Protein AF-C5MDD7-F1 (afdb_monomer_lite)

InterPro domains:
  IPR013320 Concanavalin A-like lectin/glucanase domain superfamily [SSF49899] (215-381)

Sequence (480 aa):
MSLGISREEQELKVLDLMYQNFPSLSIDQDILVNWQVELSDKLTDFTSLSSIVSDNIIIDADMIEFDYVPDIANIINELEDAFDDDDDFKVIILEILICLISLSYRIKNVLHPVSDQLIDLFLKKLKSRNDFAIQEIQTPSVVSQYMRLIILFMDIGCNNKQFKLLINQLMCNKNPKTNLVLLELFHQMYTKYQCQFPLLSVVNQTNYSFNKDSSLKKVFTIHSWLKINHQFHSSKEDPITLFTLSSSGSTNDDANNGTLLKVQIINYNQFKIEIKNNINGSRIRYSFNQKLQDTNKNQGFIHFVLTYDNYATLNLYIDGEYSESIPCPDLHKFLRNWNKISVGETKDDITLKSDEIALRNLTILNTNLSYEWINLLYNLGLGFSWDTKDLTSETTFSLLSQLSYQGLFNVTVKFDEIKEKNKAHNNSNSHIFGAGHSSSRNSLAAFGGNLRYHHHHHNHNHRSRKANSLARKEKMPRIP

Radius of gyration: 29.42 Å; chains: 1; bounding box: 112×48×71 Å

Foldseek 3Di:
DDPDQDPLNLLVVLVVLVCVQQVQWQFDPVCSSVVVPRPVVQQFAPVSLLCCLVPPGRPAPFDRDPPDQRPVVVSVVSLVVNDDQPDPSSLNVLSNVLNNLLQDPVNLVSCLVCLVVLLVVLVVVLVVDLDDDPVCCRTRTNNVSSLSVNLSSCLAADDPVSVCSLVVCLVPPPRVNSNVSSVVSVVSSCVLDVAGDHWDKPPDKDKDFADLVQFQQFKKKWWWWKAWRARPPPPDQDWWFFKKFWADQDDPPNLADIWMWTFTHGPNWWIKIWTADSNVRDIDIDTFPGTDDDDCPQSRIKTWMWIQDNQQKIWTDILLHTRDIDRHPCPSVHRSRTGMMMGGDDVVVPDDDGIMMIIDPGDMDSHGDDSLVSLLVNQLGDNDDDDPPPDDPVVVVVSLVSGDPVSNVSSVVVVVVVVVVVVVVVVVVPDDDDDDDDPPPDPPDPPDDDDDDDDDDDDDDDDDDDDDDDDDDDDDDDDD

pLDDT: mean 75.93, std 20.29, range [23.89, 95.88]

Secondary structure (DSSP, 8-state):
-PPPPPHHHHHHHHHHHHHHH-TTS-B-HHHHHTHHHHTGGGGG-HHHHHHHIIIIIB--------SS---HHHHHHHHHHHS-TT-HHHHHHHHHHHHHHHH-HHHHHHHGGGHHHHHHHHHHHHHH-S---THHHHS--HHHHHHHHHHHHTTT---HHHHHHHHHHHHH---HHHHHHHHHHHHHHHHH-SS----EEESS-EEEE--GGGS--S-EEEEEEEEEE--TT------EEEEEEE-TT--TT-TTS-EEEEEEEETTTEEEEEEEETTT--EEEEEEEEEP----GGGG-EEEEEEE-TTSEEEEEETTEEEEEEE-TTGGGTGGG--EEEES--TT-TTS-PPEEEEEEEEEESS---HHHHHHHHHH-TT----GGG--HHHHHHHHHTS-HHHHHHHHHHHHHHHHHHHHHHHHTT----------------S---------------------------------

Structure (mmCIF, N/CA/C/O backbone):
data_AF-C5MDD7-F1
#
_entry.id   AF-C5MDD7-F1
#
loop_
_atom_site.group_PDB
_atom_site.id
_atom_site.type_symbol
_atom_site.label_atom_id
_atom_site.label_alt_id
_atom_site.label_comp_id
_atom_site.label_asym_id
_atom_site.label_entity_id
_atom_site.label_seq_id
_atom_site.pdbx_PDB_ins_code
_atom_site.Cartn_x
_atom_site.Cartn_y
_atom_site.Cartn_z
_atom_site.occupancy
_atom_site.B_iso_or_equiv
_atom_site.auth_seq_id
_atom_site.auth_comp_id
_atom_site.auth_asym_id
_atom_site.auth_atom_id
_atom_site.pdbx_PDB_model_num
ATOM 1 N N . MET A 1 1 ? -42.859 2.277 33.591 1.00 35.84 1 MET A N 1
ATOM 2 C CA . MET A 1 1 ? -42.096 1.016 33.554 1.00 35.84 1 MET A CA 1
ATOM 3 C C . MET A 1 1 ? -41.777 0.750 32.097 1.00 35.84 1 MET A C 1
ATOM 5 O O . MET A 1 1 ? -42.651 0.288 31.379 1.00 35.84 1 MET A O 1
ATOM 9 N N . SER A 1 2 ? -40.592 1.141 31.637 1.00 35.72 2 SER A N 1
ATOM 10 C CA . SER A 1 2 ? -40.029 0.558 30.421 1.00 35.72 2 SER A CA 1
ATOM 11 C C . SER A 1 2 ? -39.604 -0.869 30.758 1.00 35.72 2 SER A C 1
ATOM 13 O O . SER A 1 2 ? -39.023 -1.098 31.819 1.00 35.72 2 SER A O 1
ATOM 15 N N . LEU A 1 3 ? -39.908 -1.821 29.880 1.00 42.94 3 LEU A N 1
ATOM 16 C CA . LEU A 1 3 ? -39.167 -3.077 29.855 1.00 42.94 3 LEU A CA 1
ATOM 17 C C . LEU A 1 3 ? -37.758 -2.708 29.385 1.00 42.94 3 LEU A C 1
ATOM 19 O O . LEU A 1 3 ? -37.608 -2.129 28.309 1.00 42.94 3 LEU A O 1
ATOM 23 N N . GLY A 1 4 ? -36.758 -2.924 30.238 1.00 57.00 4 GLY A N 1
ATOM 24 C CA . GLY A 1 4 ? -35.367 -2.790 29.827 1.00 57.00 4 GLY A CA 1
ATOM 25 C C . GLY A 1 4 ? -35.047 -3.918 28.857 1.00 57.00 4 GLY A C 1
ATOM 26 O O . GLY A 1 4 ? -35.367 -5.067 29.156 1.00 57.00 4 GLY A O 1
ATOM 27 N N . ILE A 1 5 ? -34.451 -3.576 27.717 1.00 71.12 5 ILE A N 1
ATOM 28 C CA . ILE A 1 5 ? -33.847 -4.557 26.812 1.00 71.12 5 ILE A CA 1
ATOM 29 C C . ILE A 1 5 ? -32.777 -5.296 27.626 1.00 71.12 5 ILE A C 1
ATOM 31 O O . ILE A 1 5 ? -32.013 -4.658 28.354 1.00 71.12 5 ILE A O 1
ATOM 35 N N . SER A 1 6 ? -32.776 -6.624 27.579 1.00 85.50 6 SER A N 1
ATOM 36 C CA . SER A 1 6 ? -31.796 -7.436 28.299 1.00 85.50 6 SER A CA 1
ATOM 37 C C . SER A 1 6 ? -30.407 -7.312 27.671 1.00 85.50 6 SER A C 1
ATOM 39 O O . SER A 1 6 ? -30.273 -7.014 26.485 1.00 85.50 6 SER A O 1
ATOM 41 N N . ARG A 1 7 ? -29.356 -7.580 28.457 1.00 86.06 7 ARG A N 1
ATOM 42 C CA . ARG A 1 7 ? -27.970 -7.552 27.965 1.00 86.06 7 ARG A CA 1
ATOM 43 C C . ARG A 1 7 ? -27.778 -8.480 26.758 1.00 86.06 7 ARG A C 1
ATOM 45 O O . ARG A 1 7 ? -27.144 -8.084 25.791 1.00 86.06 7 ARG A O 1
ATOM 52 N N . GLU A 1 8 ? -28.380 -9.667 26.789 1.00 85.69 8 GLU A N 1
ATOM 53 C CA . GLU A 1 8 ? -28.355 -10.635 25.684 1.00 85.69 8 GLU A CA 1
ATOM 54 C C . GLU A 1 8 ? -28.999 -10.058 24.409 1.00 85.69 8 GLU A C 1
ATOM 56 O O . GLU A 1 8 ? -28.412 -10.134 23.334 1.00 85.69 8 GLU A O 1
ATOM 61 N N . GLU A 1 9 ? -30.154 -9.389 24.515 1.00 86.81 9 GLU A N 1
ATOM 62 C CA . GLU A 1 9 ? -30.786 -8.692 23.381 1.00 86.81 9 GLU A CA 1
ATOM 63 C C . GLU A 1 9 ? -29.947 -7.499 22.871 1.00 86.81 9 GLU A C 1
ATOM 65 O O . GLU A 1 9 ? -29.985 -7.194 21.678 1.00 86.81 9 GLU A O 1
ATOM 70 N N . GLN A 1 10 ? -29.173 -6.826 23.734 1.00 89.69 10 GLN A N 1
ATOM 71 C CA . GLN A 1 10 ? -28.238 -5.765 23.326 1.00 89.69 10 GLN A CA 1
ATOM 72 C C . GLN A 1 10 ? -27.008 -6.328 22.594 1.00 89.69 10 GLN A C 1
ATOM 74 O O . GLN A 1 10 ? -26.616 -5.784 21.561 1.00 89.69 10 GLN A O 1
ATOM 79 N N . GLU A 1 11 ? -26.416 -7.418 23.094 1.00 90.62 11 GLU A N 1
ATOM 80 C CA . GLU A 1 11 ? -25.278 -8.099 22.457 1.00 90.62 11 GLU A CA 1
ATOM 81 C C . GLU A 1 11 ? -25.690 -8.665 21.089 1.00 90.62 11 GLU A C 1
ATOM 83 O O . GLU A 1 11 ? -25.051 -8.362 20.079 1.00 90.62 11 GLU A O 1
ATOM 88 N N . LEU A 1 12 ? -26.828 -9.370 21.020 1.00 87.62 12 LEU A N 1
ATOM 89 C CA . LEU A 1 12 ? -27.398 -9.880 19.767 1.00 87.62 12 LEU A CA 1
ATOM 90 C C . LEU A 1 12 ? -27.680 -8.765 18.752 1.00 87.62 12 LEU A C 1
ATOM 92 O O . LEU A 1 12 ? -27.344 -8.921 17.583 1.00 87.62 12 LEU A O 1
ATOM 96 N N . LYS A 1 13 ? -28.216 -7.612 19.177 1.00 90.88 13 LYS A N 1
ATOM 97 C CA . LYS A 1 13 ? -28.457 -6.466 18.281 1.00 90.88 13 LYS A CA 1
ATOM 98 C C . LYS A 1 13 ? -27.165 -5.933 17.644 1.00 90.88 13 LYS A C 1
ATOM 100 O O . LYS A 1 13 ? -27.179 -5.534 16.480 1.00 90.88 13 LYS A O 1
ATOM 105 N N . VAL A 1 14 ? -26.051 -5.915 18.379 1.00 90.44 14 VAL A N 1
ATOM 106 C CA . VAL A 1 14 ? -24.746 -5.503 17.829 1.00 90.44 14 VAL A CA 1
ATOM 107 C C . VAL A 1 14 ? -24.190 -6.564 16.876 1.00 90.44 14 VAL A C 1
ATOM 109 O O . VAL A 1 14 ? -23.664 -6.206 15.822 1.00 90.44 14 VAL A O 1
ATOM 112 N N . LEU A 1 15 ? -24.352 -7.853 17.190 1.00 88.75 15 LEU A N 1
ATOM 113 C CA . LEU A 1 15 ? -23.971 -8.949 16.292 1.00 88.75 15 LEU A CA 1
ATOM 114 C C . LEU A 1 15 ? -24.786 -8.919 14.986 1.00 88.75 15 LEU A C 1
ATOM 116 O O . LEU A 1 15 ? -24.199 -8.952 13.907 1.00 88.75 15 LEU A O 1
ATOM 120 N N . ASP A 1 16 ? -26.106 -8.728 15.059 1.00 88.31 16 ASP A N 1
ATOM 121 C CA . ASP A 1 16 ? -26.980 -8.529 13.894 1.00 88.31 16 ASP A CA 1
ATOM 122 C C . ASP A 1 16 ? -26.508 -7.365 13.013 1.00 88.31 16 ASP A C 1
ATOM 124 O O . ASP A 1 16 ? -26.475 -7.488 11.787 1.00 88.31 16 ASP A O 1
ATOM 128 N N . LEU A 1 17 ? -26.100 -6.242 13.616 1.00 89.19 17 LEU A N 1
ATOM 129 C CA . LEU A 1 17 ? -25.532 -5.114 12.877 1.00 89.19 17 LEU A CA 1
ATOM 130 C C . LEU A 1 17 ? -24.175 -5.452 12.245 1.00 89.19 17 LEU A C 1
ATOM 132 O O . LEU A 1 17 ? -23.916 -4.991 11.135 1.00 89.19 17 LEU A O 1
ATOM 136 N N . MET A 1 18 ? -23.325 -6.263 12.883 1.00 87.00 18 MET A N 1
ATOM 137 C CA . MET A 1 18 ? -22.085 -6.753 12.266 1.00 87.00 18 MET A CA 1
ATOM 138 C C . MET A 1 18 ? -22.393 -7.615 11.033 1.00 87.00 18 MET A C 1
ATOM 140 O O . MET A 1 18 ? -21.889 -7.314 9.951 1.00 87.00 18 MET A O 1
ATOM 144 N N . TYR A 1 19 ? -23.274 -8.616 11.145 1.00 84.69 19 TYR A N 1
ATOM 145 C CA . TYR A 1 19 ? -23.640 -9.485 10.016 1.00 84.69 19 TYR A CA 1
ATOM 146 C C . TYR A 1 19 ? -24.321 -8.708 8.874 1.00 84.69 19 TYR A C 1
ATOM 148 O O . TYR A 1 19 ? -24.031 -8.948 7.703 1.00 84.69 19 TYR A O 1
ATOM 156 N N . GLN A 1 20 ? -25.174 -7.727 9.195 1.00 84.88 20 GLN A N 1
ATOM 157 C CA . GLN A 1 20 ? -25.813 -6.851 8.202 1.00 84.88 20 GLN A CA 1
ATOM 158 C C . GLN A 1 20 ? -24.826 -5.928 7.478 1.00 84.88 20 GLN A C 1
ATOM 160 O O . GLN A 1 20 ? -25.078 -5.562 6.338 1.00 84.88 20 GLN A O 1
ATOM 165 N N . ASN A 1 21 ? -23.724 -5.525 8.113 1.00 82.19 21 ASN A N 1
ATOM 166 C CA . ASN A 1 21 ? -22.730 -4.633 7.507 1.00 82.19 21 ASN A CA 1
ATOM 167 C C . ASN A 1 21 ? -21.603 -5.377 6.775 1.00 82.19 21 ASN A C 1
ATOM 169 O O . ASN A 1 21 ? -20.906 -4.781 5.951 1.00 82.19 21 ASN A O 1
ATOM 173 N N . PHE A 1 22 ? -21.440 -6.671 7.051 1.00 77.69 22 PHE A N 1
ATOM 174 C CA . PHE A 1 22 ? -20.381 -7.521 6.512 1.00 77.69 22 PHE A CA 1
ATOM 175 C C . PHE A 1 22 ? -20.937 -8.852 5.956 1.00 77.69 22 PHE A C 1
ATOM 177 O O . PHE A 1 22 ? -20.483 -9.921 6.356 1.00 77.69 22 PHE A O 1
ATOM 184 N N . PRO A 1 23 ? -21.896 -8.822 5.006 1.00 70.44 23 PRO A N 1
ATOM 185 C CA . PRO A 1 23 ? -22.623 -10.013 4.536 1.00 70.44 23 PRO A CA 1
ATOM 186 C C . PRO A 1 23 ? -21.751 -11.029 3.777 1.00 70.44 23 PRO A C 1
ATOM 188 O O . PRO A 1 23 ? -22.150 -12.176 3.600 1.00 70.44 23 PRO A O 1
ATOM 191 N N . SER A 1 24 ? -20.595 -10.591 3.273 1.00 62.72 24 SER A N 1
ATOM 192 C CA . SER A 1 24 ? -19.625 -11.380 2.504 1.00 62.72 24 SER A CA 1
ATOM 193 C C . SER A 1 24 ? -18.522 -12.001 3.367 1.00 62.72 24 SER A C 1
ATOM 195 O O . SER A 1 24 ? -17.632 -12.654 2.835 1.00 62.72 24 SER A O 1
ATOM 197 N N . LEU A 1 25 ? -18.573 -11.809 4.688 1.00 66.81 25 LEU A N 1
ATOM 198 C CA . LEU A 1 25 ? -17.631 -12.381 5.645 1.00 66.81 25 LEU A CA 1
ATOM 199 C C . LEU A 1 25 ? -18.338 -13.456 6.470 1.00 66.81 25 LEU A C 1
ATOM 201 O O . LEU A 1 25 ? -19.323 -13.170 7.153 1.00 66.81 25 LEU A O 1
ATOM 205 N N . SER A 1 26 ? -17.828 -14.688 6.437 1.00 69.12 26 SER A N 1
ATOM 206 C CA . SER A 1 26 ? -18.291 -15.760 7.324 1.00 69.12 26 SER A CA 1
ATOM 207 C C . SER A 1 26 ? -17.724 -15.535 8.726 1.00 69.12 26 SER A C 1
ATOM 209 O O . SER A 1 26 ? -16.680 -16.059 9.105 1.00 69.12 26 SER A O 1
ATOM 211 N N . ILE A 1 27 ? -18.420 -14.694 9.489 1.00 75.19 27 ILE A N 1
ATOM 212 C CA . ILE A 1 27 ? -18.140 -14.462 10.904 1.00 75.19 27 ILE A CA 1
ATOM 213 C C . ILE A 1 27 ? -18.733 -15.624 11.714 1.00 75.19 27 ILE A C 1
ATOM 215 O O . ILE A 1 27 ? -19.930 -15.896 11.594 1.00 75.19 27 ILE A O 1
ATOM 219 N N . ASP A 1 28 ? -17.923 -16.293 12.537 1.00 78.69 28 ASP A N 1
ATOM 220 C CA . ASP A 1 28 ? -18.392 -17.383 13.400 1.00 78.69 28 ASP A CA 1
ATOM 221 C C . ASP A 1 28 ? -19.385 -16.861 14.450 1.00 78.69 28 ASP A C 1
ATOM 223 O O . ASP A 1 28 ? -19.046 -16.059 15.326 1.00 78.69 28 ASP A O 1
ATOM 227 N N . GLN A 1 29 ? -20.636 -17.308 14.340 1.00 79.56 29 GLN A N 1
ATOM 228 C CA . GLN A 1 29 ? -21.719 -16.871 15.217 1.00 79.56 29 GLN A CA 1
ATOM 229 C C . GLN A 1 29 ? -21.727 -17.628 16.549 1.00 79.56 29 GLN A C 1
ATOM 231 O O . GLN A 1 29 ? -22.109 -17.050 17.566 1.00 79.56 29 GLN A O 1
ATOM 236 N N . ASP A 1 30 ? -21.281 -18.887 16.567 1.00 79.88 30 ASP A N 1
ATOM 237 C CA . ASP A 1 30 ? -21.285 -19.722 17.768 1.00 79.88 30 ASP A CA 1
ATOM 238 C C . ASP A 1 30 ? -20.183 -19.259 18.735 1.00 79.88 30 ASP A C 1
ATOM 240 O O . ASP A 1 30 ? -20.452 -19.085 19.927 1.00 79.88 30 ASP A O 1
ATOM 244 N N . ILE A 1 31 ? -18.983 -18.943 18.230 1.00 80.69 31 ILE A N 1
ATOM 245 C CA . ILE A 1 31 ? -17.886 -18.368 19.033 1.00 80.69 31 ILE A CA 1
ATOM 246 C C . ILE A 1 31 ? -18.292 -17.000 19.611 1.00 80.69 31 ILE A C 1
ATOM 248 O O . ILE A 1 31 ? -18.013 -16.704 20.775 1.00 80.69 31 ILE A O 1
ATOM 252 N N . LEU A 1 32 ? -18.975 -16.155 18.826 1.00 80.75 32 LEU A N 1
ATOM 253 C CA . LEU A 1 32 ? -19.382 -14.818 19.276 1.00 80.75 32 LEU A CA 1
ATOM 254 C C . LEU A 1 32 ? -20.566 -14.819 20.245 1.00 80.75 32 LEU A C 1
ATOM 256 O O . LEU A 1 32 ? -20.600 -13.974 21.136 1.00 80.75 32 LEU A O 1
ATOM 260 N N . VAL A 1 33 ? -21.499 -15.767 20.141 1.00 82.31 33 VAL A N 1
ATOM 261 C CA . VAL A 1 33 ? -22.542 -15.958 21.164 1.00 82.31 33 VAL A CA 1
ATOM 262 C C . VAL A 1 33 ? -21.939 -16.509 22.465 1.00 82.31 33 VAL A C 1
ATOM 264 O O . VAL A 1 33 ? -22.382 -16.139 23.550 1.00 82.31 33 VAL A O 1
ATOM 267 N N . ASN A 1 34 ? -20.879 -17.322 22.387 1.00 83.44 34 ASN A N 1
ATOM 268 C CA . ASN A 1 34 ? -20.184 -17.894 23.549 1.00 83.44 34 ASN A CA 1
ATOM 269 C C . ASN A 1 34 ? -18.931 -17.099 23.987 1.00 83.44 34 ASN A C 1
ATOM 271 O O . ASN A 1 34 ? -18.082 -17.625 24.716 1.00 83.44 34 ASN A O 1
ATOM 275 N N . TRP A 1 35 ? -18.816 -15.818 23.605 1.00 84.19 35 TRP A N 1
ATOM 276 C CA . TRP A 1 35 ? -17.603 -15.000 23.783 1.00 84.19 35 TRP A CA 1
ATOM 277 C C . TRP A 1 35 ? -17.047 -14.991 25.219 1.00 84.19 35 TRP A C 1
ATOM 279 O O . TRP A 1 35 ? -15.830 -14.987 25.418 1.00 84.19 35 TRP A O 1
ATOM 289 N N . GLN A 1 36 ? -17.930 -15.039 26.222 1.00 84.44 36 GLN A N 1
ATOM 290 C CA . GLN A 1 36 ? -17.583 -15.037 27.650 1.00 84.44 36 GLN A CA 1
ATOM 291 C C . GLN A 1 36 ? -16.751 -16.258 28.069 1.00 84.44 36 GLN A C 1
ATOM 293 O O . GLN A 1 36 ? -15.984 -16.176 29.028 1.00 84.44 36 GLN A O 1
ATOM 298 N N . VAL A 1 37 ? -16.900 -17.383 27.364 1.00 81.31 37 VAL A N 1
ATOM 299 C CA . VAL A 1 37 ? -16.203 -18.649 27.635 1.00 81.31 37 VAL A CA 1
ATOM 300 C C . VAL A 1 37 ? -14.961 -18.799 26.757 1.00 81.31 37 VAL A C 1
ATOM 302 O O . VAL A 1 37 ? -13.955 -19.341 27.208 1.00 81.31 37 VAL A O 1
ATOM 305 N N . GLU A 1 38 ? -15.014 -18.323 25.511 1.00 78.31 38 GLU A N 1
ATOM 306 C CA . GLU A 1 38 ? -13.996 -18.645 24.501 1.00 78.31 38 GLU A CA 1
ATOM 307 C C . GLU A 1 38 ? -12.966 -17.526 24.268 1.00 78.31 38 GLU A C 1
ATOM 309 O O . GLU A 1 38 ? -11.817 -17.804 23.905 1.00 78.31 38 GLU A O 1
ATOM 314 N N . LEU A 1 39 ? -13.345 -16.264 24.515 1.00 80.56 39 LEU A N 1
ATOM 315 C CA . LEU A 1 39 ? -12.554 -15.077 24.162 1.00 80.56 39 LEU A CA 1
ATOM 316 C C . LEU A 1 39 ? -12.089 -14.248 25.370 1.00 80.56 39 LEU A C 1
ATOM 318 O O . LEU A 1 39 ? -11.071 -13.563 25.270 1.00 80.56 39 LEU A O 1
ATOM 322 N N . SER A 1 40 ? -12.774 -14.329 26.514 1.00 80.44 40 SER A N 1
ATOM 323 C CA . SER A 1 40 ? -12.474 -13.547 27.730 1.00 80.44 40 SER A CA 1
ATOM 324 C C . SER A 1 40 ? -11.018 -13.691 28.208 1.00 80.44 40 SER A C 1
ATOM 326 O O . SER A 1 40 ? -10.312 -12.694 28.360 1.00 80.44 40 SER A O 1
ATOM 328 N N . ASP A 1 41 ? -10.507 -14.923 28.316 1.00 80.62 41 ASP A N 1
ATOM 329 C CA . ASP A 1 41 ? -9.104 -15.232 28.664 1.00 80.62 41 ASP A CA 1
ATOM 330 C C . ASP A 1 41 ? -8.062 -14.543 27.746 1.00 80.62 41 ASP A C 1
ATOM 332 O O . ASP A 1 41 ? -6.893 -14.376 28.117 1.00 80.62 41 ASP A O 1
ATOM 336 N N . LYS A 1 42 ? -8.457 -14.159 26.523 1.00 81.31 42 LYS A N 1
ATOM 337 C CA . LYS A 1 42 ? -7.582 -13.609 25.468 1.00 81.31 42 LYS A CA 1
ATOM 338 C C . LYS A 1 42 ? -7.434 -12.091 25.543 1.00 81.31 42 LYS A C 1
ATOM 340 O O . LYS A 1 42 ? -6.512 -11.532 24.956 1.00 81.31 42 LYS A O 1
ATOM 345 N N . LEU A 1 43 ? -8.270 -11.423 26.337 1.00 79.75 43 LEU A N 1
ATOM 346 C CA . LEU A 1 43 ? -8.209 -9.976 26.583 1.00 79.75 43 LEU A CA 1
ATOM 347 C C . LEU A 1 43 ? -6.955 -9.546 27.368 1.00 79.75 43 LEU A C 1
ATOM 349 O O . LEU A 1 43 ? -6.707 -8.360 27.560 1.00 79.75 43 LEU A O 1
ATOM 353 N N . THR A 1 44 ? -6.124 -10.506 27.780 1.00 80.69 44 THR A N 1
ATOM 354 C CA . THR A 1 44 ? -4.826 -10.276 28.423 1.00 80.69 44 THR A CA 1
ATOM 355 C C . THR A 1 44 ? -3.716 -9.832 27.458 1.00 80.69 44 THR A C 1
ATOM 357 O O . THR A 1 44 ? -2.779 -9.168 27.901 1.00 80.69 44 THR A O 1
ATOM 360 N N . ASP A 1 45 ? -3.803 -10.151 26.159 1.00 85.31 45 ASP A N 1
ATOM 361 C CA . ASP A 1 45 ? -2.799 -9.779 25.148 1.00 85.31 45 ASP A CA 1
ATOM 362 C C . ASP A 1 45 ? -3.407 -9.583 23.749 1.00 85.31 45 ASP A C 1
ATOM 364 O O . ASP A 1 45 ? -4.076 -10.472 23.215 1.00 85.31 45 ASP A O 1
ATOM 368 N N . PHE A 1 46 ? -3.064 -8.457 23.110 1.00 84.62 46 PHE A N 1
ATOM 369 C CA . PHE A 1 46 ? -3.467 -8.127 21.741 1.00 84.62 46 PHE A CA 1
ATOM 370 C C . PHE A 1 46 ? -3.102 -9.207 20.726 1.00 84.62 46 PHE A C 1
ATOM 372 O O . PHE A 1 46 ? -3.891 -9.456 19.819 1.00 84.62 46 PHE A O 1
ATOM 379 N N . THR A 1 47 ? -1.918 -9.817 20.826 1.00 86.06 47 THR A N 1
ATOM 380 C CA . THR A 1 47 ? -1.469 -10.826 19.852 1.00 86.06 47 THR A CA 1
ATOM 381 C C . THR A 1 47 ? -2.354 -12.067 19.910 1.00 86.06 47 THR A C 1
ATOM 383 O O . THR A 1 47 ? -2.762 -12.578 18.868 1.00 86.06 47 THR A O 1
ATOM 386 N N . SER A 1 48 ? -2.701 -12.512 21.122 1.00 85.44 48 SER A N 1
ATOM 387 C CA . SER A 1 48 ? -3.601 -13.648 21.338 1.00 85.44 48 SER A CA 1
ATOM 388 C C . SER A 1 48 ? -5.037 -13.374 20.873 1.00 85.44 48 SER A C 1
ATOM 390 O O . SER A 1 48 ? -5.644 -14.237 20.238 1.00 85.44 48 SER A O 1
ATOM 392 N N . LEU A 1 49 ? -5.555 -12.164 21.120 1.00 86.44 49 LEU A N 1
ATOM 393 C CA . LEU A 1 49 ? -6.896 -11.761 20.698 1.00 86.44 49 LEU A CA 1
ATOM 394 C C . LEU A 1 49 ? -6.973 -11.579 19.173 1.00 86.44 49 LEU A C 1
ATOM 396 O O . LEU A 1 49 ? -7.873 -12.122 18.541 1.00 86.44 49 LEU A O 1
ATOM 400 N N . SER A 1 50 ? -5.992 -10.890 18.574 1.00 85.75 50 SER A N 1
ATOM 401 C CA . SER A 1 50 ? -5.930 -10.642 17.123 1.00 85.75 50 SER A CA 1
ATOM 402 C C . SER A 1 50 ? -5.902 -11.948 16.325 1.00 85.75 50 SER A C 1
ATOM 404 O O . SER A 1 50 ? -6.630 -12.057 15.346 1.00 85.75 50 SER A O 1
ATOM 406 N N . SER A 1 51 ? -5.094 -12.931 16.757 1.00 84.81 51 SER A N 1
ATOM 407 C CA . SER A 1 51 ? -4.991 -14.250 16.110 1.00 84.81 51 SER A CA 1
ATOM 408 C C . SER A 1 51 ? -6.301 -15.027 16.209 1.00 84.81 51 SER A C 1
ATOM 410 O O . SER A 1 51 ? -6.798 -15.506 15.204 1.00 84.81 51 SER A O 1
ATOM 412 N N . ILE A 1 52 ? -6.947 -15.097 17.374 1.00 83.75 52 ILE A N 1
ATOM 413 C CA . ILE A 1 52 ? -8.222 -15.830 17.478 1.00 83.75 52 ILE A CA 1
ATOM 414 C C . ILE A 1 52 ? -9.333 -15.144 16.665 1.00 83.75 52 ILE A C 1
ATOM 416 O O . ILE A 1 52 ? -10.146 -15.824 16.038 1.00 83.75 52 ILE A O 1
ATOM 420 N N . VAL A 1 53 ? -9.325 -13.810 16.591 1.00 82.44 53 VAL A N 1
ATOM 421 C CA . VAL A 1 53 ? -10.226 -13.051 15.714 1.00 82.44 53 VAL A CA 1
ATOM 422 C C . VAL A 1 53 ? -9.938 -13.313 14.226 1.00 82.44 53 VAL A C 1
ATOM 424 O O . VAL A 1 53 ? -10.890 -13.476 13.466 1.00 82.44 53 VAL A O 1
ATOM 427 N N . SER A 1 54 ? -8.673 -13.384 13.791 1.00 78.44 54 SER A N 1
ATOM 428 C CA . SER A 1 54 ? -8.327 -13.640 12.381 1.00 78.44 54 SER A CA 1
ATOM 429 C C . SER A 1 54 ? -8.441 -15.100 11.953 1.00 78.44 54 SER A C 1
ATOM 431 O O . SER A 1 54 ? -8.722 -15.350 10.788 1.00 78.44 54 SER A O 1
ATOM 433 N N . ASP A 1 55 ? -8.199 -16.041 12.864 1.00 76.31 55 ASP A N 1
ATOM 434 C CA . ASP A 1 55 ? -7.958 -17.447 12.526 1.00 76.31 55 ASP A CA 1
ATOM 435 C C . ASP A 1 55 ? -9.184 -18.334 12.811 1.00 76.31 55 ASP A C 1
ATOM 437 O O . ASP A 1 55 ? -9.339 -19.377 12.177 1.00 76.31 55 ASP A O 1
ATOM 441 N N . ASN A 1 56 ? -10.053 -17.922 13.749 1.00 72.38 56 ASN A N 1
ATOM 442 C CA . ASN A 1 56 ? -11.257 -18.668 14.137 1.00 72.38 56 ASN A CA 1
ATOM 443 C C . ASN A 1 56 ? -12.562 -17.895 13.877 1.00 72.38 56 ASN A C 1
ATOM 445 O O . ASN A 1 56 ? -13.548 -18.505 13.486 1.00 72.38 56 ASN A O 1
ATOM 449 N N . ILE A 1 57 ? -12.598 -16.575 14.120 1.00 75.25 57 ILE A N 1
ATOM 450 C CA . ILE A 1 57 ? -13.848 -15.793 14.026 1.00 75.25 57 ILE A CA 1
ATOM 451 C C . ILE A 1 57 ? -14.110 -15.304 12.599 1.00 75.25 57 ILE A C 1
ATOM 453 O O . ILE A 1 57 ? -15.251 -15.334 12.158 1.00 75.25 57 ILE A O 1
ATOM 457 N N . ILE A 1 58 ? -13.090 -14.846 11.870 1.00 72.50 58 ILE A N 1
ATOM 458 C CA . ILE A 1 58 ? -13.215 -14.421 10.467 1.00 72.50 58 ILE A CA 1
ATOM 459 C C . ILE A 1 58 ? -12.830 -15.614 9.575 1.00 72.50 58 ILE A C 1
ATOM 461 O O . ILE A 1 58 ? -11.673 -15.747 9.188 1.00 72.50 58 ILE A O 1
ATOM 465 N N . ILE A 1 59 ? -13.786 -16.505 9.289 1.00 57.78 59 ILE A N 1
ATOM 466 C CA . ILE A 1 59 ? -13.517 -17.825 8.684 1.00 57.78 59 ILE A CA 1
ATOM 467 C C . ILE A 1 59 ? -13.085 -17.704 7.210 1.00 57.78 59 ILE A C 1
ATOM 469 O O . ILE A 1 59 ? -12.055 -18.253 6.823 1.00 57.78 59 ILE A O 1
ATOM 473 N N . ASP A 1 60 ? -13.841 -16.961 6.397 1.00 58.19 60 ASP A N 1
ATOM 474 C CA . ASP A 1 60 ? -13.475 -16.570 5.032 1.00 58.19 60 ASP A CA 1
ATOM 475 C C . ASP A 1 60 ? -13.703 -15.065 4.839 1.00 58.19 60 ASP A C 1
ATOM 477 O O . ASP A 1 60 ? -14.782 -14.528 5.107 1.00 58.19 60 ASP A O 1
ATOM 481 N N . ALA A 1 61 ? -12.693 -14.393 4.284 1.00 53.91 61 ALA A N 1
ATOM 482 C CA . ALA A 1 61 ? -12.770 -13.006 3.820 1.00 53.91 61 ALA A CA 1
ATOM 483 C C . ALA A 1 61 ? -12.822 -12.911 2.284 1.00 53.91 61 ALA A C 1
ATOM 485 O O . ALA A 1 61 ? -12.166 -12.065 1.666 1.00 53.91 61 ALA A O 1
ATOM 486 N N . ASP A 1 62 ? -13.569 -13.816 1.654 1.00 46.59 62 ASP A N 1
ATOM 487 C CA . ASP A 1 62 ? -13.649 -13.913 0.201 1.00 46.59 62 ASP A CA 1
ATOM 488 C C . ASP A 1 62 ? -14.499 -12.790 -0.406 1.00 46.59 62 ASP A C 1
ATOM 490 O O . ASP A 1 62 ? -15.690 -12.671 -0.144 1.00 46.59 62 ASP A O 1
ATOM 494 N N . MET A 1 63 ? -13.879 -12.001 -1.292 1.00 51.72 63 MET A N 1
ATOM 495 C CA . MET A 1 63 ? -14.549 -11.024 -2.162 1.00 51.72 63 MET A CA 1
ATOM 496 C C . MET A 1 63 ? -15.493 -10.072 -1.408 1.00 51.72 63 MET A C 1
ATOM 498 O O . MET A 1 63 ? -16.714 -10.139 -1.539 1.00 51.72 63 MET A O 1
ATOM 502 N N . ILE A 1 64 ? -14.919 -9.112 -0.672 1.00 52.69 64 ILE A N 1
ATOM 503 C CA . ILE A 1 64 ? -15.678 -8.051 0.012 1.00 52.69 64 ILE A CA 1
ATOM 504 C C . ILE A 1 64 ? -16.235 -7.053 -1.024 1.00 52.69 64 ILE A C 1
ATOM 506 O O . ILE A 1 64 ? -15.728 -5.946 -1.252 1.00 52.69 64 ILE A O 1
ATOM 510 N N . GLU A 1 65 ? -17.286 -7.493 -1.712 1.00 51.91 65 GLU A N 1
ATOM 511 C CA . GLU A 1 65 ? -18.103 -6.716 -2.629 1.00 51.91 65 GLU A CA 1
ATOM 512 C C . GLU A 1 65 ? -19.156 -5.939 -1.845 1.00 51.91 65 GLU A C 1
ATOM 514 O O . GLU A 1 65 ? -20.245 -6.409 -1.538 1.00 51.91 65 GLU A O 1
ATOM 519 N N . PHE A 1 66 ? -18.798 -4.701 -1.514 1.00 55.09 66 PHE A N 1
ATOM 520 C CA . PHE A 1 66 ? -19.737 -3.705 -1.018 1.00 55.09 66 PHE A CA 1
ATOM 521 C C . PHE A 1 66 ? -20.736 -3.305 -2.114 1.00 55.09 66 PHE A C 1
ATOM 523 O O . PHE A 1 66 ? -20.478 -2.355 -2.859 1.00 55.09 66 PHE A O 1
ATOM 530 N N . ASP A 1 67 ? -21.867 -4.014 -2.179 1.00 57.00 67 ASP A N 1
ATOM 531 C CA . ASP A 1 67 ? -23.118 -3.538 -2.799 1.00 57.00 67 ASP A CA 1
ATOM 532 C C . ASP A 1 67 ? -23.632 -2.267 -2.097 1.00 57.00 67 ASP A C 1
ATOM 534 O O . ASP A 1 67 ? -24.237 -1.387 -2.712 1.00 57.00 67 ASP A O 1
ATOM 538 N N . TYR A 1 68 ? -23.346 -2.152 -0.798 1.00 68.06 68 TYR A N 1
ATOM 539 C CA . TYR A 1 68 ? -23.623 -1.001 0.052 1.00 68.06 68 TYR A CA 1
ATOM 540 C C . TYR A 1 68 ? -22.422 -0.690 0.953 1.00 68.06 68 TYR A C 1
ATOM 542 O O . TYR A 1 68 ? -21.607 -1.557 1.266 1.00 68.06 68 TYR A O 1
ATOM 550 N N . VAL A 1 69 ? -22.300 0.576 1.353 1.00 74.69 69 VAL A N 1
ATOM 551 C CA . VAL A 1 69 ? -21.260 1.044 2.281 1.00 74.69 69 VAL A CA 1
ATOM 552 C C . VAL A 1 69 ? -21.614 0.599 3.707 1.00 74.69 69 VAL A C 1
ATOM 554 O O . VAL A 1 69 ? -22.727 0.902 4.136 1.00 74.69 69 VAL A O 1
ATOM 557 N N . PRO A 1 70 ? -20.701 -0.052 4.456 1.00 82.19 70 PRO A N 1
ATOM 558 C CA . PRO A 1 70 ? -20.948 -0.410 5.850 1.00 82.19 70 PRO A CA 1
ATOM 559 C C . PRO A 1 70 ? -21.103 0.823 6.747 1.00 82.19 70 PRO A C 1
ATOM 561 O O . PRO A 1 70 ? -20.235 1.698 6.776 1.00 82.19 70 PRO A O 1
ATOM 564 N N . ASP A 1 71 ? -22.170 0.864 7.537 1.00 86.56 71 ASP A N 1
ATOM 565 C CA . ASP A 1 71 ? -22.408 1.876 8.563 1.00 86.56 71 ASP A CA 1
ATOM 566 C C . ASP A 1 71 ? -21.776 1.460 9.904 1.00 86.56 71 ASP A C 1
ATOM 568 O O . ASP A 1 71 ? -22.438 1.146 10.898 1.00 86.56 71 ASP A O 1
ATOM 572 N N . ILE A 1 72 ? -20.440 1.472 9.934 1.00 88.50 72 ILE A N 1
ATOM 573 C CA . ILE A 1 72 ? -19.677 1.268 11.176 1.00 88.50 72 ILE A CA 1
ATOM 574 C C . ILE A 1 72 ? -19.910 2.427 12.160 1.00 88.50 72 ILE A C 1
ATOM 576 O O . ILE A 1 72 ? -19.788 2.235 13.368 1.00 88.50 72 ILE A O 1
ATOM 580 N N . ALA A 1 73 ? -20.300 3.614 11.680 1.00 90.12 73 ALA A N 1
ATOM 581 C CA . ALA A 1 73 ? -20.659 4.729 12.551 1.00 90.12 73 ALA A CA 1
ATOM 582 C C . ALA A 1 73 ? -21.856 4.372 13.450 1.00 90.12 73 ALA A C 1
ATOM 584 O O . ALA A 1 73 ? -21.819 4.674 14.644 1.00 90.12 73 ALA A O 1
ATOM 585 N N . ASN A 1 74 ? -22.860 3.673 12.909 1.00 91.81 74 ASN A N 1
ATOM 586 C CA . ASN A 1 74 ? -23.988 3.130 13.662 1.00 91.81 74 ASN A CA 1
ATOM 587 C C . ASN A 1 74 ? -23.568 2.016 14.640 1.00 91.81 74 ASN A C 1
ATOM 589 O O . ASN A 1 74 ? -23.937 2.081 15.809 1.00 91.81 74 ASN A O 1
ATOM 593 N N . ILE A 1 75 ? -22.734 1.054 14.214 1.00 92.56 75 ILE A N 1
ATOM 594 C CA . ILE A 1 75 ? -22.199 -0.002 15.106 1.00 92.56 75 ILE A CA 1
ATOM 595 C C . ILE A 1 75 ? -21.463 0.615 16.309 1.00 92.56 75 ILE A C 1
ATOM 597 O O . ILE A 1 75 ? -21.679 0.210 17.449 1.00 92.56 75 ILE A O 1
ATOM 601 N N . ILE A 1 76 ? -20.627 1.631 16.073 1.00 93.62 76 ILE A N 1
ATOM 602 C CA . ILE A 1 76 ? -19.897 2.342 17.131 1.00 93.62 76 ILE A CA 1
ATOM 603 C C . ILE A 1 76 ? -20.851 3.095 18.070 1.00 93.62 76 ILE A C 1
ATOM 605 O O . ILE A 1 76 ? -20.611 3.106 19.274 1.00 93.62 76 ILE A O 1
ATOM 609 N N . ASN A 1 77 ? -21.913 3.721 17.552 1.00 93.94 77 ASN A N 1
ATOM 610 C CA . ASN A 1 77 ? -22.888 4.428 18.389 1.00 93.94 77 ASN A CA 1
ATOM 611 C C . ASN A 1 77 ? -23.667 3.457 19.288 1.00 93.94 77 ASN A C 1
ATOM 613 O O . ASN A 1 77 ? -23.787 3.704 20.481 1.00 93.94 77 ASN A O 1
ATOM 617 N N . GLU A 1 78 ? -24.121 2.324 18.751 1.00 93.50 78 GLU A N 1
ATOM 618 C CA . GLU A 1 78 ? -24.816 1.287 19.527 1.00 93.50 78 GLU A CA 1
ATOM 619 C C . GLU A 1 78 ? -23.903 0.680 20.611 1.00 93.50 78 GLU A C 1
ATOM 621 O O . GLU A 1 78 ? -24.333 0.507 21.749 1.00 93.50 78 GLU A O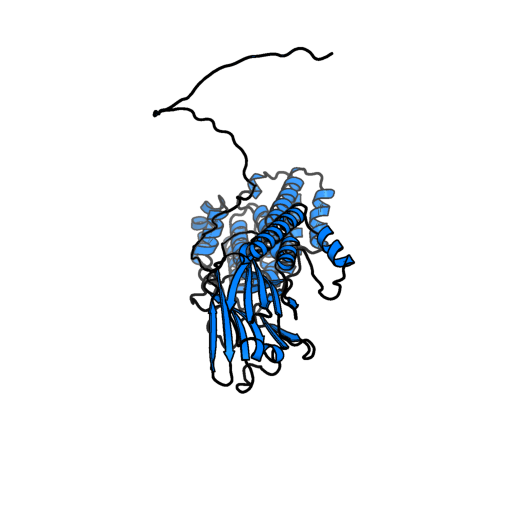 1
ATOM 626 N N . LEU A 1 79 ? -22.613 0.463 20.317 1.00 93.25 79 LEU A N 1
ATOM 627 C CA . LEU A 1 79 ? -21.607 0.080 21.322 1.00 93.25 79 LEU A CA 1
ATOM 628 C C . LEU A 1 79 ? -21.364 1.155 22.399 1.00 93.25 79 LEU A C 1
ATOM 630 O O . LEU A 1 79 ? -21.016 0.821 23.530 1.00 93.25 79 LEU A O 1
ATOM 634 N N . GLU A 1 80 ? -21.494 2.439 22.060 1.00 93.19 80 GLU A N 1
ATOM 635 C CA . GLU A 1 80 ? -21.314 3.565 22.987 1.00 93.19 80 GLU A CA 1
ATOM 636 C C . GLU A 1 80 ? -22.546 3.850 23.856 1.00 93.19 80 GLU A C 1
ATOM 638 O O . GLU A 1 80 ? -22.378 4.324 24.980 1.00 93.19 80 GLU A O 1
ATOM 643 N N . ASP A 1 81 ? -23.750 3.568 23.353 1.00 91.25 81 ASP A N 1
ATOM 644 C CA . ASP A 1 81 ? -25.018 3.787 24.058 1.00 91.25 81 ASP A CA 1
ATOM 645 C C . ASP A 1 81 ? -25.457 2.564 24.892 1.00 91.25 81 ASP A C 1
ATOM 647 O O . ASP A 1 81 ? -26.194 2.728 25.867 1.00 91.25 81 ASP A O 1
ATOM 651 N N . ALA A 1 82 ? -25.018 1.346 24.539 1.00 89.88 82 ALA A N 1
ATOM 652 C CA . ALA A 1 82 ? -25.410 0.109 25.226 1.00 89.88 82 ALA A CA 1
ATOM 653 C C . ALA A 1 82 ? -24.391 -0.432 26.250 1.00 89.88 82 ALA A C 1
ATOM 655 O O . ALA A 1 82 ? -24.819 -1.099 27.192 1.00 89.88 82 ALA A O 1
ATOM 656 N N . PHE A 1 83 ? -23.084 -0.168 26.089 1.00 91.50 83 PHE A N 1
ATOM 657 C CA . PHE A 1 83 ? -22.021 -0.818 26.875 1.00 91.50 83 PHE A CA 1
ATOM 658 C C . PHE A 1 83 ? -21.015 0.172 27.488 1.00 91.50 83 PHE A C 1
ATOM 660 O O . PHE A 1 83 ? -20.510 1.086 26.821 1.00 91.50 83 PHE A O 1
ATOM 667 N N . ASP A 1 84 ? -20.677 -0.060 28.759 1.00 88.81 84 ASP A N 1
ATOM 668 C CA . ASP A 1 84 ? -19.670 0.696 29.512 1.00 88.81 84 ASP A CA 1
ATOM 669 C C . ASP A 1 84 ? -18.242 0.501 28.956 1.00 88.81 84 ASP A C 1
ATOM 671 O O . ASP A 1 84 ? -17.960 -0.378 28.143 1.00 88.81 84 ASP A O 1
ATOM 675 N N . ASP A 1 85 ? -17.306 1.349 29.390 1.00 84.81 85 ASP A N 1
ATOM 676 C CA . ASP A 1 85 ? -15.918 1.348 28.889 1.00 84.81 85 ASP A CA 1
ATOM 677 C C . ASP A 1 85 ? -15.005 0.278 29.510 1.00 84.81 85 ASP A C 1
ATOM 679 O O . ASP A 1 85 ? -13.859 0.126 29.084 1.00 84.81 85 ASP A O 1
ATOM 683 N N . ASP A 1 86 ? -15.533 -0.458 30.487 1.00 84.56 86 ASP A N 1
ATOM 684 C CA . ASP A 1 86 ? -14.943 -1.648 31.107 1.00 84.56 86 ASP A CA 1
ATOM 685 C C . ASP A 1 86 ? -15.615 -2.947 30.615 1.00 84.56 86 ASP A C 1
ATOM 687 O O . ASP A 1 86 ? -15.446 -3.996 31.228 1.00 84.56 86 ASP A O 1
ATOM 691 N N . ASP A 1 87 ? -16.412 -2.889 29.538 1.00 88.25 87 ASP A N 1
ATOM 692 C CA . ASP A 1 87 ? -17.112 -4.061 29.013 1.00 88.25 87 ASP A CA 1
ATOM 693 C C . ASP A 1 87 ? -16.277 -4.842 27.985 1.00 88.25 87 ASP A C 1
ATOM 695 O O . ASP A 1 87 ? -15.976 -4.363 26.887 1.00 88.25 87 ASP A O 1
ATOM 699 N N . ASP A 1 88 ? -15.941 -6.080 28.335 1.00 90.12 88 ASP A N 1
ATOM 700 C CA . ASP A 1 88 ? -15.159 -7.006 27.517 1.00 90.12 88 ASP A CA 1
ATOM 701 C C . ASP A 1 88 ? -15.774 -7.258 26.124 1.00 90.12 88 ASP A C 1
ATOM 703 O O . ASP A 1 88 ? -15.043 -7.315 25.130 1.00 90.12 88 ASP A O 1
ATOM 707 N N . PHE A 1 89 ? -17.109 -7.317 26.006 1.00 91.25 89 PHE A N 1
ATOM 708 C CA . PHE A 1 89 ? -17.792 -7.494 24.714 1.00 91.25 89 PHE A CA 1
ATOM 709 C C . PHE A 1 89 ? -17.458 -6.351 23.749 1.00 91.25 89 PHE A C 1
ATOM 711 O O . PHE A 1 89 ? -17.139 -6.564 22.578 1.00 91.25 89 PHE A O 1
ATOM 718 N N . LYS A 1 90 ? -17.451 -5.117 24.263 1.00 93.25 90 LYS A N 1
ATOM 719 C CA . LYS A 1 90 ? -17.126 -3.905 23.503 1.00 93.25 90 LYS A CA 1
ATOM 720 C C . LYS A 1 90 ? -15.677 -3.926 23.010 1.00 93.25 90 LYS A C 1
ATOM 722 O O . LYS A 1 90 ? -15.410 -3.510 21.883 1.00 93.25 90 LYS A O 1
ATOM 727 N N . VAL A 1 91 ? -14.746 -4.457 23.808 1.00 92.62 91 VAL A N 1
ATOM 728 C CA . VAL A 1 91 ? -13.338 -4.646 23.409 1.00 92.62 91 VAL A CA 1
ATOM 729 C C . VAL A 1 91 ? -13.201 -5.694 22.297 1.00 92.62 91 VAL A C 1
ATOM 731 O O . VAL A 1 91 ? -12.404 -5.486 21.377 1.00 92.62 91 VAL A O 1
ATOM 734 N N . ILE A 1 92 ? -14.003 -6.766 22.339 1.00 91.50 92 ILE A N 1
ATOM 735 C CA . ILE A 1 92 ? -14.034 -7.829 21.320 1.00 91.50 92 ILE A CA 1
ATOM 736 C C . ILE A 1 92 ? -14.606 -7.317 19.994 1.00 91.50 92 ILE A C 1
ATOM 738 O O . ILE A 1 92 ? -13.939 -7.449 18.969 1.00 91.50 92 ILE A O 1
ATOM 742 N N . ILE A 1 93 ? -15.781 -6.674 19.979 1.00 92.69 93 ILE A N 1
ATOM 743 C CA . ILE A 1 93 ? -16.359 -6.152 18.724 1.00 92.69 93 ILE A CA 1
ATOM 744 C C . ILE A 1 93 ? -15.431 -5.104 18.085 1.00 92.69 93 ILE A C 1
ATOM 746 O O . ILE A 1 93 ? -15.252 -5.095 16.865 1.00 92.69 93 ILE A O 1
ATOM 750 N N . LEU A 1 94 ? -14.765 -4.267 18.890 1.00 94.31 94 LEU A N 1
ATOM 751 C CA . LEU A 1 94 ? -13.754 -3.337 18.380 1.00 94.31 94 LEU A CA 1
ATOM 752 C C . LEU A 1 94 ? -12.505 -4.053 17.819 1.00 94.31 94 LEU A C 1
ATOM 754 O O . LEU A 1 94 ? -11.943 -3.558 16.844 1.00 94.31 94 LEU A O 1
ATOM 758 N N . GLU A 1 95 ? -12.090 -5.211 18.352 1.00 93.00 95 GLU A N 1
ATOM 759 C CA . GLU A 1 95 ? -11.032 -6.037 17.737 1.00 93.00 95 GLU A CA 1
ATOM 760 C C . GLU A 1 95 ? -11.471 -6.592 16.379 1.00 93.00 95 GLU A C 1
ATOM 762 O O . GLU A 1 95 ? -10.723 -6.488 15.410 1.00 93.00 95 GLU A O 1
ATOM 767 N N . ILE A 1 96 ? -12.693 -7.124 16.275 1.00 90.06 96 ILE A N 1
ATOM 768 C CA . ILE A 1 96 ? -13.229 -7.643 15.007 1.00 90.06 96 ILE A CA 1
ATOM 769 C C . ILE A 1 96 ? -13.238 -6.527 13.959 1.00 90.06 96 ILE A C 1
ATOM 771 O O . ILE A 1 96 ? -12.754 -6.727 12.848 1.00 90.06 96 ILE A O 1
ATOM 775 N N . LEU A 1 97 ? -13.679 -5.318 14.322 1.00 91.00 97 LEU A N 1
ATOM 776 C CA . LEU A 1 97 ? -13.603 -4.148 13.442 1.00 91.00 97 LEU A CA 1
ATOM 777 C C . LEU A 1 97 ? -12.154 -3.788 13.059 1.00 91.00 97 LEU A C 1
ATOM 779 O O . LEU A 1 97 ? -11.907 -3.478 11.894 1.00 91.00 97 LEU A O 1
ATOM 783 N N . ILE A 1 98 ? -11.182 -3.860 13.979 1.00 91.69 98 ILE A N 1
ATOM 784 C CA . ILE A 1 98 ? -9.753 -3.652 13.669 1.00 91.69 98 ILE A CA 1
ATOM 785 C C . ILE A 1 98 ? -9.253 -4.697 12.667 1.00 91.69 98 ILE A C 1
ATOM 787 O O . ILE A 1 98 ? -8.650 -4.318 11.660 1.00 91.69 98 ILE A O 1
ATOM 791 N N . CYS A 1 99 ? -9.507 -5.986 12.909 1.00 87.50 99 CYS A N 1
ATOM 792 C CA . CYS A 1 99 ? -9.080 -7.060 12.018 1.00 87.50 99 CYS A CA 1
ATOM 793 C C . CYS A 1 99 ? -9.736 -6.915 10.641 1.00 87.50 99 CYS A C 1
ATOM 795 O O . CYS A 1 99 ? -9.003 -6.802 9.659 1.00 87.50 99 CYS A O 1
ATOM 797 N N . LEU A 1 100 ? -11.066 -6.782 10.560 1.00 83.81 100 LEU A N 1
ATOM 798 C CA . LEU A 1 100 ? -11.804 -6.569 9.308 1.00 83.81 100 LEU A CA 1
ATOM 799 C C . LEU A 1 100 ? -11.276 -5.366 8.513 1.00 83.81 100 LEU A C 1
ATOM 801 O O . LEU A 1 100 ? -10.939 -5.502 7.338 1.00 83.81 100 LEU A O 1
ATOM 805 N N . ILE A 1 101 ? -11.133 -4.195 9.144 1.00 86.50 101 ILE A N 1
ATOM 806 C CA . ILE A 1 101 ? -10.612 -2.986 8.482 1.00 86.50 101 ILE A CA 1
ATOM 807 C C . ILE A 1 101 ? -9.136 -3.165 8.083 1.00 86.50 101 ILE A C 1
ATOM 809 O O . ILE A 1 101 ? -8.672 -2.528 7.137 1.00 86.50 101 ILE A O 1
ATOM 813 N N . SER A 1 102 ? -8.373 -4.044 8.741 1.00 85.62 102 SER A N 1
ATOM 814 C CA . SER A 1 102 ? -6.979 -4.299 8.363 1.00 85.62 102 SER A CA 1
ATOM 815 C C . SER A 1 102 ? -6.833 -5.049 7.035 1.00 85.62 102 SER A C 1
ATOM 817 O O . SER A 1 102 ? -5.883 -4.749 6.304 1.00 85.62 102 SER A O 1
ATOM 819 N N . LEU A 1 103 ? -7.792 -5.926 6.697 1.00 78.88 103 LEU A N 1
ATOM 820 C CA . LEU A 1 103 ? -7.735 -6.850 5.556 1.00 78.88 103 LEU A CA 1
ATOM 821 C C . LEU A 1 103 ? -7.621 -6.155 4.195 1.00 78.88 103 LEU A C 1
ATOM 823 O O . LEU A 1 103 ? -6.971 -6.688 3.299 1.00 78.88 103 LEU A O 1
ATOM 827 N N . SER A 1 104 ? -8.257 -4.992 4.005 1.00 77.94 104 SER A N 1
ATOM 828 C CA . SER A 1 104 ? -8.375 -4.373 2.677 1.00 77.94 104 SER A CA 1
ATOM 829 C C . SER A 1 104 ? -8.357 -2.841 2.685 1.00 77.94 104 SER A C 1
ATOM 831 O O . SER A 1 104 ? -9.020 -2.169 3.476 1.00 77.94 104 SER A O 1
ATOM 833 N N . TYR A 1 105 ? -7.626 -2.265 1.730 1.00 79.38 105 TYR A N 1
ATOM 834 C CA . TYR A 1 105 ? -7.632 -0.839 1.428 1.00 79.38 105 TYR A CA 1
ATOM 835 C C . TYR A 1 105 ? -8.983 -0.357 0.879 1.00 79.38 105 TYR A C 1
ATOM 837 O O . TYR A 1 105 ? -9.348 0.780 1.168 1.00 79.38 105 TYR A O 1
ATOM 845 N N . ARG A 1 106 ? -9.769 -1.172 0.157 1.00 77.06 106 ARG A N 1
ATOM 846 C CA . ARG A 1 106 ? -11.172 -0.851 -0.194 1.00 77.06 106 ARG A CA 1
ATOM 847 C C . ARG A 1 106 ? -11.985 -0.539 1.065 1.00 77.06 106 ARG A C 1
ATOM 849 O O . ARG A 1 106 ? -12.629 0.507 1.102 1.00 77.06 106 ARG A O 1
ATOM 856 N N . ILE A 1 107 ? -11.894 -1.388 2.094 1.00 79.56 107 ILE A N 1
ATOM 857 C CA . ILE A 1 107 ? -12.565 -1.200 3.394 1.00 79.56 107 ILE A CA 1
ATOM 858 C C . ILE A 1 107 ? -12.107 0.120 4.028 1.00 79.56 107 ILE A C 1
ATOM 860 O O . ILE A 1 107 ? -12.912 1.035 4.211 1.00 79.56 107 ILE A O 1
ATOM 864 N N . LYS A 1 108 ? -10.797 0.269 4.271 1.00 84.94 108 LYS A N 1
ATOM 865 C CA . LYS A 1 108 ? -10.214 1.472 4.892 1.00 84.94 108 L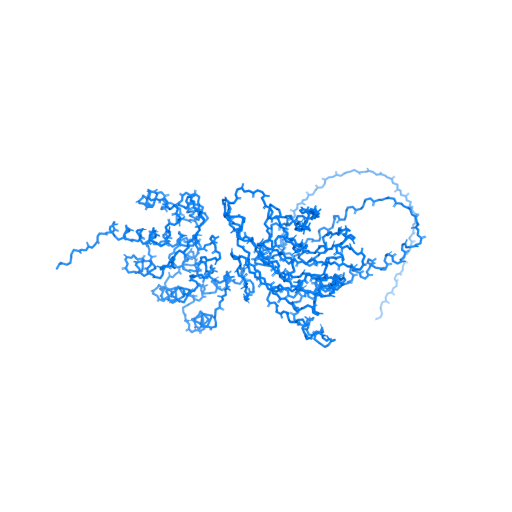YS A CA 1
ATOM 866 C C . LYS A 1 108 ? -10.595 2.767 4.158 1.00 84.94 108 LYS A C 1
ATOM 868 O O . LYS A 1 108 ? -10.892 3.763 4.808 1.00 84.94 108 LYS A O 1
ATOM 873 N N . ASN A 1 109 ? -10.586 2.770 2.820 1.00 82.69 109 ASN A N 1
ATOM 874 C CA . ASN A 1 109 ? -10.881 3.954 2.003 1.00 82.69 109 ASN A CA 1
ATOM 875 C C . ASN A 1 109 ? -12.358 4.358 2.079 1.00 82.69 109 ASN A C 1
ATOM 877 O O . ASN A 1 109 ? -12.655 5.542 2.218 1.00 82.69 109 ASN A O 1
ATOM 881 N N . VAL A 1 110 ? -13.274 3.388 2.006 1.00 82.38 110 VAL A N 1
ATOM 882 C CA . VAL A 1 110 ? -14.723 3.628 2.127 1.00 82.38 110 VAL A CA 1
ATOM 883 C C . VAL A 1 110 ? -15.077 4.179 3.512 1.00 82.38 110 VAL A C 1
ATOM 885 O O . VAL A 1 110 ? -15.919 5.065 3.629 1.00 82.38 110 VAL A O 1
ATOM 888 N N . LEU A 1 111 ? -14.395 3.695 4.552 1.00 87.12 111 LEU A N 1
ATOM 889 C CA . LEU A 1 111 ? -14.697 3.993 5.955 1.00 87.12 111 LEU A CA 1
ATOM 890 C C . LEU A 1 111 ? -13.853 5.122 6.558 1.00 87.12 111 LEU A C 1
ATOM 892 O O . LEU A 1 111 ? -14.095 5.521 7.696 1.00 87.12 111 LEU A O 1
ATOM 896 N N . HIS A 1 112 ? -12.909 5.695 5.803 1.00 87.62 112 HIS A N 1
ATOM 897 C CA . HIS A 1 112 ? -12.086 6.825 6.253 1.00 87.62 112 HIS A CA 1
ATOM 898 C C . HIS A 1 112 ? -12.893 7.999 6.848 1.00 87.62 112 HIS A C 1
ATOM 900 O O . HIS A 1 112 ? -12.434 8.545 7.853 1.00 87.62 112 HIS A O 1
ATOM 906 N N . PRO A 1 113 ? -14.109 8.359 6.372 1.00 87.94 113 PRO A N 1
ATOM 907 C CA . PRO A 1 113 ? -14.936 9.389 7.014 1.00 87.94 113 PRO A CA 1
ATOM 908 C C . PRO A 1 113 ? -15.260 9.142 8.501 1.00 87.94 113 PRO A C 1
ATOM 910 O O . PRO A 1 113 ? -15.413 10.104 9.252 1.00 87.94 113 PRO A O 1
ATOM 913 N N . VAL A 1 114 ? -15.300 7.882 8.953 1.00 90.62 114 VAL A N 1
ATOM 914 C CA . VAL A 1 114 ? -15.558 7.505 10.359 1.00 90.62 114 VAL A CA 1
ATOM 915 C C . VAL A 1 114 ? -14.390 7.910 11.280 1.00 90.62 114 VAL A C 1
ATOM 917 O O . VAL A 1 114 ? -14.564 8.053 12.490 1.00 90.62 114 VAL A O 1
ATOM 920 N N . SER A 1 115 ? -13.199 8.187 10.729 1.00 90.69 115 SER A N 1
ATOM 921 C CA . SER A 1 115 ? -12.025 8.608 11.513 1.00 90.69 115 SER A CA 1
ATOM 922 C C . SER A 1 115 ? -12.216 9.925 12.283 1.00 90.69 115 SER A C 1
ATOM 924 O O . SER A 1 115 ? -11.616 10.087 13.344 1.00 90.69 115 SER A O 1
ATOM 926 N N . ASP A 1 116 ? -13.094 10.829 11.828 1.00 91.38 116 ASP A N 1
ATOM 927 C CA . ASP A 1 116 ? -13.466 12.030 12.593 1.00 91.38 116 ASP A CA 1
ATOM 928 C C . ASP A 1 116 ? -14.240 11.663 13.880 1.00 91.38 116 ASP A C 1
ATOM 930 O O . ASP A 1 116 ? -13.890 12.135 14.963 1.00 91.38 116 ASP A O 1
ATOM 934 N N . GLN A 1 117 ? -15.239 10.774 13.783 1.00 93.12 117 GLN A N 1
ATOM 935 C CA . GLN A 1 117 ? -16.029 10.274 14.923 1.00 93.12 117 GLN A CA 1
ATOM 936 C C . GLN A 1 117 ? -15.151 9.492 15.909 1.00 93.12 117 GLN A C 1
ATOM 938 O O . GLN A 1 117 ? -15.250 9.695 17.117 1.00 93.12 117 GLN A O 1
ATOM 943 N N . LEU A 1 118 ? -14.254 8.639 15.402 1.00 94.00 118 LEU A N 1
ATOM 944 C CA . LEU A 1 118 ? -13.307 7.868 16.216 1.00 94.00 118 LEU A CA 1
ATOM 945 C C . LEU A 1 118 ? -12.369 8.776 17.023 1.00 94.00 118 LEU A C 1
ATOM 947 O O . LEU A 1 118 ? -12.139 8.518 18.204 1.00 94.00 118 LEU A O 1
ATOM 951 N N . ILE A 1 119 ? -11.865 9.859 16.420 1.00 94.38 119 ILE A N 1
ATOM 952 C CA . ILE A 1 119 ? -11.039 10.853 17.119 1.00 94.38 119 ILE A CA 1
ATOM 953 C C . ILE A 1 119 ? -11.855 11.579 18.195 1.00 94.38 119 ILE A C 1
ATOM 955 O O . ILE A 1 119 ? -11.390 11.677 19.330 1.00 94.38 119 ILE A O 1
ATOM 959 N N . ASP A 1 120 ? -13.066 12.051 17.893 1.00 93.44 120 ASP A N 1
ATOM 960 C CA . ASP A 1 120 ? -13.885 12.766 18.881 1.00 93.44 120 ASP A CA 1
ATOM 961 C C . ASP A 1 120 ? -14.332 11.855 20.048 1.00 93.44 120 ASP A C 1
ATOM 963 O O . ASP A 1 120 ? -14.315 12.292 21.203 1.00 93.44 120 ASP A O 1
ATOM 967 N N . LEU A 1 121 ? -14.632 10.574 19.792 1.00 93.50 121 LEU A N 1
ATOM 968 C CA . LEU A 1 121 ? -14.906 9.572 20.833 1.00 93.50 121 LEU A CA 1
ATOM 969 C C . LEU A 1 121 ? -13.667 9.282 21.688 1.00 93.50 121 LEU A C 1
ATOM 971 O O . LEU A 1 121 ? -13.729 9.415 22.910 1.00 93.50 121 LEU A O 1
ATOM 975 N N . PHE A 1 122 ? -12.519 8.981 21.081 1.00 93.38 122 PHE A N 1
ATOM 976 C CA . PHE A 1 122 ? -11.253 8.785 21.795 1.00 93.38 122 PHE A CA 1
ATOM 977 C C . PHE A 1 122 ? -10.915 9.986 22.698 1.00 93.38 122 PHE A C 1
ATOM 979 O O . PHE A 1 122 ? -10.618 9.831 23.885 1.00 93.38 122 PHE A O 1
ATOM 986 N N . LEU A 1 123 ? -11.064 11.210 22.180 1.00 91.88 123 LEU A N 1
ATOM 987 C CA . LEU A 1 123 ? -10.839 12.446 22.931 1.00 91.88 123 LEU A CA 1
ATOM 988 C C . LEU A 1 123 ? -11.910 12.734 24.004 1.00 91.88 123 LEU A C 1
ATOM 990 O O . LEU A 1 123 ? -11.628 13.502 24.927 1.00 91.88 123 LEU A O 1
ATOM 994 N N . LYS A 1 124 ? -13.110 12.142 23.917 1.00 90.81 124 LYS A N 1
ATOM 995 C CA . LYS A 1 124 ? -14.152 12.144 24.966 1.00 90.81 124 LYS A CA 1
ATOM 996 C C . LYS A 1 124 ? -13.773 11.178 26.098 1.00 90.81 124 LYS A C 1
ATOM 998 O O . LYS A 1 124 ? -13.761 11.599 27.255 1.00 90.81 124 LYS A O 1
ATOM 1003 N N . LYS A 1 125 ? -13.367 9.940 25.781 1.00 88.19 125 LYS A N 1
ATOM 1004 C CA . LYS A 1 125 ? -12.902 8.925 26.758 1.00 88.19 125 LYS A CA 1
ATOM 1005 C C . LYS A 1 125 ? -11.687 9.409 27.555 1.00 88.19 125 LYS A C 1
ATOM 1007 O O . LYS A 1 125 ? -11.645 9.311 28.779 1.00 88.19 125 LYS A O 1
ATOM 1012 N N . LEU A 1 126 ? -10.744 10.053 26.866 1.00 87.25 126 LEU A N 1
ATOM 1013 C CA . LEU A 1 126 ? -9.559 10.686 27.456 1.00 87.25 126 LEU A CA 1
ATOM 1014 C C . LEU A 1 126 ? -9.843 11.882 28.392 1.00 87.25 126 LEU A C 1
ATOM 1016 O O . LEU A 1 126 ? -8.907 12.399 29.011 1.00 87.25 126 LEU A O 1
ATOM 1020 N N . LYS A 1 127 ? -11.102 12.335 28.486 1.00 83.50 127 LYS A N 1
ATOM 1021 C CA . LYS A 1 127 ? -11.564 13.410 29.384 1.00 83.50 127 LYS A CA 1
ATOM 1022 C C . LYS A 1 127 ? -12.483 12.918 30.504 1.00 83.50 127 LYS A C 1
ATOM 1024 O O . LYS A 1 127 ? -12.557 13.591 31.527 1.00 83.50 127 LYS A O 1
ATOM 1029 N N . SER A 1 128 ? -13.185 11.795 30.328 1.00 76.38 128 SER A N 1
ATOM 1030 C CA . SER A 1 128 ? -14.031 11.204 31.376 1.00 76.38 128 SER A CA 1
ATOM 1031 C C . SER A 1 128 ? -13.203 10.452 32.423 1.00 76.38 128 SER A C 1
ATOM 1033 O O . SER A 1 128 ? -13.411 10.645 33.621 1.00 76.38 128 SER A O 1
ATOM 1035 N N . ARG A 1 129 ? -12.218 9.648 31.998 1.00 69.44 129 ARG A N 1
ATOM 1036 C CA . ARG A 1 129 ? -11.265 8.993 32.908 1.00 69.44 129 ARG A CA 1
ATOM 1037 C C . ARG A 1 129 ? -10.141 9.954 33.303 1.00 69.44 129 ARG A C 1
ATOM 1039 O O . ARG A 1 129 ? -9.261 10.279 32.510 1.00 69.44 129 ARG A O 1
ATOM 1046 N N . ASN A 1 130 ? -10.136 10.364 34.571 1.00 60.91 130 ASN A N 1
ATOM 1047 C CA . ASN A 1 130 ? -9.026 11.130 35.149 1.00 60.91 130 ASN A CA 1
ATOM 1048 C C . ASN A 1 130 ? -7.778 10.267 35.420 1.00 60.91 130 ASN A C 1
ATOM 1050 O O . ASN A 1 130 ? -6.669 10.804 35.429 1.00 60.91 130 ASN A O 1
ATOM 1054 N N . ASP A 1 131 ? -7.950 8.957 35.636 1.00 63.94 131 ASP A N 1
ATOM 1055 C CA . ASP A 1 131 ? -6.941 8.091 36.260 1.00 63.94 131 ASP A CA 1
ATOM 1056 C C . ASP A 1 131 ? -6.485 6.906 35.386 1.00 63.94 131 ASP A C 1
ATOM 1058 O O . ASP A 1 131 ? -6.438 5.773 35.841 1.00 63.94 131 ASP A O 1
ATOM 1062 N N . PHE A 1 132 ? -6.093 7.165 34.134 1.00 66.19 132 PHE A N 1
ATOM 1063 C CA . PHE A 1 132 ? -5.485 6.142 33.266 1.00 66.19 132 PHE A CA 1
ATOM 1064 C C . PHE A 1 132 ? -4.136 5.627 33.795 1.00 66.19 132 PHE A C 1
ATOM 1066 O O . PHE A 1 132 ? -3.236 6.415 34.113 1.00 66.19 132 PHE A O 1
ATOM 1073 N N . ALA A 1 133 ? -3.933 4.317 33.804 1.00 66.75 133 ALA A N 1
ATOM 1074 C CA . ALA A 1 133 ? -2.624 3.681 33.800 1.00 66.75 133 ALA A CA 1
ATOM 1075 C C . ALA A 1 133 ? -2.116 3.534 32.355 1.00 66.75 133 ALA A C 1
ATOM 1077 O O . ALA A 1 133 ? -2.853 3.146 31.455 1.00 66.75 133 ALA A O 1
ATOM 1078 N N . ILE A 1 134 ? -0.820 3.774 32.121 1.00 67.25 134 ILE A N 1
ATOM 1079 C CA . ILE A 1 134 ? -0.189 3.578 30.794 1.00 67.25 134 ILE A CA 1
ATOM 1080 C C . ILE A 1 134 ? -0.300 2.108 30.336 1.00 67.25 134 ILE A C 1
ATOM 1082 O O . ILE A 1 134 ? -0.318 1.818 29.144 1.00 67.25 134 ILE A O 1
ATOM 1086 N N . GLN A 1 135 ? -0.434 1.186 31.292 1.00 70.81 135 GLN A N 1
ATOM 1087 C CA . GLN A 1 135 ? -0.641 -0.243 31.063 1.00 70.81 135 GLN A CA 1
ATOM 1088 C C . GLN A 1 135 ? -1.964 -0.548 30.332 1.00 70.81 135 GLN A C 1
ATOM 1090 O O . GLN A 1 135 ? -1.982 -1.476 29.536 1.00 70.81 135 GLN A O 1
ATOM 1095 N N . GLU A 1 136 ? -3.015 0.275 30.476 1.00 70.38 136 GLU A N 1
ATOM 1096 C CA . GLU A 1 136 ? -4.288 0.126 29.733 1.00 70.38 136 GLU A CA 1
ATOM 1097 C C . GLU A 1 136 ? -4.135 0.329 28.213 1.00 70.38 136 GLU A C 1
ATOM 1099 O O . GLU A 1 136 ? -5.016 -0.048 27.443 1.00 70.38 136 GLU A O 1
ATOM 1104 N N . ILE A 1 137 ? -3.029 0.938 27.766 1.00 78.50 137 ILE A N 1
ATOM 1105 C CA . ILE A 1 137 ? -2.671 1.096 26.345 1.00 78.50 137 ILE A CA 1
ATOM 1106 C C . ILE A 1 137 ? -1.948 -0.163 25.829 1.00 78.50 137 ILE A C 1
ATOM 1108 O O . ILE A 1 137 ? -1.939 -0.436 24.632 1.00 78.50 137 ILE A O 1
ATOM 1112 N N . GLN A 1 138 ? -1.319 -0.920 26.734 1.00 80.94 138 GLN A N 1
ATOM 1113 C CA . GLN A 1 138 ? -0.520 -2.112 26.438 1.00 80.94 138 GLN A CA 1
ATOM 1114 C C . GLN A 1 138 ? -1.353 -3.404 26.453 1.00 80.94 138 GLN A C 1
ATOM 1116 O O . GLN A 1 138 ? -0.855 -4.441 26.023 1.00 80.94 138 GLN A O 1
ATOM 1121 N N . THR A 1 139 ? -2.610 -3.330 26.895 1.00 85.69 139 THR A N 1
ATOM 1122 C CA . THR A 1 139 ? -3.599 -4.414 26.865 1.00 85.69 139 THR A CA 1
ATOM 1123 C C . THR A 1 139 ? -4.832 -4.016 26.040 1.00 85.69 139 THR A C 1
ATOM 1125 O O . THR A 1 139 ? -5.114 -2.819 25.890 1.00 85.69 139 THR A O 1
ATOM 1128 N N . PRO A 1 140 ? -5.607 -4.990 25.530 1.00 88.44 140 PRO A N 1
ATOM 1129 C CA . PRO A 1 140 ? -6.962 -4.762 25.031 1.00 88.44 140 PRO A CA 1
ATOM 1130 C C . PRO A 1 140 ? -7.808 -3.938 26.020 1.00 88.44 140 PRO A C 1
ATOM 1132 O O . PRO A 1 140 ? -7.982 -4.309 27.177 1.00 88.44 140 PRO A O 1
ATOM 1135 N N . SER A 1 141 ? -8.285 -2.775 25.577 1.00 90.56 141 SER A N 1
ATOM 1136 C CA . SER A 1 141 ? -9.182 -1.878 26.317 1.00 90.56 141 SER A CA 1
ATOM 1137 C C . SER A 1 141 ? -9.886 -0.949 25.329 1.00 90.56 141 SER A C 1
ATOM 1139 O O . SER A 1 141 ? -9.346 -0.660 24.263 1.00 90.56 141 SER A O 1
ATOM 1141 N N . VAL A 1 142 ? -11.070 -0.420 25.651 1.00 91.25 142 VAL A N 1
ATOM 1142 C CA . VAL A 1 142 ? -11.842 0.425 24.712 1.00 91.25 142 VAL A CA 1
ATOM 1143 C C . VAL A 1 142 ? -11.016 1.610 24.176 1.00 91.25 142 VAL A C 1
ATOM 1145 O O . VAL A 1 142 ? -11.081 1.944 22.992 1.00 91.25 142 VAL A O 1
ATOM 1148 N N . VAL A 1 143 ? -10.162 2.209 25.012 1.00 90.88 143 VAL A N 1
ATOM 1149 C CA . VAL A 1 143 ? -9.284 3.323 24.614 1.00 90.88 143 VAL A CA 1
ATOM 1150 C C . VAL A 1 143 ? -8.102 2.861 23.756 1.00 90.88 143 VAL A C 1
ATOM 1152 O O . VAL A 1 143 ? -7.747 3.566 22.807 1.00 90.88 143 VAL A O 1
ATOM 1155 N N . SER A 1 144 ? -7.519 1.687 24.024 1.00 91.69 144 SER A N 1
ATOM 1156 C CA . SER A 1 144 ? -6.444 1.141 23.189 1.00 91.69 144 SER A CA 1
ATOM 1157 C C . SER A 1 144 ? -6.962 0.644 21.832 1.00 91.69 144 SER A C 1
ATOM 1159 O O . SER A 1 144 ? -6.304 0.872 20.815 1.00 91.69 144 SER A O 1
ATOM 1161 N N . GLN A 1 145 ? -8.188 0.111 21.769 1.00 93.38 145 GLN A N 1
ATOM 1162 C CA . GLN A 1 145 ? -8.852 -0.232 20.509 1.00 93.38 145 GLN A CA 1
ATOM 1163 C C . GLN A 1 145 ? -9.178 1.011 19.670 1.00 93.38 145 GLN A C 1
ATOM 1165 O O . GLN A 1 145 ? -8.838 1.048 18.487 1.00 93.38 145 GLN A O 1
ATOM 1170 N N . TYR A 1 146 ? -9.745 2.075 20.257 1.00 94.25 146 TYR A N 1
ATOM 1171 C CA . TYR A 1 146 ? -9.946 3.336 19.527 1.00 94.25 146 TYR A CA 1
ATOM 1172 C C . TYR A 1 146 ? -8.622 3.921 19.012 1.00 94.25 146 TYR A C 1
ATOM 1174 O O . TYR A 1 146 ? -8.551 4.383 17.873 1.00 94.25 146 TYR A O 1
ATOM 1182 N N . MET A 1 147 ? -7.548 3.846 19.802 1.00 93.56 147 MET A N 1
ATOM 1183 C CA . MET A 1 147 ? -6.206 4.243 19.374 1.00 93.56 147 MET A CA 1
ATOM 1184 C C . MET A 1 147 ? -5.685 3.394 18.200 1.00 93.56 147 MET A C 1
ATOM 1186 O O . MET A 1 147 ? -5.177 3.956 17.226 1.00 93.56 147 MET A O 1
ATOM 1190 N N . ARG A 1 148 ? -5.861 2.065 18.231 1.00 93.56 148 ARG A N 1
ATOM 1191 C CA . ARG A 1 148 ? -5.497 1.158 17.125 1.00 93.56 148 ARG A CA 1
ATOM 1192 C C . ARG A 1 148 ? -6.318 1.426 15.859 1.00 93.56 148 ARG A C 1
ATOM 1194 O O . ARG A 1 148 ? -5.727 1.477 14.781 1.00 93.56 148 ARG A O 1
ATOM 1201 N N . LEU A 1 149 ? -7.625 1.682 15.975 1.00 94.12 149 LEU A N 1
ATOM 1202 C CA . LEU A 1 149 ? -8.490 2.094 14.858 1.00 94.12 149 LEU A CA 1
ATOM 1203 C C . LEU A 1 149 ? -8.030 3.420 14.239 1.00 94.12 149 LEU A C 1
ATOM 1205 O O . LEU A 1 149 ? -7.884 3.506 13.020 1.00 94.12 149 LEU A O 1
ATOM 1209 N N . ILE A 1 150 ? -7.737 4.437 15.058 1.00 93.94 150 ILE A N 1
ATOM 1210 C CA . ILE A 1 150 ? -7.197 5.718 14.576 1.00 93.94 150 ILE A CA 1
ATOM 1211 C C . ILE A 1 150 ? -5.895 5.472 13.806 1.00 93.94 150 ILE A C 1
ATOM 1213 O O . ILE A 1 150 ? -5.794 5.883 12.653 1.00 93.94 150 ILE A O 1
ATOM 1217 N N . ILE A 1 151 ? -4.932 4.744 14.385 1.00 92.88 151 ILE A N 1
ATOM 1218 C CA . ILE A 1 151 ? -3.665 4.393 13.720 1.00 92.88 151 ILE A CA 1
ATOM 1219 C C . ILE A 1 151 ? -3.914 3.653 12.395 1.00 92.88 151 ILE A C 1
ATOM 1221 O O . ILE A 1 151 ? -3.217 3.915 11.418 1.00 92.88 151 ILE A O 1
ATOM 1225 N N . LEU A 1 152 ? -4.906 2.762 12.325 1.00 91.44 152 LEU A N 1
ATOM 1226 C CA . LEU A 1 152 ? -5.229 1.994 11.121 1.00 91.44 152 LEU A CA 1
ATOM 1227 C C . LEU A 1 152 ? -5.734 2.873 9.962 1.00 91.44 152 LEU A C 1
ATOM 1229 O O . LEU A 1 152 ? -5.334 2.649 8.821 1.00 91.44 152 LEU A O 1
ATOM 1233 N N . PHE A 1 153 ? -6.529 3.914 10.235 1.00 90.44 153 PHE A N 1
ATOM 1234 C CA . PHE A 1 153 ? -6.953 4.882 9.210 1.00 90.44 153 PHE A CA 1
ATOM 1235 C C . PHE A 1 153 ? -5.831 5.839 8.763 1.00 90.44 153 PHE A C 1
ATOM 1237 O O . PHE A 1 153 ? -5.851 6.325 7.628 1.00 90.44 153 PHE A O 1
ATOM 1244 N N . MET A 1 154 ? -4.802 6.055 9.592 1.00 88.81 154 MET A N 1
ATOM 1245 C CA . MET A 1 154 ? -3.621 6.865 9.237 1.00 88.81 154 MET A CA 1
ATOM 1246 C C . MET A 1 154 ? -2.704 6.192 8.189 1.00 88.81 154 MET A C 1
ATOM 1248 O O . MET A 1 154 ? -1.753 6.818 7.727 1.00 88.81 154 MET A O 1
ATOM 1252 N N . ASP A 1 155 ? -3.006 4.957 7.766 1.00 86.06 155 ASP A N 1
ATOM 1253 C CA . ASP A 1 155 ? -2.425 4.270 6.593 1.00 86.06 155 ASP A CA 1
ATOM 1254 C C . ASP A 1 155 ? -2.790 4.975 5.265 1.00 86.06 155 ASP A C 1
ATOM 1256 O O . ASP A 1 155 ? -2.039 4.898 4.295 1.00 86.06 155 ASP A O 1
ATOM 1260 N N . ILE A 1 156 ? -3.929 5.684 5.222 1.00 84.50 156 ILE A N 1
ATOM 1261 C CA . ILE A 1 156 ? -4.423 6.416 4.036 1.00 84.50 156 ILE A CA 1
ATOM 1262 C C . ILE A 1 156 ? -4.042 7.898 4.074 1.00 84.50 156 ILE A C 1
ATOM 1264 O O . ILE A 1 156 ? -3.726 8.490 3.041 1.00 84.50 156 ILE A O 1
ATOM 1268 N N . GLY A 1 157 ? -4.113 8.518 5.252 1.00 82.94 157 GLY A N 1
ATOM 1269 C CA . GLY A 1 157 ? -3.864 9.947 5.406 1.00 82.94 157 GLY A CA 1
ATOM 1270 C C . GLY A 1 157 ? -4.499 10.548 6.657 1.00 82.94 157 GLY A C 1
ATOM 1271 O O . GLY A 1 157 ? -5.656 10.267 6.968 1.00 82.94 157 GLY A O 1
ATOM 1272 N N . CYS A 1 158 ? -3.775 11.447 7.325 1.00 83.75 158 CYS A N 1
ATOM 1273 C CA . CYS A 1 158 ? -4.335 12.377 8.308 1.00 83.75 158 CYS A CA 1
ATOM 1274 C C . CYS A 1 158 ? -4.714 13.703 7.634 1.00 83.75 158 CYS A C 1
ATOM 1276 O O . CYS A 1 158 ? -3.877 14.317 6.966 1.00 83.75 158 CYS A O 1
ATOM 1278 N N . ASN A 1 159 ? -5.943 14.192 7.824 1.00 83.19 159 ASN A N 1
ATOM 1279 C CA . ASN A 1 159 ? -6.342 15.497 7.290 1.00 83.19 159 ASN A CA 1
ATOM 1280 C C . ASN A 1 159 ? -6.012 16.661 8.260 1.00 83.19 159 ASN A C 1
ATOM 1282 O O . ASN A 1 159 ? -5.853 16.491 9.471 1.00 83.19 159 ASN A O 1
ATOM 1286 N N . ASN A 1 160 ? -5.946 17.890 7.733 1.00 86.88 160 ASN A N 1
ATOM 1287 C CA . ASN A 1 160 ? -5.585 19.089 8.507 1.00 86.88 160 ASN A CA 1
ATOM 1288 C C . ASN A 1 160 ? -6.566 19.460 9.644 1.00 86.88 160 ASN A C 1
ATOM 1290 O O . ASN A 1 160 ? -6.201 20.268 10.499 1.00 86.88 160 ASN A O 1
ATOM 1294 N N . LYS A 1 161 ? -7.798 18.929 9.660 1.00 89.94 161 LYS A N 1
ATOM 1295 C CA . LYS A 1 161 ? -8.766 19.087 10.763 1.00 89.94 161 LYS A CA 1
ATOM 1296 C C . LYS A 1 161 ? -8.429 18.092 11.878 1.00 89.94 161 LYS A C 1
ATOM 1298 O O . LYS A 1 161 ? -8.191 18.514 13.006 1.00 89.94 161 LYS A O 1
ATOM 1303 N N . GLN A 1 162 ? -8.323 16.809 11.538 1.00 89.25 162 GLN A N 1
ATOM 1304 C CA . GLN A 1 162 ? -7.987 15.698 12.439 1.00 89.25 162 GLN A CA 1
ATOM 1305 C C . GLN A 1 162 ? -6.675 15.942 13.188 1.00 89.25 162 GLN A C 1
ATOM 1307 O O . GLN A 1 162 ? -6.634 15.908 14.418 1.00 89.25 162 GLN A O 1
ATOM 1312 N N . PHE A 1 163 ? -5.615 16.290 12.454 1.00 88.75 163 PHE A N 1
ATOM 1313 C CA . PHE A 1 163 ? -4.300 16.553 13.034 1.00 88.75 163 PHE A CA 1
ATOM 1314 C C . PHE A 1 163 ? -4.328 17.723 14.031 1.00 88.75 163 PHE A C 1
ATOM 1316 O O . PHE A 1 163 ? -3.733 17.650 15.108 1.00 88.75 163 PHE A O 1
ATOM 1323 N N . LYS A 1 164 ? -5.087 18.784 13.716 1.00 90.94 164 LYS A N 1
ATOM 1324 C CA . LYS A 1 164 ? -5.295 19.921 14.625 1.00 90.94 164 LYS A CA 1
ATOM 1325 C C . LYS A 1 164 ? -6.135 19.551 15.843 1.00 90.94 164 LYS A C 1
ATOM 1327 O O . LYS A 1 164 ? -5.832 20.055 16.916 1.00 90.94 164 LYS A O 1
ATOM 1332 N N . LEU A 1 165 ? -7.150 18.691 15.724 1.00 90.75 165 LEU A N 1
ATOM 1333 C CA . LEU A 1 165 ? -7.932 18.230 16.879 1.00 90.75 165 LEU A CA 1
ATOM 1334 C C . LEU A 1 165 ? -7.029 17.519 17.897 1.00 90.75 165 LEU A C 1
ATOM 1336 O O . LEU A 1 165 ? -7.014 17.914 19.066 1.00 90.75 165 LEU A O 1
ATOM 1340 N N . LEU A 1 166 ? -6.220 16.558 17.434 1.00 91.00 166 LEU A N 1
ATOM 1341 C CA . LEU A 1 166 ? -5.279 15.799 18.266 1.00 91.00 166 LEU A CA 1
ATOM 1342 C C . LEU A 1 166 ? -4.198 16.701 18.897 1.00 91.00 166 LEU A C 1
ATOM 1344 O O . LEU A 1 166 ? -4.031 16.694 20.118 1.00 91.00 166 LEU A O 1
ATOM 1348 N N . ILE A 1 167 ? -3.511 17.537 18.103 1.00 90.44 167 ILE A N 1
ATOM 1349 C CA . ILE A 1 167 ? -2.475 18.450 18.627 1.00 90.44 167 ILE A CA 1
ATOM 1350 C C . ILE A 1 167 ? -3.060 19.498 19.579 1.00 90.44 167 ILE A C 1
ATOM 1352 O O . ILE A 1 167 ? -2.455 19.780 20.613 1.00 90.44 167 ILE A O 1
ATOM 1356 N N . ASN A 1 168 ? -4.239 20.058 19.297 1.00 90.50 168 ASN A N 1
ATOM 1357 C CA . ASN A 1 168 ? -4.840 21.054 20.185 1.00 90.50 168 ASN A CA 1
ATOM 1358 C C . ASN A 1 168 ? -5.183 20.462 21.560 1.00 90.50 168 ASN A C 1
ATOM 1360 O O . ASN A 1 168 ? -5.073 21.177 22.553 1.00 90.50 168 ASN A O 1
ATOM 1364 N N . GLN A 1 169 ? -5.536 19.171 21.663 1.00 88.06 169 GLN A N 1
ATOM 1365 C CA . GLN A 1 169 ? -5.685 18.555 22.987 1.00 88.06 169 GLN A CA 1
ATOM 1366 C C . GLN A 1 169 ? -4.339 18.463 23.712 1.00 88.06 169 GLN A C 1
ATOM 1368 O O . GLN A 1 169 ? -4.273 18.858 24.871 1.00 88.06 169 GLN A O 1
ATOM 1373 N N .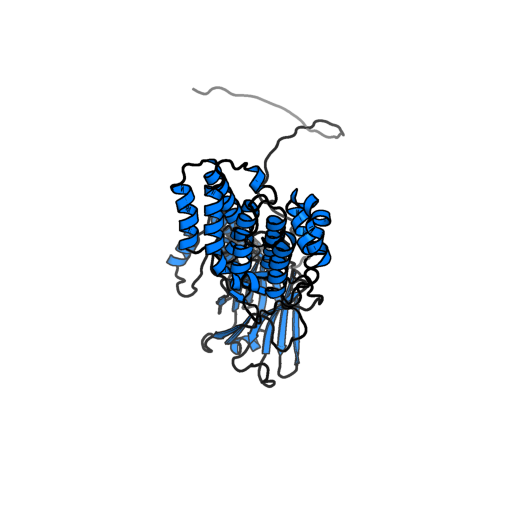 LEU A 1 170 ? -3.264 18.039 23.038 1.00 86.50 170 LEU A N 1
ATOM 1374 C CA . LEU A 1 170 ? -1.925 17.964 23.639 1.00 86.50 170 LEU A CA 1
ATOM 1375 C C . LEU A 1 170 ? -1.417 19.339 24.123 1.00 86.50 170 LEU A C 1
ATOM 1377 O O . LEU A 1 170 ? -0.792 19.432 25.177 1.00 86.50 170 LEU A O 1
ATOM 1381 N N . MET A 1 171 ? -1.711 20.410 23.378 1.00 85.94 171 MET A N 1
ATOM 1382 C CA . MET A 1 171 ? -1.285 21.779 23.706 1.00 85.94 171 MET A CA 1
ATOM 1383 C C . MET A 1 171 ? -2.154 22.470 24.770 1.00 85.94 171 MET A C 1
ATOM 1385 O O . MET A 1 171 ? -1.669 23.369 25.456 1.00 85.94 171 MET A O 1
ATOM 1389 N N . CYS A 1 172 ? -3.433 22.099 24.904 1.00 83.62 172 CYS A N 1
ATOM 1390 C CA . CYS A 1 172 ? -4.367 22.751 25.832 1.00 83.62 172 CYS A CA 1
ATOM 1391 C C . CYS A 1 172 ? -4.666 21.943 27.105 1.00 83.62 172 CYS A C 1
ATOM 1393 O O . CYS A 1 172 ? -5.103 22.529 28.100 1.00 83.62 172 CYS A O 1
ATOM 1395 N N . ASN A 1 173 ? -4.468 20.622 27.101 1.00 78.06 173 ASN A N 1
ATOM 1396 C CA . ASN A 1 173 ? -4.790 19.772 28.242 1.00 78.06 173 ASN A CA 1
ATOM 1397 C C . ASN A 1 173 ? -3.688 19.813 29.313 1.00 78.06 173 ASN A C 1
ATOM 1399 O O . ASN A 1 173 ? -2.493 19.742 29.026 1.00 78.06 173 ASN A O 1
ATOM 1403 N N . LYS A 1 174 ? -4.118 19.912 30.574 1.00 78.31 174 LYS A N 1
ATOM 1404 C CA . LYS A 1 174 ? -3.257 19.969 31.761 1.00 78.31 174 LYS A CA 1
ATOM 1405 C C . LYS A 1 174 ? -3.085 18.613 32.453 1.00 78.31 174 LYS A C 1
ATOM 1407 O O . LYS A 1 174 ? -2.266 18.528 33.362 1.00 78.31 174 LYS A O 1
ATOM 1412 N N . ASN A 1 175 ? -3.836 17.575 32.068 1.00 84.12 175 ASN A N 1
ATOM 1413 C CA . ASN A 1 175 ? -3.663 16.234 32.627 1.00 84.12 175 ASN A CA 1
ATOM 1414 C C . ASN A 1 175 ? -2.422 15.555 32.004 1.00 84.12 175 ASN A C 1
ATOM 1416 O O . ASN A 1 175 ? -2.448 15.227 30.813 1.00 84.12 175 ASN A O 1
ATOM 1420 N N . PRO A 1 176 ? -1.344 15.296 32.774 1.00 84.69 176 PRO A N 1
ATOM 1421 C CA . PRO A 1 176 ? -0.145 14.657 32.240 1.00 84.69 176 PRO A CA 1
ATOM 1422 C C . PRO A 1 176 ? -0.409 13.221 31.770 1.00 84.69 176 PRO A C 1
ATOM 1424 O O . PRO A 1 176 ? 0.232 12.788 30.818 1.00 84.69 176 PRO A O 1
ATOM 1427 N N . LYS A 1 177 ? -1.369 12.498 32.373 1.00 82.94 177 LYS A N 1
ATOM 1428 C CA . LYS A 1 177 ? -1.731 11.135 31.954 1.00 82.94 177 LYS A CA 1
ATOM 1429 C C . LYS A 1 177 ? -2.307 11.140 30.541 1.00 82.94 177 LYS A C 1
ATOM 1431 O O . LYS A 1 177 ? -1.768 10.469 29.670 1.00 82.94 177 LYS A O 1
ATOM 1436 N N . THR A 1 178 ? -3.322 11.968 30.282 1.00 85.56 178 THR A N 1
ATOM 1437 C CA . THR A 1 178 ? -3.906 12.128 28.940 1.00 85.56 178 THR A CA 1
ATOM 1438 C C . THR A 1 178 ? -2.861 12.542 27.901 1.00 85.56 178 THR A C 1
ATOM 1440 O O . THR A 1 178 ? -2.860 12.025 26.786 1.00 85.56 178 THR A O 1
ATOM 1443 N N . ASN A 1 179 ? -1.947 13.448 28.263 1.00 88.31 179 ASN A N 1
ATOM 1444 C CA . ASN A 1 179 ? -0.893 13.896 27.355 1.00 88.31 179 ASN A CA 1
ATOM 1445 C C . ASN A 1 179 ? 0.111 12.775 27.038 1.00 88.31 179 ASN A C 1
ATOM 1447 O O . ASN A 1 179 ? 0.583 12.708 25.908 1.00 88.31 179 ASN A O 1
ATOM 1451 N N . LEU A 1 180 ? 0.386 11.859 27.974 1.00 88.50 180 LEU A N 1
ATOM 1452 C CA . LEU A 1 180 ? 1.181 10.657 27.707 1.00 88.50 180 LEU A CA 1
ATOM 1453 C C . LEU A 1 180 ? 0.464 9.690 26.748 1.00 88.50 180 LEU A C 1
ATOM 1455 O O . LEU A 1 180 ? 1.113 9.201 25.829 1.00 88.50 180 LEU A O 1
ATOM 1459 N N . VAL A 1 181 ? -0.857 9.482 26.872 1.00 89.25 181 VAL A N 1
ATOM 1460 C CA . VAL A 1 181 ? -1.616 8.667 25.893 1.00 89.25 181 VAL A CA 1
ATOM 1461 C C . VAL A 1 181 ? -1.569 9.290 24.491 1.00 89.25 181 VAL A C 1
ATOM 1463 O O . VAL A 1 181 ? -1.346 8.594 23.505 1.00 89.25 181 VAL A O 1
ATOM 1466 N N . LEU A 1 182 ? -1.722 10.616 24.389 1.00 90.94 182 LEU A N 1
ATOM 1467 C CA . LEU A 1 182 ? -1.624 11.331 23.111 1.00 90.94 182 LEU A CA 1
ATOM 1468 C C . LEU A 1 182 ? -0.212 11.262 22.508 1.00 90.94 182 LEU A C 1
ATOM 1470 O O . LEU A 1 182 ? -0.076 11.101 21.297 1.00 90.94 182 LEU A O 1
ATOM 1474 N N . LEU A 1 183 ? 0.837 11.358 23.329 1.00 91.75 183 LEU A N 1
ATOM 1475 C CA . LEU A 1 183 ? 2.222 11.195 22.878 1.00 91.75 183 LEU A CA 1
ATOM 1476 C C . LEU A 1 183 ? 2.509 9.765 22.404 1.00 91.75 183 LEU A C 1
ATOM 1478 O O . LEU A 1 183 ? 3.209 9.609 21.408 1.00 91.75 183 LEU A O 1
ATOM 1482 N N . GLU A 1 184 ? 1.939 8.746 23.050 1.00 91.38 184 GLU A N 1
ATOM 1483 C CA . GLU A 1 184 ? 2.055 7.347 22.621 1.00 91.38 184 GLU A CA 1
ATOM 1484 C C . GLU A 1 184 ? 1.301 7.098 21.300 1.00 91.38 184 GLU A C 1
ATOM 1486 O O . GLU A 1 184 ? 1.855 6.487 20.388 1.00 91.38 184 GLU A O 1
ATOM 1491 N N . LEU A 1 185 ? 0.102 7.676 21.118 1.00 92.12 185 LEU A N 1
ATOM 1492 C CA . LEU A 1 185 ? -0.601 7.692 19.825 1.00 92.12 185 LEU A CA 1
ATOM 1493 C C . LEU A 1 185 ? 0.276 8.301 18.720 1.00 92.12 185 LEU A C 1
ATOM 1495 O O . LEU A 1 185 ? 0.467 7.678 17.675 1.00 92.12 185 LEU A O 1
ATOM 1499 N N . PHE A 1 186 ? 0.851 9.489 18.943 1.00 91.88 186 PHE A N 1
ATOM 1500 C CA . PHE A 1 186 ? 1.755 10.104 17.967 1.00 91.88 186 PHE A CA 1
ATOM 1501 C C . PHE A 1 186 ? 3.019 9.260 17.736 1.00 91.88 186 PHE A C 1
ATOM 1503 O O . PHE A 1 186 ? 3.454 9.123 16.591 1.00 91.88 186 PHE A O 1
ATOM 1510 N N . HIS A 1 187 ? 3.599 8.662 18.780 1.00 91.88 187 HIS A N 1
ATOM 1511 C CA . HIS A 1 187 ? 4.779 7.807 18.660 1.00 91.88 187 HIS A CA 1
ATOM 1512 C C . HIS A 1 187 ? 4.502 6.579 17.785 1.00 91.88 187 HIS A C 1
ATOM 1514 O O . HIS A 1 187 ? 5.271 6.307 16.859 1.00 91.88 187 HIS A O 1
ATOM 1520 N N . GLN A 1 188 ? 3.387 5.881 18.008 1.00 90.75 188 GLN A N 1
ATOM 1521 C CA . GLN A 1 188 ? 2.994 4.725 17.203 1.00 90.75 188 GLN A CA 1
ATOM 1522 C C . GLN A 1 188 ? 2.606 5.127 15.773 1.00 90.75 188 GLN A C 1
ATOM 1524 O O . GLN A 1 188 ? 3.044 4.473 14.823 1.00 90.75 188 GLN A O 1
ATOM 1529 N N . MET A 1 189 ? 1.881 6.242 15.593 1.00 90.00 189 MET A N 1
ATOM 1530 C CA . MET A 1 189 ? 1.578 6.805 14.270 1.00 90.00 189 MET A CA 1
ATOM 1531 C C . MET A 1 189 ? 2.850 7.067 13.456 1.00 90.00 189 MET A C 1
ATOM 1533 O O . MET A 1 189 ? 2.944 6.584 12.333 1.00 90.00 189 MET A O 1
ATOM 1537 N N . TYR A 1 190 ? 3.841 7.777 14.005 1.00 87.56 190 TYR A N 1
ATOM 1538 C CA . TYR A 1 190 ? 5.074 8.100 13.273 1.00 87.56 190 TYR A CA 1
ATOM 1539 C C . TYR A 1 190 ? 6.062 6.930 13.173 1.00 87.56 190 TYR A C 1
ATOM 1541 O O . TYR A 1 190 ? 6.850 6.881 12.231 1.00 87.56 190 TYR A O 1
ATOM 1549 N N . THR A 1 191 ? 6.012 5.959 14.088 1.00 88.12 191 THR A N 1
ATOM 1550 C CA . THR A 1 191 ? 6.813 4.728 13.984 1.00 88.12 191 THR A CA 1
ATOM 1551 C C . THR A 1 191 ? 6.300 3.830 12.856 1.00 88.12 191 THR A C 1
ATOM 1553 O O . THR A 1 191 ? 7.100 3.314 12.074 1.00 88.12 191 THR A O 1
ATOM 1556 N N . LYS A 1 192 ? 4.973 3.675 12.733 1.00 87.31 192 LYS A N 1
ATOM 1557 C CA . LYS A 1 192 ? 4.330 2.845 11.702 1.00 87.31 192 LYS A CA 1
ATOM 1558 C C . LYS A 1 192 ? 4.208 3.566 10.352 1.00 87.31 192 LYS A C 1
ATOM 1560 O O . LYS A 1 192 ? 4.404 2.942 9.312 1.00 87.31 192 LYS A O 1
ATOM 1565 N N . TYR A 1 193 ? 3.938 4.873 10.368 1.00 87.06 193 TYR A N 1
ATOM 1566 C CA . TYR A 1 193 ? 3.722 5.727 9.195 1.00 87.06 193 TYR A CA 1
ATOM 1567 C C . TYR A 1 193 ? 4.614 6.976 9.247 1.00 87.06 193 TYR A C 1
ATOM 1569 O O . TYR A 1 193 ? 4.159 8.096 9.486 1.00 87.06 193 TYR A O 1
ATOM 1577 N N . GLN A 1 194 ? 5.911 6.761 9.007 1.00 81.62 194 GLN A N 1
ATOM 1578 C CA . GLN A 1 194 ? 6.975 7.775 9.068 1.00 81.62 194 GLN A CA 1
ATOM 1579 C C . GLN A 1 194 ? 6.710 9.010 8.195 1.00 81.62 194 GLN A C 1
ATOM 1581 O O . GLN A 1 194 ? 7.146 10.110 8.531 1.00 81.62 194 GLN A O 1
ATOM 1586 N N . CYS A 1 195 ? 5.983 8.851 7.087 1.00 82.50 195 CYS A N 1
ATOM 1587 C CA . CYS A 1 195 ? 5.508 9.957 6.268 1.00 82.50 195 CYS A CA 1
ATOM 1588 C C . CYS A 1 195 ? 4.064 9.741 5.792 1.00 82.50 195 CYS A C 1
ATOM 1590 O O . CYS A 1 195 ? 3.611 8.621 5.559 1.00 82.50 195 CYS A O 1
ATOM 1592 N N . GLN A 1 196 ? 3.340 10.850 5.656 1.00 82.81 196 GLN A N 1
ATOM 1593 C CA . GLN A 1 196 ? 1.937 10.908 5.248 1.00 82.81 196 GLN A CA 1
ATOM 1594 C C . GLN A 1 196 ? 1.863 11.479 3.831 1.00 82.81 196 GLN A C 1
ATOM 1596 O O . GLN A 1 196 ? 2.474 12.512 3.554 1.00 82.81 196 GLN A O 1
ATOM 1601 N N . PHE A 1 197 ? 1.162 10.801 2.922 1.00 84.69 197 PHE A N 1
ATOM 1602 C CA . PHE A 1 197 ? 1.182 11.136 1.498 1.00 84.69 197 PHE A CA 1
ATOM 1603 C C . PHE A 1 197 ? -0.057 10.618 0.751 1.00 84.69 197 PHE A C 1
ATOM 1605 O O . PHE A 1 197 ? -0.602 9.585 1.130 1.00 84.69 197 PHE A O 1
ATOM 1612 N N . PRO A 1 198 ? -0.480 11.265 -0.353 1.00 81.44 198 PRO A N 1
ATOM 1613 C CA . PRO A 1 198 ? -1.517 10.714 -1.216 1.00 81.44 198 PRO A CA 1
ATOM 1614 C C . PRO A 1 198 ? -1.004 9.479 -1.974 1.00 81.44 198 PRO A C 1
ATOM 1616 O O . PRO A 1 198 ? 0.082 9.505 -2.570 1.00 81.44 198 PRO A O 1
ATOM 1619 N N . LEU A 1 199 ? -1.815 8.423 -1.977 1.00 82.50 199 LEU A N 1
ATOM 1620 C CA . LEU A 1 199 ? -1.621 7.178 -2.724 1.00 82.50 199 LEU A CA 1
ATOM 1621 C C . LEU A 1 199 ? -2.832 6.901 -3.626 1.00 82.50 199 LEU A C 1
ATOM 1623 O O . LEU A 1 199 ? -3.917 7.437 -3.404 1.00 82.50 199 LEU A O 1
ATOM 1627 N N . LEU A 1 200 ? -2.651 6.050 -4.634 1.00 83.56 200 LEU A N 1
ATOM 1628 C CA . LEU A 1 200 ? -3.728 5.520 -5.467 1.00 83.56 200 LEU A CA 1
ATOM 1629 C C . LEU A 1 200 ? -3.942 4.043 -5.125 1.00 83.56 200 LEU A C 1
ATOM 1631 O O . LEU A 1 2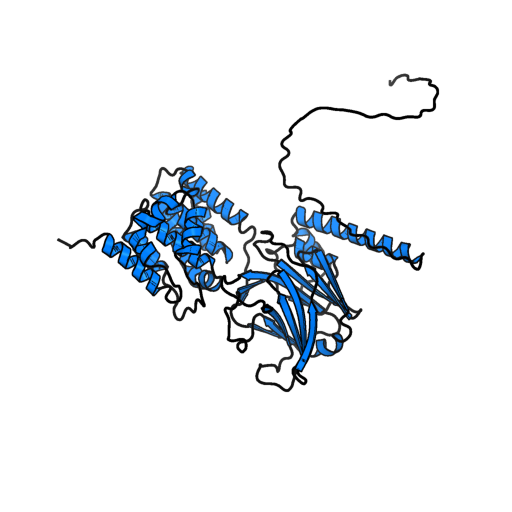00 ? -3.059 3.229 -5.380 1.00 83.56 200 LEU A O 1
ATOM 1635 N N . SER A 1 201 ? -5.112 3.692 -4.593 1.00 82.31 201 SER A N 1
ATOM 1636 C CA . SER A 1 201 ? -5.528 2.293 -4.426 1.00 82.31 201 SER A CA 1
ATOM 1637 C C . SER A 1 201 ? -6.200 1.804 -5.709 1.00 82.31 201 SER A C 1
ATOM 1639 O O . SER A 1 201 ? -7.216 2.362 -6.125 1.00 82.31 201 SER A O 1
ATOM 1641 N N . VAL A 1 202 ? -5.652 0.763 -6.335 1.00 78.38 202 VAL A N 1
ATOM 1642 C CA . VAL A 1 202 ? -6.167 0.168 -7.575 1.00 78.38 202 VAL A CA 1
ATOM 1643 C C . VAL A 1 202 ? -6.739 -1.216 -7.270 1.00 78.38 202 VAL A C 1
ATOM 1645 O O . VAL A 1 202 ? -6.001 -2.144 -6.953 1.00 78.38 202 VAL A O 1
ATOM 1648 N N . VAL A 1 203 ? -8.069 -1.320 -7.365 1.00 69.00 203 VAL A N 1
ATOM 1649 C CA . VAL A 1 203 ? -8.854 -2.559 -7.159 1.00 69.00 203 VAL A CA 1
ATOM 1650 C C . VAL A 1 203 ? -9.377 -3.115 -8.492 1.00 69.00 203 VAL A C 1
ATOM 1652 O O . VAL A 1 203 ? -9.431 -4.316 -8.699 1.00 69.00 203 VAL A O 1
ATOM 1655 N N . ASN A 1 204 ? -9.737 -2.232 -9.426 1.00 71.06 204 ASN A N 1
ATOM 1656 C CA . ASN A 1 204 ? -10.120 -2.558 -10.803 1.00 71.06 204 ASN A CA 1
ATOM 1657 C C . ASN A 1 204 ? -9.112 -1.919 -11.765 1.00 71.06 204 ASN A C 1
ATOM 1659 O O . ASN A 1 204 ? -8.531 -0.886 -11.422 1.00 71.06 204 ASN A O 1
ATOM 1663 N N . GLN A 1 205 ? -8.951 -2.459 -12.980 1.00 79.81 205 GLN A N 1
ATOM 1664 C CA . GLN A 1 205 ? -8.000 -1.889 -13.935 1.00 79.81 205 GLN A CA 1
ATOM 1665 C C . GLN A 1 205 ? -8.259 -0.404 -14.224 1.00 79.81 205 GLN A C 1
ATOM 1667 O O . GLN A 1 205 ? -9.280 -0.024 -14.803 1.00 79.81 205 GLN A O 1
ATOM 1672 N N . THR A 1 206 ? -7.265 0.427 -13.916 1.00 82.19 206 THR A N 1
ATOM 1673 C CA . THR A 1 206 ? -7.232 1.841 -14.306 1.00 82.19 206 THR A CA 1
ATOM 1674 C C . THR A 1 206 ? -6.409 2.013 -15.581 1.00 82.19 206 THR A C 1
ATOM 1676 O O . THR A 1 206 ? -5.480 1.252 -15.847 1.00 82.19 206 THR A O 1
ATOM 1679 N N . ASN A 1 207 ? -6.785 2.978 -16.422 1.00 84.88 207 ASN A N 1
ATOM 1680 C CA . ASN A 1 207 ? -6.267 3.132 -17.782 1.00 84.88 207 ASN A CA 1
ATOM 1681 C C . ASN A 1 207 ? -5.868 4.595 -18.037 1.00 84.88 207 ASN A C 1
ATOM 1683 O O . ASN A 1 207 ? -6.729 5.473 -18.052 1.00 84.88 207 ASN A O 1
ATOM 1687 N N . TYR A 1 208 ? -4.581 4.850 -18.284 1.00 84.56 208 TYR A N 1
ATOM 1688 C CA . TYR A 1 208 ? -4.021 6.185 -18.509 1.00 84.56 208 TYR A CA 1
ATOM 1689 C C . TYR A 1 208 ? -3.374 6.270 -19.897 1.00 84.56 208 TYR A C 1
ATOM 1691 O O . TYR A 1 208 ? -2.380 5.600 -20.186 1.00 84.56 208 TYR A O 1
ATOM 1699 N N . SER A 1 209 ? -3.937 7.108 -20.767 1.00 81.50 209 SER A N 1
ATOM 1700 C CA . SER A 1 209 ? -3.407 7.371 -22.111 1.00 81.50 209 SER A CA 1
ATOM 1701 C C . SER A 1 209 ? -2.477 8.585 -22.106 1.00 81.50 209 SER A C 1
ATOM 1703 O O . SER A 1 209 ? -2.759 9.580 -21.443 1.00 81.50 209 SER A O 1
ATOM 1705 N N . PHE A 1 210 ? -1.402 8.529 -22.890 1.00 79.69 210 PHE A N 1
ATOM 1706 C CA . PHE A 1 210 ? -0.467 9.634 -23.114 1.00 79.69 210 PHE A CA 1
ATOM 1707 C C . PHE A 1 210 ? -0.322 9.951 -24.612 1.00 79.69 210 PHE A C 1
ATOM 1709 O O . PHE A 1 210 ? -0.657 9.141 -25.482 1.00 79.69 210 PHE A O 1
ATOM 1716 N N . ASN A 1 211 ? 0.124 11.170 -24.936 1.00 69.94 211 ASN A N 1
ATOM 1717 C CA . ASN A 1 211 ? 0.125 11.665 -26.316 1.00 69.94 211 ASN A CA 1
ATOM 1718 C C . ASN A 1 211 ? 1.070 10.854 -27.216 1.00 69.94 211 ASN A C 1
ATOM 1720 O O . ASN A 1 211 ? 2.161 10.449 -26.801 1.00 69.94 211 ASN A O 1
ATOM 1724 N N . LYS A 1 212 ? 0.681 10.665 -28.484 1.00 65.38 212 LYS A N 1
ATOM 1725 C CA . LYS A 1 212 ? 1.469 9.888 -29.459 1.00 65.38 212 LYS A CA 1
ATOM 1726 C C . LYS A 1 212 ? 2.828 10.532 -29.762 1.00 65.38 212 LYS A C 1
ATOM 1728 O O . LYS A 1 212 ? 3.803 9.812 -29.953 1.00 65.38 212 LYS A O 1
ATOM 1733 N N . ASP A 1 213 ? 2.947 11.856 -29.681 1.00 62.16 213 ASP A N 1
ATOM 1734 C CA . ASP A 1 213 ? 4.223 12.578 -29.852 1.00 62.16 213 ASP A CA 1
ATOM 1735 C C . ASP A 1 213 ? 5.210 12.361 -28.684 1.00 62.16 213 ASP A C 1
ATOM 1737 O O . ASP A 1 213 ? 6.431 12.520 -28.835 1.00 62.16 213 ASP A O 1
ATOM 1741 N N . SER A 1 214 ? 4.679 11.934 -27.532 1.00 63.62 214 SER A N 1
ATOM 1742 C CA . SER A 1 214 ? 5.406 11.476 -26.339 1.00 63.62 214 SER A CA 1
ATOM 1743 C C . SER A 1 214 ? 5.498 9.944 -26.211 1.00 63.62 214 SER A C 1
ATOM 1745 O O . SER A 1 214 ? 5.903 9.457 -25.158 1.00 63.62 214 SER A O 1
ATOM 1747 N N . SER A 1 215 ? 5.159 9.182 -27.260 1.00 66.69 215 SER A N 1
ATOM 1748 C CA . SER A 1 215 ? 5.354 7.720 -27.320 1.00 66.69 215 SER A CA 1
ATOM 1749 C C . SER A 1 215 ? 6.812 7.302 -27.085 1.00 66.69 215 SER A C 1
ATOM 1751 O O . SER A 1 215 ? 7.738 8.087 -27.312 1.00 66.69 215 SER A O 1
ATOM 1753 N N . LEU A 1 216 ? 7.018 6.052 -26.652 1.00 74.62 216 LEU A N 1
ATOM 1754 C CA . LEU A 1 216 ? 8.338 5.537 -26.281 1.00 74.62 216 LEU A CA 1
ATOM 1755 C C . LEU A 1 216 ? 9.256 5.404 -27.511 1.00 74.62 216 LEU A C 1
ATOM 1757 O O . LEU A 1 216 ? 9.040 4.576 -28.396 1.00 74.62 216 LEU A O 1
ATOM 1761 N N . LYS A 1 217 ? 10.288 6.255 -27.602 1.00 72.69 217 LYS A N 1
ATOM 1762 C CA . LYS A 1 217 ? 11.015 6.476 -28.876 1.00 72.69 217 LYS A CA 1
ATOM 1763 C C . LYS A 1 217 ? 12.124 5.462 -29.172 1.00 72.69 217 LYS A C 1
ATOM 1765 O O . LYS A 1 217 ? 12.303 5.090 -30.337 1.00 72.69 217 LYS A O 1
ATOM 1770 N N . LYS A 1 218 ? 12.891 5.085 -28.140 1.00 82.38 218 LYS A N 1
ATOM 1771 C CA . LYS A 1 218 ? 14.060 4.175 -28.191 1.00 82.38 218 LYS A CA 1
ATOM 1772 C C . LYS A 1 218 ? 14.382 3.546 -26.833 1.00 82.38 218 LYS A C 1
ATOM 1774 O O . LYS A 1 218 ? 14.641 2.355 -26.773 1.00 82.38 218 LYS A O 1
ATOM 1779 N N . VAL A 1 219 ? 14.381 4.369 -25.788 1.00 89.56 219 VAL A N 1
ATOM 1780 C CA . VAL A 1 219 ? 14.678 4.027 -24.391 1.00 89.56 219 VAL A CA 1
ATOM 1781 C C . VAL A 1 219 ? 13.506 4.441 -23.514 1.00 89.56 219 VAL A C 1
ATOM 1783 O O . VAL A 1 219 ? 12.739 5.327 -23.905 1.00 89.56 219 VAL A O 1
ATOM 1786 N N . PHE A 1 220 ? 13.364 3.823 -22.344 1.00 91.69 220 PHE A N 1
ATOM 1787 C CA . PHE A 1 220 ? 12.364 4.240 -21.364 1.00 91.69 220 PHE A CA 1
ATOM 1788 C C . PHE A 1 220 ? 12.805 3.989 -19.922 1.00 91.69 220 PHE A C 1
ATOM 1790 O O . PHE A 1 220 ? 13.726 3.215 -19.664 1.00 91.69 220 PHE A O 1
ATOM 1797 N N . THR A 1 221 ? 12.097 4.617 -18.984 1.00 93.25 221 THR A N 1
ATOM 1798 C CA . THR A 1 221 ? 12.085 4.243 -17.566 1.00 93.25 221 THR A CA 1
ATOM 1799 C C . THR A 1 221 ? 10.645 4.215 -17.072 1.00 93.25 221 THR A C 1
ATOM 1801 O O . THR A 1 221 ? 9.908 5.167 -17.320 1.00 93.25 221 THR A O 1
ATOM 1804 N N . ILE A 1 222 ? 10.252 3.151 -16.373 1.00 93.25 222 ILE A N 1
ATOM 1805 C CA . ILE A 1 222 ? 9.053 3.109 -15.530 1.00 93.25 222 ILE A CA 1
ATOM 1806 C C . ILE A 1 222 ? 9.539 3.180 -14.084 1.00 93.25 222 ILE A C 1
ATOM 1808 O O . ILE A 1 222 ? 10.351 2.355 -13.676 1.00 93.25 222 ILE A O 1
ATOM 1812 N N . HIS A 1 223 ? 9.050 4.155 -13.327 1.00 92.69 223 HIS A N 1
ATOM 1813 C CA . HIS A 1 223 ? 9.328 4.349 -11.904 1.00 92.69 223 HIS A CA 1
ATOM 1814 C C . HIS A 1 223 ? 8.005 4.362 -11.138 1.00 92.69 223 HIS A C 1
ATOM 1816 O O . HIS A 1 223 ? 7.078 5.059 -11.551 1.00 92.69 223 HIS A O 1
ATOM 1822 N N . SER A 1 224 ? 7.916 3.650 -10.015 1.00 93.12 224 SER A N 1
ATOM 1823 C CA . SER A 1 224 ? 6.817 3.793 -9.055 1.00 93.12 224 SER A CA 1
ATOM 1824 C C . SER A 1 224 ? 7.233 3.277 -7.682 1.00 93.12 224 SER A C 1
ATOM 1826 O O . SER A 1 224 ? 7.960 2.293 -7.572 1.00 93.12 224 SER A O 1
ATOM 1828 N N . TRP A 1 225 ? 6.676 3.867 -6.630 1.00 93.50 225 TRP A N 1
ATOM 1829 C CA . TRP A 1 225 ? 6.532 3.168 -5.357 1.00 93.50 225 TRP A CA 1
ATOM 1830 C C . TRP A 1 225 ? 5.267 2.307 -5.431 1.00 93.50 225 TRP A C 1
ATOM 1832 O O . TRP A 1 225 ? 4.234 2.779 -5.921 1.00 93.50 225 TRP A O 1
ATOM 1842 N N . LEU A 1 226 ? 5.352 1.050 -4.996 1.00 91.50 226 LEU A N 1
ATOM 1843 C CA . LEU A 1 226 ? 4.238 0.099 -5.012 1.00 91.50 226 LEU A CA 1
ATOM 1844 C C . LEU A 1 226 ? 4.173 -0.715 -3.720 1.00 91.50 226 LEU A C 1
ATOM 1846 O O . LEU A 1 226 ? 5.201 -1.094 -3.167 1.00 91.50 226 LEU A O 1
ATOM 1850 N N . LYS A 1 227 ? 2.958 -0.995 -3.261 1.00 89.94 227 LYS A N 1
ATOM 1851 C CA . LYS A 1 227 ? 2.647 -1.889 -2.146 1.00 89.94 227 LYS A CA 1
ATOM 1852 C C . LYS A 1 227 ? 1.490 -2.780 -2.580 1.00 89.94 227 LYS A C 1
ATOM 1854 O O . LYS A 1 227 ? 0.523 -2.290 -3.157 1.00 89.94 227 LYS A O 1
ATOM 1859 N N . ILE A 1 228 ? 1.613 -4.078 -2.335 1.00 86.25 228 ILE A N 1
ATOM 1860 C CA . ILE A 1 228 ? 0.601 -5.078 -2.686 1.00 86.25 228 ILE A CA 1
ATOM 1861 C C . ILE A 1 228 ? -0.015 -5.551 -1.376 1.00 86.25 228 ILE A C 1
ATOM 1863 O O . ILE A 1 228 ? 0.716 -5.934 -0.463 1.00 86.25 228 ILE A O 1
ATOM 1867 N N . ASN A 1 229 ? -1.337 -5.492 -1.273 1.00 80.94 229 ASN A N 1
ATOM 1868 C CA . ASN A 1 229 ? -2.072 -6.045 -0.148 1.00 80.94 229 ASN A CA 1
ATOM 1869 C C . ASN A 1 229 ? -2.611 -7.419 -0.553 1.00 80.94 229 ASN A C 1
ATOM 1871 O O . ASN A 1 229 ? -3.519 -7.507 -1.382 1.00 80.94 229 ASN A O 1
ATOM 1875 N N . HIS A 1 230 ? -1.992 -8.473 -0.020 1.00 73.94 230 HIS A N 1
ATOM 1876 C CA . HIS A 1 230 ? -2.319 -9.849 -0.371 1.00 73.94 230 HIS A CA 1
ATOM 1877 C C . HIS A 1 230 ? -3.635 -10.288 0.282 1.00 73.94 230 HIS A C 1
ATOM 1879 O O . HIS A 1 230 ? -3.795 -10.152 1.494 1.00 73.94 230 HIS A O 1
ATOM 1885 N N . GLN A 1 231 ? -4.562 -10.838 -0.503 1.00 67.12 231 GLN A N 1
ATOM 1886 C CA . GLN A 1 231 ? -5.776 -11.459 0.028 1.00 67.12 231 GLN A CA 1
ATOM 1887 C C . GLN A 1 231 ? -5.493 -12.913 0.431 1.00 67.12 231 GLN A C 1
ATOM 1889 O O . GLN A 1 231 ? -5.135 -13.735 -0.414 1.00 67.12 231 GLN A O 1
ATOM 1894 N N . PHE A 1 232 ? -5.704 -13.228 1.716 1.00 52.75 232 PHE A N 1
ATOM 1895 C CA . PHE A 1 232 ? -5.309 -14.473 2.404 1.00 52.75 232 PHE A CA 1
ATOM 1896 C C . PHE A 1 232 ? -5.675 -15.796 1.704 1.00 52.75 232 PHE A C 1
ATOM 1898 O O . PHE A 1 232 ? -5.045 -16.818 1.971 1.00 52.75 232 PHE A O 1
ATOM 1905 N N . HIS A 1 233 ? -6.663 -15.798 0.805 1.00 50.53 233 HIS A N 1
ATOM 1906 C CA . HIS A 1 233 ? -7.153 -16.999 0.124 1.00 50.53 233 HIS A CA 1
ATOM 1907 C C . HIS A 1 233 ? -6.913 -17.006 -1.400 1.00 50.53 233 HIS A C 1
ATOM 1909 O O . HIS A 1 233 ? -7.546 -17.802 -2.104 1.00 50.53 233 HIS A O 1
ATOM 1915 N N . SER A 1 234 ? -6.029 -16.147 -1.934 1.00 50.28 234 SER A N 1
ATOM 1916 C CA . SER A 1 234 ? -5.599 -16.199 -3.344 1.00 50.28 234 SER A CA 1
ATOM 1917 C C . SER A 1 234 ? -4.724 -17.437 -3.592 1.00 50.28 234 SER A C 1
ATOM 1919 O O . SER A 1 234 ? -3.505 -17.430 -3.447 1.00 50.28 234 SER A O 1
ATOM 1921 N N . SER A 1 235 ? -5.380 -18.550 -3.921 1.00 46.78 235 SER A N 1
ATOM 1922 C CA . SER A 1 235 ? -4.799 -19.899 -3.955 1.00 46.78 235 SER A CA 1
ATOM 1923 C C . SER A 1 235 ? -4.126 -20.290 -5.279 1.00 46.78 235 SER A C 1
ATOM 1925 O O . SER A 1 235 ? -3.825 -21.467 -5.488 1.00 46.78 235 SER A O 1
ATOM 1927 N N . LYS A 1 236 ? -3.879 -19.334 -6.184 1.00 53.78 236 LYS A N 1
ATOM 1928 C CA . LYS A 1 236 ? -3.133 -19.567 -7.430 1.00 53.78 236 LYS A CA 1
ATOM 1929 C C . LYS A 1 236 ? -1.757 -18.911 -7.375 1.00 53.78 236 LYS A C 1
ATOM 1931 O O . LYS A 1 236 ? -1.634 -17.739 -7.049 1.00 53.78 236 LYS A O 1
ATOM 1936 N N . GLU A 1 237 ? -0.751 -19.626 -7.867 1.00 59.72 237 GLU A N 1
ATOM 1937 C CA . GLU A 1 237 ? 0.594 -19.104 -8.173 1.00 59.72 237 GLU A CA 1
ATOM 1938 C C . GLU A 1 237 ? 0.614 -18.180 -9.422 1.00 59.72 237 GLU A C 1
ATOM 1940 O O . GLU A 1 237 ? 1.641 -18.031 -10.091 1.00 59.72 237 GLU A O 1
ATOM 1945 N N . ASP A 1 238 ? -0.533 -17.599 -9.798 1.00 70.00 238 ASP A N 1
ATOM 1946 C CA . ASP A 1 238 ? -0.682 -16.823 -11.029 1.00 70.00 238 ASP A CA 1
ATOM 1947 C C . ASP A 1 238 ? 0.008 -15.444 -10.907 1.00 70.00 238 ASP A C 1
ATOM 1949 O O . ASP A 1 238 ? -0.057 -14.787 -9.867 1.00 70.00 238 ASP A O 1
ATOM 1953 N N . PRO A 1 239 ? 0.700 -14.969 -11.961 1.00 78.88 239 PRO A N 1
ATOM 1954 C CA . PRO A 1 239 ? 1.523 -13.766 -11.878 1.00 78.88 239 PRO A CA 1
ATOM 1955 C C . PRO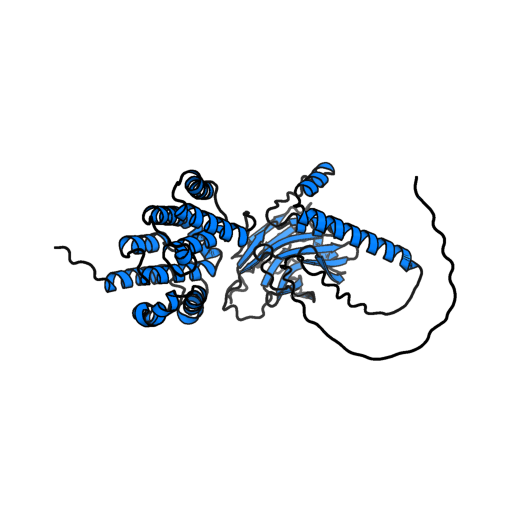 A 1 239 ? 0.698 -12.472 -11.981 1.00 78.88 239 PRO A C 1
ATOM 1957 O O . PRO A 1 239 ? 0.361 -12.031 -13.085 1.00 78.88 239 PRO A O 1
ATOM 1960 N N . ILE A 1 240 ? 0.463 -11.816 -10.845 1.00 84.50 240 ILE A N 1
ATOM 1961 C CA . ILE A 1 240 ? -0.296 -10.560 -10.713 1.00 84.50 240 ILE A CA 1
ATOM 1962 C C . ILE A 1 240 ? 0.262 -9.473 -11.636 1.00 84.50 240 ILE A C 1
ATOM 1964 O O . ILE A 1 240 ? 1.464 -9.191 -11.645 1.00 84.50 240 ILE A O 1
ATOM 1968 N N . THR A 1 241 ? -0.612 -8.828 -12.407 1.00 86.94 241 THR A N 1
ATOM 1969 C CA . THR A 1 241 ? -0.265 -7.790 -13.384 1.00 86.94 241 THR A CA 1
ATOM 1970 C C . THR A 1 241 ? -0.225 -6.401 -12.749 1.00 86.94 241 THR A C 1
ATOM 1972 O O . THR A 1 241 ? -1.244 -5.727 -12.608 1.00 86.94 241 THR A O 1
ATOM 1975 N N . LEU A 1 242 ? 0.982 -5.923 -12.444 1.00 88.50 242 LEU A N 1
ATOM 1976 C CA . LEU A 1 242 ? 1.204 -4.591 -11.875 1.00 88.50 242 LEU A CA 1
ATOM 1977 C C . LEU A 1 242 ? 0.961 -3.485 -12.911 1.00 88.50 242 LEU A C 1
ATOM 1979 O O . LEU A 1 242 ? 0.196 -2.552 -12.672 1.00 88.50 242 LEU A O 1
ATOM 1983 N N . PHE A 1 243 ? 1.586 -3.609 -14.085 1.00 89.44 243 PHE A N 1
ATOM 1984 C CA . PHE A 1 243 ? 1.525 -2.610 -15.155 1.00 89.44 243 PHE A CA 1
ATOM 1985 C C . PHE A 1 243 ? 1.382 -3.290 -16.518 1.00 89.44 243 PHE A C 1
ATOM 1987 O O . PHE A 1 243 ? 2.045 -4.289 -16.779 1.00 89.44 243 PHE A O 1
ATOM 1994 N N . THR A 1 244 ? 0.582 -2.727 -17.423 1.00 89.44 244 THR A N 1
ATOM 1995 C CA . THR A 1 244 ? 0.530 -3.135 -18.837 1.00 89.44 244 THR A CA 1
ATOM 1996 C C . THR A 1 244 ? 0.731 -1.927 -19.747 1.00 89.44 244 THR A C 1
ATOM 1998 O O . THR A 1 244 ? -0.131 -1.052 -19.795 1.00 89.44 244 THR A O 1
ATOM 2001 N N . LEU A 1 245 ? 1.829 -1.873 -20.510 1.00 88.62 245 LEU A N 1
ATOM 2002 C CA . LEU A 1 245 ? 1.954 -0.914 -21.618 1.00 88.62 245 LEU A CA 1
ATOM 2003 C C . LEU A 1 245 ? 1.284 -1.470 -22.875 1.00 88.62 245 LEU A C 1
ATOM 2005 O O . LEU A 1 245 ? 1.449 -2.645 -23.204 1.00 88.62 245 LEU A O 1
ATOM 2009 N N . SER A 1 246 ? 0.521 -0.624 -23.564 1.00 85.94 246 SER A N 1
ATOM 2010 C CA . SER A 1 246 ? -0.306 -0.988 -24.718 1.00 85.94 246 SER A CA 1
ATOM 2011 C C . SER A 1 246 ? -0.546 0.203 -25.660 1.00 85.94 246 SER A C 1
ATOM 2013 O O . SER A 1 246 ? -0.150 1.340 -25.382 1.00 85.94 246 SER A O 1
ATOM 2015 N N . SER A 1 247 ? -1.168 -0.062 -26.810 1.00 78.31 247 SER A N 1
ATOM 2016 C CA . SER A 1 247 ? -1.525 0.931 -27.830 1.00 78.31 247 SER A CA 1
ATOM 2017 C C . SER A 1 247 ? -2.972 1.409 -27.677 1.00 78.31 247 SER A C 1
ATOM 2019 O O . SER A 1 247 ? -3.883 0.594 -27.562 1.00 78.31 247 SER A O 1
ATOM 2021 N N . SER A 1 248 ? -3.222 2.719 -27.751 1.00 59.50 248 SER A N 1
ATOM 2022 C CA . SER A 1 248 ? -4.583 3.278 -27.774 1.00 59.50 248 SER A CA 1
ATOM 2023 C C . SER A 1 248 ? -5.360 2.729 -28.979 1.00 59.50 248 SER A C 1
ATOM 2025 O O . SER A 1 248 ? -5.005 3.032 -30.122 1.00 59.50 248 SER A O 1
ATOM 2027 N N . GLY A 1 249 ? -6.382 1.920 -28.710 1.00 53.41 249 GLY A N 1
ATOM 2028 C CA . GLY A 1 249 ? -7.028 1.031 -29.680 1.00 53.41 249 GLY A CA 1
ATOM 2029 C C . GLY A 1 249 ? -7.234 -0.370 -29.100 1.00 53.41 249 GLY A C 1
ATOM 2030 O O . GLY A 1 249 ? -8.261 -0.977 -29.345 1.00 53.41 249 GLY A O 1
ATOM 2031 N N . SER A 1 250 ? -6.347 -0.837 -28.210 1.00 47.47 250 SER A N 1
ATOM 2032 C CA . SER A 1 250 ? -6.608 -2.046 -27.422 1.00 47.47 250 SER A CA 1
ATOM 2033 C C . SER A 1 250 ? -7.529 -1.737 -26.228 1.00 47.47 250 SER A C 1
ATOM 2035 O O . SER A 1 250 ? -7.075 -1.515 -25.091 1.00 47.47 250 SER A O 1
ATOM 2037 N N . THR A 1 251 ? -8.832 -1.687 -26.505 1.00 42.22 251 THR A N 1
ATOM 2038 C CA . THR A 1 251 ? -9.828 -2.394 -25.682 1.00 42.22 251 THR A CA 1
ATOM 2039 C C . THR A 1 251 ? -9.660 -3.904 -25.894 1.00 42.22 251 THR A C 1
ATOM 2041 O O . THR A 1 251 ? -9.014 -4.327 -26.855 1.00 42.22 251 THR A O 1
ATOM 2044 N N . ASN A 1 252 ? -10.167 -4.731 -24.978 1.00 46.53 252 ASN A N 1
ATOM 2045 C CA . ASN A 1 252 ? -9.876 -6.171 -25.000 1.00 46.53 252 ASN A CA 1
ATOM 2046 C C . ASN A 1 252 ? -10.548 -6.905 -26.175 1.00 46.53 252 ASN A C 1
ATOM 2048 O O . ASN A 1 252 ? -10.058 -7.949 -26.601 1.00 46.53 252 ASN A O 1
ATOM 2052 N N . ASP A 1 253 ? -11.600 -6.313 -26.740 1.00 40.91 253 ASP A N 1
ATOM 2053 C CA . ASP A 1 253 ? -12.368 -6.825 -27.879 1.00 40.91 253 ASP A CA 1
ATOM 2054 C C . ASP A 1 253 ? -11.621 -6.726 -29.223 1.00 40.91 253 ASP A C 1
ATOM 2056 O O . ASP A 1 253 ? -11.896 -7.490 -30.151 1.00 40.91 253 ASP A O 1
ATOM 2060 N N . ASP A 1 254 ? -10.659 -5.803 -29.349 1.00 43.31 254 ASP A N 1
ATOM 2061 C CA . ASP A 1 254 ? -10.002 -5.485 -30.623 1.00 43.31 254 ASP A CA 1
ATOM 2062 C C . ASP A 1 254 ? -8.815 -6.435 -30.897 1.00 43.31 254 ASP A C 1
ATOM 2064 O O . ASP A 1 254 ? -7.632 -6.081 -30.857 1.00 43.31 254 ASP A O 1
ATOM 2068 N N . ALA A 1 255 ? -9.150 -7.696 -31.192 1.00 45.88 255 ALA A N 1
ATOM 2069 C CA . ALA A 1 255 ? -8.221 -8.820 -31.373 1.00 45.88 255 ALA A CA 1
ATOM 2070 C C . ALA A 1 255 ? -7.132 -8.629 -32.460 1.00 45.88 255 ALA A C 1
ATOM 2072 O O . ALA A 1 255 ? -6.208 -9.437 -32.555 1.00 45.88 255 ALA A O 1
ATOM 2073 N N . ASN A 1 256 ? -7.219 -7.573 -33.277 1.00 47.00 256 ASN A N 1
ATOM 2074 C CA . ASN A 1 256 ? -6.426 -7.389 -34.496 1.00 47.00 256 ASN A CA 1
ATOM 2075 C C . ASN A 1 256 ? -5.264 -6.381 -34.408 1.00 47.00 256 ASN A C 1
ATOM 2077 O O . ASN A 1 256 ? -4.504 -6.288 -35.371 1.00 47.00 256 ASN A O 1
ATOM 2081 N N . ASN A 1 257 ? -5.075 -5.627 -33.315 1.00 54.41 257 ASN A N 1
ATOM 2082 C CA . ASN A 1 257 ? -3.954 -4.674 -33.221 1.00 54.41 257 ASN A CA 1
ATOM 2083 C C . ASN A 1 257 ? -3.357 -4.538 -31.813 1.00 54.41 257 ASN A C 1
ATOM 2085 O O . ASN A 1 257 ? -3.924 -3.892 -30.935 1.00 54.41 257 ASN A O 1
ATOM 2089 N N . GLY A 1 258 ? -2.136 -5.052 -31.628 1.00 70.94 258 GLY A N 1
ATOM 2090 C CA . GLY A 1 258 ? -1.303 -4.672 -30.487 1.00 70.94 258 GLY A CA 1
ATOM 2091 C C . GLY A 1 258 ? -0.233 -5.687 -30.092 1.00 70.94 258 GLY A C 1
ATOM 2092 O O . GLY A 1 258 ? -0.469 -6.893 -30.030 1.00 70.94 258 GLY A O 1
ATOM 2093 N N . THR A 1 259 ? 0.936 -5.164 -29.733 1.00 81.00 259 THR A N 1
ATOM 2094 C CA . THR A 1 259 ? 1.825 -5.802 -28.753 1.00 81.00 259 THR A CA 1
ATOM 2095 C C . THR A 1 259 ? 1.631 -5.110 -27.413 1.00 81.00 259 THR A C 1
ATOM 2097 O O . THR A 1 259 ? 1.328 -3.917 -27.377 1.00 81.00 259 THR A O 1
ATOM 2100 N N . LEU A 1 260 ? 1.807 -5.841 -26.318 1.00 87.62 260 LEU A N 1
ATOM 2101 C CA . LEU A 1 260 ? 1.699 -5.320 -24.958 1.00 87.62 260 LEU A CA 1
ATOM 2102 C C . LEU A 1 260 ? 2.831 -5.847 -24.077 1.00 87.62 260 LEU A C 1
ATOM 2104 O O . LEU A 1 260 ? 3.324 -6.954 -24.293 1.00 87.62 260 LEU A O 1
ATOM 2108 N N . LEU A 1 261 ? 3.223 -5.047 -23.088 1.00 89.69 261 LEU A N 1
ATOM 2109 C CA . LEU A 1 261 ? 4.234 -5.369 -22.081 1.00 89.69 261 LEU A CA 1
ATOM 2110 C C . LEU A 1 261 ? 3.550 -5.455 -20.719 1.00 89.69 261 LEU A C 1
ATOM 2112 O O . LEU A 1 261 ? 3.258 -4.412 -20.135 1.00 89.69 261 LEU A O 1
ATOM 2116 N N . LYS A 1 262 ? 3.315 -6.666 -20.205 1.00 91.19 262 LYS A N 1
ATOM 2117 C CA . LYS A 1 262 ? 2.944 -6.857 -18.798 1.00 91.19 262 LYS A CA 1
ATOM 2118 C C . LYS A 1 262 ? 4.212 -6.844 -17.939 1.00 91.19 262 LYS A C 1
ATOM 2120 O O . LYS A 1 262 ? 5.105 -7.658 -18.161 1.00 91.19 262 LYS A O 1
ATOM 2125 N N . VAL A 1 263 ? 4.269 -5.963 -16.945 1.00 92.62 263 VAL A N 1
ATOM 2126 C CA . VAL A 1 263 ? 5.119 -6.105 -15.756 1.00 92.62 263 VAL A CA 1
ATOM 2127 C C . VAL A 1 263 ? 4.274 -6.806 -14.699 1.00 92.62 263 VAL A C 1
ATOM 2129 O O . VAL A 1 263 ? 3.163 -6.370 -14.397 1.00 92.62 263 VAL A O 1
ATOM 2132 N N . GLN A 1 264 ? 4.792 -7.904 -14.167 1.00 91.56 264 GLN A N 1
ATOM 2133 C CA . GLN A 1 264 ? 4.095 -8.803 -13.259 1.00 91.56 264 GLN A CA 1
ATOM 2134 C C . 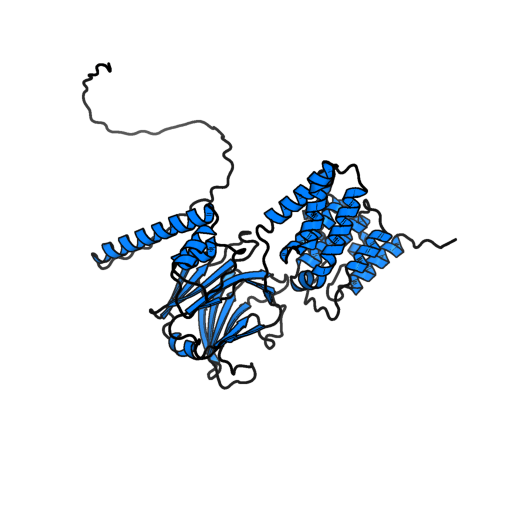GLN A 1 264 ? 4.980 -9.171 -12.069 1.00 91.56 264 GLN A C 1
ATOM 2136 O O . GLN A 1 264 ? 6.202 -9.002 -12.110 1.00 91.56 264 GLN A O 1
ATOM 2141 N N . ILE A 1 265 ? 4.363 -9.740 -11.041 1.00 89.19 265 ILE A N 1
ATOM 2142 C CA . ILE A 1 265 ? 5.052 -10.336 -9.899 1.00 89.19 265 ILE A CA 1
ATOM 2143 C C . ILE A 1 265 ? 4.550 -11.766 -9.680 1.00 89.19 265 ILE A C 1
ATOM 2145 O O . ILE A 1 265 ? 3.356 -12.031 -9.749 1.00 89.19 265 ILE A O 1
ATOM 2149 N N . ILE A 1 266 ? 5.481 -12.696 -9.476 1.00 87.38 266 ILE A N 1
ATOM 2150 C CA . ILE A 1 266 ? 5.234 -14.109 -9.176 1.00 87.38 266 ILE A CA 1
ATOM 2151 C C . ILE A 1 266 ? 5.406 -14.303 -7.667 1.00 87.38 266 ILE A C 1
ATOM 2153 O O . ILE A 1 266 ? 6.376 -13.799 -7.089 1.00 87.38 266 ILE A O 1
ATOM 2157 N N . ASN A 1 267 ? 4.488 -15.049 -7.046 1.00 82.75 267 ASN A N 1
ATOM 2158 C CA . ASN A 1 267 ? 4.525 -15.472 -5.640 1.00 82.75 267 ASN A CA 1
ATOM 2159 C C . ASN A 1 267 ? 4.860 -14.319 -4.670 1.00 82.75 267 ASN A C 1
ATOM 2161 O O . ASN A 1 267 ? 5.638 -14.499 -3.736 1.00 82.75 267 ASN A O 1
ATOM 2165 N N . TYR A 1 268 ? 4.340 -13.118 -4.954 1.00 84.56 268 TYR A N 1
ATOM 2166 C CA . TYR A 1 268 ? 4.547 -11.864 -4.210 1.00 84.56 268 TYR A CA 1
ATOM 2167 C C . TYR A 1 268 ? 6.010 -11.406 -4.026 1.00 84.56 268 TYR A C 1
ATOM 2169 O O . TYR A 1 268 ? 6.243 -10.374 -3.403 1.00 84.56 268 TYR A O 1
ATOM 2177 N N . ASN A 1 269 ? 7.002 -12.105 -4.600 1.00 87.75 269 ASN A N 1
ATOM 2178 C CA . ASN A 1 269 ? 8.424 -11.820 -4.368 1.00 87.75 269 ASN A CA 1
ATOM 2179 C C . ASN A 1 269 ? 9.321 -11.737 -5.612 1.00 87.75 269 ASN A C 1
ATOM 2181 O O . ASN A 1 269 ? 10.450 -11.272 -5.475 1.00 87.75 269 ASN A O 1
ATOM 2185 N N . GLN A 1 270 ? 8.881 -12.135 -6.811 1.00 91.06 270 GLN A N 1
ATOM 2186 C CA . GLN A 1 270 ? 9.762 -12.200 -7.988 1.00 91.06 270 GLN A CA 1
ATOM 2187 C C . GLN A 1 270 ? 9.188 -11.455 -9.201 1.00 91.06 270 GLN A C 1
ATOM 2189 O O . GLN A 1 270 ? 8.125 -11.806 -9.707 1.00 91.06 270 GLN A O 1
ATOM 2194 N N . PHE A 1 271 ? 9.900 -10.447 -9.715 1.00 92.81 271 PHE A N 1
ATOM 2195 C CA . PHE A 1 271 ? 9.442 -9.679 -10.879 1.00 92.81 271 PHE A CA 1
ATOM 2196 C C . PHE A 1 271 ? 9.586 -10.458 -12.198 1.00 92.81 271 PHE A C 1
ATOM 2198 O O . PHE A 1 271 ? 10.625 -11.052 -12.496 1.00 92.81 271 PHE A O 1
ATOM 2205 N N . LYS A 1 272 ? 8.548 -10.383 -13.034 1.00 92.88 272 LYS A N 1
ATOM 2206 C CA . LYS A 1 272 ? 8.490 -10.949 -14.387 1.00 92.88 272 LYS A CA 1
ATOM 2207 C C . LYS A 1 272 ? 7.990 -9.911 -15.384 1.00 92.88 272 LYS A C 1
ATOM 2209 O O . LYS A 1 272 ? 7.132 -9.090 -15.080 1.00 92.88 272 LYS A O 1
ATOM 2214 N N . ILE A 1 273 ? 8.486 -9.992 -16.608 1.00 92.50 273 ILE A N 1
ATOM 2215 C CA . ILE A 1 273 ? 8.015 -9.228 -17.758 1.00 92.50 273 ILE A CA 1
ATOM 2216 C C . ILE A 1 273 ? 7.511 -10.206 -18.821 1.00 92.50 273 ILE A C 1
ATOM 2218 O O . ILE A 1 273 ? 8.176 -11.192 -19.139 1.00 92.50 273 ILE A O 1
ATOM 2222 N N . GLU A 1 274 ? 6.332 -9.942 -19.382 1.00 91.00 274 GLU A N 1
ATOM 2223 C CA . GLU A 1 274 ? 5.767 -10.690 -20.508 1.00 91.00 274 GLU A CA 1
ATOM 2224 C C . GLU A 1 274 ? 5.419 -9.734 -21.655 1.00 91.00 274 GLU A C 1
ATOM 2226 O O . GLU A 1 274 ? 4.519 -8.902 -21.536 1.00 91.00 274 GLU A O 1
ATOM 2231 N N . ILE A 1 275 ? 6.124 -9.869 -22.782 1.00 89.00 275 ILE A N 1
ATOM 2232 C CA . ILE A 1 275 ? 5.733 -9.244 -24.049 1.00 89.00 275 ILE A CA 1
ATOM 2233 C C . ILE A 1 275 ? 4.773 -10.208 -24.743 1.00 89.00 275 ILE A C 1
ATOM 2235 O O . ILE A 1 275 ? 5.183 -11.296 -25.146 1.00 89.00 275 ILE A O 1
ATOM 2239 N N . LYS A 1 276 ? 3.510 -9.817 -24.917 1.00 87.56 276 LYS A N 1
ATOM 2240 C CA . LYS A 1 276 ? 2.523 -10.569 -25.707 1.00 87.56 276 LYS A CA 1
ATOM 2241 C C . LYS A 1 276 ? 2.232 -9.815 -27.001 1.00 87.56 276 LYS A C 1
ATOM 2243 O O . LYS A 1 276 ? 1.972 -8.615 -26.980 1.00 87.56 276 LYS A O 1
ATOM 2248 N N . ASN A 1 277 ? 2.229 -10.520 -28.125 1.00 83.12 277 ASN A N 1
ATOM 2249 C CA . ASN A 1 277 ? 1.659 -10.037 -29.377 1.00 83.12 277 ASN A CA 1
ATOM 2250 C C . ASN A 1 277 ? 0.249 -10.623 -29.525 1.00 83.12 277 ASN A C 1
ATOM 2252 O O . ASN A 1 277 ? 0.089 -11.842 -29.577 1.00 83.12 277 ASN A O 1
ATOM 2256 N N . ASN A 1 278 ? -0.776 -9.770 -29.575 1.00 78.00 278 ASN A N 1
ATOM 2257 C CA . ASN A 1 278 ? -2.160 -10.231 -29.701 1.00 78.00 278 ASN A CA 1
ATOM 2258 C C . ASN A 1 278 ? -2.452 -10.795 -31.103 1.00 78.00 278 ASN A C 1
ATOM 2260 O O . ASN A 1 278 ? -3.223 -11.739 -31.210 1.00 78.00 278 ASN A O 1
ATOM 2264 N N . ILE A 1 279 ? -1.773 -10.299 -32.147 1.00 76.75 279 ILE A N 1
ATOM 2265 C CA . ILE A 1 279 ? -2.048 -10.629 -33.559 1.00 76.75 279 ILE A CA 1
ATOM 2266 C C . ILE A 1 279 ? -1.738 -12.102 -33.886 1.00 76.75 279 ILE A C 1
ATOM 2268 O O . ILE A 1 279 ? -2.406 -12.715 -34.711 1.00 76.75 279 ILE A O 1
ATOM 2272 N N . ASN A 1 280 ? -0.712 -12.681 -33.252 1.00 78.12 280 ASN A N 1
ATOM 2273 C CA . ASN A 1 280 ? -0.276 -14.067 -33.480 1.00 78.12 280 ASN A CA 1
ATOM 2274 C C . ASN A 1 280 ? -0.229 -14.918 -32.194 1.00 78.12 280 ASN A C 1
ATOM 2276 O O . ASN A 1 280 ? 0.328 -16.013 -32.204 1.00 78.12 280 ASN A O 1
ATOM 2280 N N . GLY A 1 281 ? -0.716 -14.385 -31.069 1.00 78.88 281 GLY A N 1
ATOM 2281 C CA . GLY A 1 281 ? -0.686 -15.028 -29.751 1.00 78.88 281 GLY A CA 1
ATOM 2282 C C . GLY A 1 281 ? 0.701 -15.247 -29.125 1.00 78.88 281 GLY A C 1
ATOM 2283 O O . GLY A 1 281 ? 0.772 -15.774 -28.012 1.00 78.88 281 GLY A O 1
ATOM 2284 N N . SER A 1 282 ? 1.799 -14.871 -29.793 1.00 83.50 282 SER A N 1
ATOM 2285 C CA . SER A 1 282 ? 3.160 -15.163 -29.321 1.00 83.50 282 SER A CA 1
ATOM 2286 C C . SER A 1 282 ? 3.504 -14.396 -28.040 1.00 83.50 282 SER A C 1
ATOM 2288 O O . SER A 1 282 ? 3.113 -13.239 -27.862 1.00 83.50 282 SER A O 1
ATOM 2290 N N . ARG A 1 283 ? 4.236 -15.053 -27.132 1.00 87.38 283 ARG A N 1
ATOM 2291 C CA . ARG A 1 283 ? 4.629 -14.519 -25.821 1.00 87.38 283 ARG A CA 1
ATOM 2292 C C . ARG A 1 283 ? 6.132 -14.688 -25.622 1.00 87.38 283 ARG A C 1
ATOM 2294 O O . ARG A 1 283 ? 6.646 -15.792 -25.782 1.00 87.38 283 ARG A O 1
ATOM 2301 N N . ILE A 1 284 ? 6.811 -13.619 -25.222 1.00 88.56 284 ILE A N 1
ATOM 2302 C CA . ILE A 1 284 ? 8.207 -13.625 -24.769 1.00 88.56 284 ILE A CA 1
ATOM 2303 C C . ILE A 1 284 ? 8.196 -13.291 -23.278 1.00 88.56 284 ILE A C 1
ATOM 2305 O O . ILE A 1 284 ? 7.472 -12.390 -22.855 1.00 88.56 284 ILE A O 1
ATOM 2309 N N . ARG A 1 285 ? 8.957 -14.033 -22.471 1.00 90.50 285 ARG A N 1
ATOM 2310 C CA . ARG A 1 285 ? 8.956 -13.926 -21.007 1.00 90.50 285 ARG A CA 1
ATOM 2311 C C . ARG A 1 285 ? 10.372 -13.729 -20.490 1.00 90.50 285 ARG A C 1
ATOM 2313 O O . ARG A 1 285 ? 11.266 -14.480 -20.864 1.00 90.50 285 ARG A O 1
ATOM 2320 N N . TYR A 1 286 ? 10.531 -12.761 -19.600 1.00 90.62 286 TYR A N 1
ATOM 2321 C CA . TYR A 1 286 ? 11.778 -12.439 -18.923 1.00 90.62 286 TYR A CA 1
ATOM 2322 C C . TYR A 1 286 ? 11.497 -12.396 -17.420 1.00 90.62 286 TYR A C 1
ATOM 2324 O O . TYR A 1 286 ? 10.803 -11.497 -16.949 1.00 90.62 286 TYR A O 1
ATOM 2332 N N . SER A 1 287 ? 11.979 -13.385 -16.671 1.00 91.69 287 SER A N 1
ATOM 2333 C CA . SER A 1 287 ? 11.881 -13.397 -15.207 1.00 91.69 287 SER A CA 1
ATOM 2334 C C . SER A 1 287 ? 13.209 -12.939 -14.624 1.00 91.69 287 SER A C 1
ATOM 2336 O O . SER A 1 287 ? 14.245 -13.490 -14.990 1.00 91.69 287 SER A O 1
ATOM 2338 N N . PHE A 1 288 ? 13.176 -11.970 -13.714 1.00 92.69 288 PHE A N 1
ATOM 2339 C CA . PHE A 1 288 ? 14.350 -11.605 -12.927 1.00 92.69 288 PHE A CA 1
ATOM 2340 C C . PHE A 1 288 ? 14.527 -12.626 -11.798 1.00 92.69 288 PHE A C 1
ATOM 2342 O O . PHE A 1 288 ? 13.553 -13.074 -11.196 1.00 92.69 288 PHE A O 1
ATOM 2349 N N . ASN A 1 289 ? 15.761 -13.029 -11.524 1.00 90.19 289 ASN A N 1
ATOM 2350 C CA . ASN A 1 289 ? 16.146 -13.952 -10.461 1.00 90.19 289 ASN A CA 1
ATOM 2351 C C . ASN A 1 289 ? 16.179 -13.271 -9.085 1.00 90.19 289 ASN A C 1
ATOM 2353 O O . ASN A 1 289 ? 16.091 -13.954 -8.062 1.00 90.19 289 ASN A O 1
ATOM 2357 N N . GLN A 1 290 ? 16.293 -11.938 -9.043 1.00 88.50 290 GLN A N 1
ATOM 2358 C CA . GLN A 1 290 ? 16.219 -11.184 -7.795 1.00 88.50 290 GLN A CA 1
ATOM 2359 C C . GLN A 1 290 ? 14.843 -11.359 -7.136 1.00 88.50 290 GLN A C 1
ATOM 2361 O O . GLN A 1 290 ? 13.811 -11.007 -7.710 1.00 88.50 290 GLN A O 1
ATOM 2366 N N . LYS A 1 291 ? 14.856 -11.845 -5.892 1.00 89.06 291 LYS A N 1
ATOM 2367 C CA . LYS A 1 291 ? 13.682 -11.873 -5.020 1.00 89.06 291 LYS A CA 1
ATOM 2368 C C . LYS A 1 291 ? 13.649 -10.660 -4.101 1.00 89.06 291 LYS A C 1
ATOM 2370 O O . LYS A 1 291 ? 14.688 -10.210 -3.612 1.00 89.06 291 LYS A O 1
ATOM 2375 N N . LEU A 1 292 ? 12.450 -10.165 -3.844 1.00 87.88 292 LEU A N 1
ATOM 2376 C CA . LEU A 1 292 ? 12.169 -9.238 -2.759 1.00 87.88 292 LEU A CA 1
ATOM 2377 C C . LEU A 1 292 ? 12.464 -9.906 -1.409 1.00 87.88 292 LEU A C 1
ATOM 2379 O O . LEU A 1 292 ? 12.437 -11.131 -1.282 1.00 87.88 292 LEU A O 1
ATOM 2383 N N . GLN A 1 293 ? 12.780 -9.081 -0.417 1.00 80.94 293 GLN A N 1
ATOM 2384 C CA . GLN A 1 293 ? 12.937 -9.494 0.974 1.00 80.94 293 GLN A CA 1
ATOM 2385 C C . GLN A 1 293 ? 11.827 -8.837 1.783 1.00 80.94 293 GLN A C 1
ATOM 2387 O O . GLN A 1 293 ? 11.611 -7.632 1.643 1.00 80.94 293 GLN A O 1
ATOM 2392 N N . ASP A 1 294 ? 11.173 -9.602 2.653 1.00 69.06 294 ASP A N 1
ATOM 2393 C CA . ASP A 1 294 ? 10.156 -9.072 3.555 1.00 69.06 294 ASP A CA 1
ATOM 2394 C C . ASP A 1 294 ? 10.809 -8.099 4.541 1.00 69.06 294 ASP A C 1
ATOM 2396 O O . ASP A 1 294 ? 11.502 -8.490 5.484 1.00 69.06 294 ASP A O 1
ATOM 2400 N N . THR A 1 295 ? 10.640 -6.797 4.300 1.00 66.69 295 THR A N 1
ATOM 2401 C CA . THR A 1 295 ? 11.132 -5.757 5.204 1.00 66.69 295 THR A CA 1
ATOM 2402 C C . THR A 1 295 ? 10.075 -4.683 5.402 1.00 66.69 295 THR A C 1
ATOM 2404 O O . THR A 1 295 ? 9.593 -4.083 4.446 1.00 66.69 295 THR A O 1
ATOM 2407 N N . ASN A 1 296 ? 9.782 -4.359 6.663 1.00 72.12 296 ASN A N 1
ATOM 2408 C CA . ASN A 1 296 ? 8.842 -3.296 7.043 1.00 72.12 296 ASN A CA 1
ATOM 2409 C C . ASN A 1 296 ? 9.425 -1.878 6.838 1.00 72.12 296 ASN A C 1
ATOM 2411 O O . ASN A 1 296 ? 9.036 -0.927 7.515 1.00 72.12 296 ASN A O 1
ATOM 2415 N N . LYS A 1 297 ? 10.394 -1.727 5.926 1.00 81.88 297 LYS A N 1
ATOM 2416 C CA . LYS A 1 297 ? 10.914 -0.427 5.492 1.00 81.88 297 LYS A CA 1
ATOM 2417 C C . LYS A 1 297 ? 9.835 0.302 4.697 1.00 81.88 297 LYS A C 1
ATOM 2419 O O . LYS A 1 297 ? 8.928 -0.325 4.156 1.00 81.88 297 LYS A O 1
ATOM 2424 N N . ASN A 1 298 ? 9.954 1.627 4.606 1.00 85.38 298 ASN A N 1
ATOM 2425 C CA . ASN A 1 298 ? 9.155 2.442 3.689 1.00 85.38 298 ASN A CA 1
ATOM 2426 C C . ASN A 1 298 ? 7.640 2.131 3.770 1.00 85.38 298 ASN A C 1
ATOM 2428 O O . ASN A 1 298 ? 6.973 2.005 2.752 1.00 85.38 298 ASN A O 1
ATOM 2432 N N . GLN A 1 299 ? 7.082 1.926 4.972 1.00 86.25 299 GLN A N 1
ATOM 2433 C CA . GLN A 1 299 ? 5.648 1.628 5.175 1.00 86.25 299 GLN A CA 1
ATOM 2434 C C . GLN A 1 299 ? 5.111 0.389 4.408 1.00 86.25 299 GLN A C 1
ATOM 2436 O O . GLN A 1 299 ? 3.899 0.252 4.203 1.00 86.25 299 GLN A O 1
ATOM 2441 N N . GLY A 1 300 ? 5.999 -0.526 3.996 1.00 87.69 300 GLY A N 1
ATOM 2442 C CA . GLY A 1 300 ? 5.683 -1.684 3.153 1.00 87.69 300 GLY A CA 1
ATOM 2443 C C . GLY A 1 300 ? 5.610 -1.379 1.650 1.00 87.69 300 GLY A C 1
ATOM 2444 O O . GLY A 1 300 ? 5.112 -2.209 0.897 1.00 87.69 300 GLY A O 1
ATOM 2445 N N . PHE A 1 301 ? 6.064 -0.204 1.202 1.00 91.31 301 PHE A N 1
ATOM 2446 C CA . PHE A 1 301 ? 6.219 0.114 -0.218 1.00 91.31 301 PHE A CA 1
ATOM 2447 C C . PHE A 1 301 ? 7.625 -0.226 -0.715 1.00 91.31 301 PHE A C 1
ATOM 2449 O O . PHE A 1 301 ? 8.631 0.211 -0.156 1.00 91.31 301 PHE A O 1
ATOM 2456 N N . ILE A 1 302 ? 7.663 -0.920 -1.843 1.00 93.12 302 ILE A N 1
ATOM 2457 C CA . ILE A 1 302 ? 8.850 -1.218 -2.636 1.00 93.12 302 ILE A CA 1
ATOM 2458 C C . ILE A 1 302 ? 9.055 -0.075 -3.633 1.00 93.12 302 ILE A C 1
ATOM 2460 O O . ILE A 1 302 ? 8.112 0.330 -4.322 1.00 93.12 302 ILE A O 1
ATOM 2464 N N . HIS A 1 303 ? 10.282 0.425 -3.762 1.00 94.00 303 HIS A N 1
ATOM 2465 C CA . HIS A 1 303 ? 10.645 1.329 -4.855 1.00 94.00 303 HIS A CA 1
ATOM 2466 C C . HIS A 1 303 ? 11.042 0.505 -6.083 1.00 94.00 303 HIS A C 1
ATOM 2468 O O . HIS A 1 303 ? 12.117 -0.095 -6.120 1.00 94.00 303 HIS A O 1
ATOM 2474 N N . PHE A 1 304 ? 10.166 0.468 -7.086 1.00 94.81 304 PHE A N 1
ATOM 2475 C CA . PHE A 1 304 ? 10.365 -0.260 -8.334 1.00 94.81 304 PHE A CA 1
ATOM 2476 C C . PHE A 1 304 ? 10.805 0.694 -9.446 1.00 94.81 304 PHE A C 1
ATOM 2478 O O . PHE A 1 304 ? 10.087 1.644 -9.779 1.00 94.81 304 PHE A O 1
ATOM 2485 N N . VAL A 1 305 ? 11.946 0.402 -10.078 1.00 95.69 305 VAL A N 1
ATOM 2486 C CA . VAL A 1 305 ? 12.344 1.065 -11.325 1.00 95.69 305 VAL A CA 1
ATOM 2487 C C . VAL A 1 305 ? 12.802 0.045 -12.363 1.00 95.69 305 VAL A C 1
ATOM 2489 O O . VAL A 1 305 ? 13.688 -0.770 -12.116 1.00 95.69 305 VAL A O 1
ATOM 2492 N N . LEU A 1 306 ? 12.221 0.134 -13.557 1.00 95.69 306 LEU A N 1
ATOM 2493 C CA . LEU A 1 306 ? 12.592 -0.643 -14.735 1.00 95.69 306 LEU A CA 1
ATOM 2494 C C . LEU A 1 306 ? 13.047 0.310 -15.839 1.00 95.69 306 LEU A C 1
ATOM 2496 O O . LEU A 1 306 ? 12.250 1.127 -16.307 1.00 95.69 306 LEU A O 1
ATOM 2500 N N . THR A 1 307 ? 14.294 0.189 -16.293 1.00 95.25 307 THR A N 1
ATOM 2501 C CA . THR A 1 307 ? 14.797 0.937 -17.457 1.00 95.25 307 THR A CA 1
ATOM 2502 C C . THR A 1 307 ? 14.971 0.026 -18.670 1.00 95.25 307 THR A C 1
ATOM 2504 O O . THR A 1 307 ? 15.202 -1.174 -18.534 1.00 95.25 307 THR A O 1
ATOM 2507 N N . TYR A 1 308 ? 14.876 0.606 -19.866 1.00 93.88 308 TYR A N 1
ATOM 2508 C CA . TYR A 1 308 ? 15.305 -0.004 -21.122 1.00 93.88 308 TYR A CA 1
ATOM 2509 C C . TYR A 1 308 ? 16.298 0.926 -21.811 1.00 93.88 308 TYR A C 1
ATOM 2511 O O . TYR A 1 308 ? 15.975 2.092 -22.058 1.00 93.88 308 TYR A O 1
ATOM 2519 N N . ASP A 1 309 ? 17.499 0.428 -22.095 1.00 92.12 309 ASP A N 1
ATOM 2520 C CA . ASP A 1 309 ? 18.637 1.236 -22.535 1.00 92.12 309 ASP A CA 1
ATOM 2521 C C . ASP A 1 309 ? 18.963 1.135 -24.041 1.00 92.12 309 ASP A C 1
ATOM 2523 O O . ASP A 1 309 ? 18.344 0.406 -24.818 1.00 92.12 309 ASP A O 1
ATOM 2527 N N . ASN A 1 310 ? 19.957 1.920 -24.472 1.00 89.38 310 ASN A N 1
ATOM 2528 C CA . ASN A 1 310 ? 20.412 1.955 -25.866 1.00 89.38 310 ASN A CA 1
ATOM 2529 C C . ASN A 1 310 ? 21.166 0.681 -26.302 1.00 89.38 310 ASN A C 1
ATOM 2531 O O . ASN A 1 310 ? 21.393 0.508 -27.499 1.00 89.38 310 ASN A O 1
ATOM 2535 N N . TYR A 1 311 ? 21.524 -0.207 -25.369 1.00 90.44 311 TYR A N 1
ATOM 2536 C CA . TYR A 1 311 ? 22.079 -1.539 -25.636 1.00 90.44 311 TYR A CA 1
ATOM 2537 C C . TYR A 1 311 ? 20.977 -2.609 -25.723 1.00 90.44 311 TYR A C 1
ATOM 2539 O O . TYR A 1 311 ? 21.268 -3.804 -25.741 1.00 90.44 311 TYR A O 1
ATOM 2547 N N . ALA A 1 312 ? 19.712 -2.177 -25.795 1.00 90.81 312 ALA A N 1
ATOM 2548 C CA . ALA A 1 312 ? 18.524 -3.016 -25.854 1.00 90.81 312 ALA A CA 1
ATOM 2549 C C . ALA A 1 312 ? 18.384 -3.977 -24.660 1.00 90.81 312 ALA A C 1
ATOM 2551 O O . ALA A 1 312 ? 17.892 -5.097 -24.801 1.00 90.81 312 ALA A O 1
ATOM 2552 N N . THR A 1 313 ? 18.812 -3.536 -23.477 1.00 93.50 313 THR A N 1
ATOM 2553 C CA . THR A 1 313 ? 18.757 -4.313 -22.234 1.00 93.50 313 THR A CA 1
ATOM 2554 C C . THR A 1 313 ? 17.708 -3.734 -21.284 1.00 93.50 313 THR A C 1
ATOM 2556 O O . THR A 1 313 ? 17.574 -2.516 -21.161 1.00 93.50 313 THR A O 1
ATOM 2559 N N . LEU A 1 314 ? 16.929 -4.611 -20.639 1.00 93.94 314 LEU A N 1
ATOM 2560 C CA . LEU A 1 314 ? 16.041 -4.256 -19.529 1.00 93.94 314 LEU A CA 1
ATOM 2561 C C . LEU A 1 314 ? 16.816 -4.354 -18.218 1.00 93.94 314 LEU A C 1
ATOM 2563 O O . LEU A 1 314 ? 17.344 -5.420 -17.918 1.00 93.94 314 LEU A O 1
ATOM 2567 N N . ASN A 1 315 ? 16.852 -3.281 -17.431 1.00 95.56 315 ASN A N 1
ATOM 2568 C CA . ASN A 1 315 ? 17.547 -3.234 -16.145 1.00 95.56 315 ASN A CA 1
ATOM 2569 C C . ASN A 1 315 ? 16.534 -3.005 -15.016 1.00 95.56 315 ASN A C 1
ATOM 2571 O O . ASN A 1 315 ? 15.791 -2.019 -15.042 1.00 95.56 315 ASN A O 1
ATOM 2575 N N . LEU A 1 316 ? 16.516 -3.904 -14.033 1.00 95.50 316 LEU A N 1
ATOM 2576 C CA . LEU A 1 316 ? 15.676 -3.818 -12.841 1.00 95.50 316 LEU A CA 1
ATOM 2577 C C . LEU A 1 316 ? 16.462 -3.222 -11.668 1.00 95.50 316 LEU A C 1
ATOM 2579 O O . LEU A 1 316 ? 17.580 -3.646 -11.365 1.00 95.50 316 LEU A O 1
ATOM 2583 N N . TYR A 1 317 ? 15.824 -2.289 -10.970 1.00 95.88 317 TYR A N 1
ATOM 2584 C CA . TYR A 1 317 ? 16.285 -1.705 -9.720 1.00 95.88 317 TYR A CA 1
ATOM 2585 C C . TYR A 1 317 ? 15.168 -1.820 -8.678 1.00 95.88 317 TYR A C 1
ATOM 2587 O O . TYR A 1 317 ? 13.991 -1.609 -8.986 1.00 95.88 317 TYR A O 1
ATOM 2595 N N . ILE A 1 318 ? 15.553 -2.144 -7.446 1.00 94.38 318 ILE A N 1
ATOM 2596 C CA . ILE A 1 318 ? 14.662 -2.331 -6.298 1.00 94.38 318 ILE A CA 1
ATOM 2597 C C . ILE A 1 318 ? 15.260 -1.545 -5.133 1.00 94.38 318 ILE A C 1
ATOM 2599 O O . ILE A 1 318 ? 16.463 -1.630 -4.893 1.00 94.38 318 ILE A O 1
ATOM 2603 N N . ASP A 1 319 ? 14.446 -0.754 -4.431 1.00 93.19 319 ASP A N 1
ATOM 2604 C CA . ASP A 1 319 ? 14.848 -0.004 -3.228 1.00 93.19 319 ASP A CA 1
ATOM 2605 C C . ASP A 1 319 ? 16.126 0.833 -3.411 1.00 93.19 319 ASP A C 1
ATOM 2607 O O . ASP A 1 319 ? 16.971 0.963 -2.528 1.00 93.19 319 ASP A O 1
ATOM 2611 N N . GLY A 1 320 ? 16.254 1.413 -4.610 1.00 91.50 320 GLY A N 1
ATOM 2612 C CA . GLY A 1 320 ? 17.358 2.298 -4.981 1.00 91.50 320 GLY A CA 1
ATOM 2613 C C . GLY A 1 320 ? 18.650 1.588 -5.377 1.00 91.50 320 GLY A C 1
ATOM 2614 O O . GLY A 1 320 ? 19.583 2.278 -5.785 1.00 91.50 320 GLY A O 1
ATOM 2615 N N . GLU A 1 321 ? 18.711 0.254 -5.313 1.00 92.12 321 GLU A N 1
ATOM 2616 C CA . GLU A 1 321 ? 19.870 -0.550 -5.714 1.00 92.12 321 GLU A CA 1
ATOM 2617 C C . GLU A 1 321 ? 19.629 -1.289 -7.046 1.00 92.12 321 GLU A C 1
ATOM 2619 O O . GLU A 1 321 ? 18.517 -1.714 -7.370 1.00 92.12 321 GLU A O 1
ATOM 2624 N N . TYR A 1 322 ? 20.688 -1.453 -7.845 1.00 92.62 322 TYR A N 1
ATOM 2625 C CA . TYR A 1 322 ? 20.651 -2.265 -9.069 1.00 92.62 322 TYR A CA 1
ATOM 2626 C C . TYR A 1 322 ? 20.494 -3.748 -8.721 1.00 92.62 322 TYR A C 1
ATOM 2628 O O . TYR A 1 322 ? 21.254 -4.275 -7.909 1.00 92.62 322 TYR A O 1
ATOM 2636 N N . SER A 1 323 ? 19.534 -4.419 -9.360 1.00 92.12 323 SER A N 1
ATOM 2637 C CA . SER A 1 323 ? 19.258 -5.842 -9.151 1.00 92.12 323 SER A CA 1
ATOM 2638 C C . SER A 1 323 ? 19.856 -6.710 -10.258 1.00 92.12 323 SER A C 1
ATOM 2640 O O . SER A 1 323 ? 20.756 -7.508 -10.006 1.00 92.12 323 SER A O 1
ATOM 2642 N N . GLU A 1 324 ? 19.364 -6.571 -11.491 1.00 93.00 324 GLU A N 1
ATOM 2643 C CA . GLU A 1 324 ? 19.687 -7.484 -12.594 1.00 93.00 324 GLU A CA 1
ATOM 2644 C C . GLU A 1 324 ? 19.357 -6.859 -13.957 1.00 93.00 324 GLU A C 1
ATOM 2646 O O . GLU A 1 324 ? 18.516 -5.961 -14.056 1.00 93.00 324 GLU A O 1
ATOM 2651 N N . SER A 1 325 ? 20.003 -7.355 -15.014 1.00 93.62 325 SER A N 1
ATOM 2652 C CA . SER A 1 325 ? 19.785 -6.929 -16.393 1.00 93.62 325 SER A CA 1
ATOM 2653 C C . SER A 1 325 ? 19.527 -8.111 -17.329 1.00 93.62 325 SER A C 1
ATOM 2655 O O . SER A 1 325 ? 20.151 -9.165 -17.215 1.00 93.62 325 SER A O 1
ATOM 2657 N N . ILE A 1 326 ? 18.585 -7.944 -18.262 1.00 93.56 326 ILE A N 1
ATOM 2658 C CA . ILE A 1 326 ? 18.172 -8.976 -19.219 1.00 93.56 326 ILE A CA 1
ATOM 2659 C C . ILE A 1 326 ? 18.196 -8.394 -20.645 1.00 93.56 326 ILE A C 1
ATOM 2661 O O . ILE A 1 326 ? 17.434 -7.465 -20.937 1.00 93.56 326 ILE A O 1
ATOM 2665 N N . PRO A 1 327 ? 19.030 -8.920 -21.564 1.00 91.94 327 PRO A N 1
ATOM 2666 C CA . PRO A 1 327 ? 19.041 -8.497 -22.964 1.00 91.94 327 PRO A CA 1
ATOM 2667 C C . PRO A 1 327 ? 17.703 -8.772 -23.665 1.00 91.94 327 PRO A C 1
ATOM 2669 O O . PRO A 1 327 ? 17.242 -9.911 -23.741 1.00 91.94 327 PRO A O 1
ATOM 2672 N N . CYS A 1 328 ? 17.089 -7.724 -24.212 1.00 87.81 328 CYS A N 1
ATOM 2673 C CA . CYS A 1 328 ? 15.758 -7.742 -24.823 1.00 87.81 328 CYS A CA 1
ATOM 2674 C C . CYS A 1 328 ? 15.790 -7.122 -26.237 1.00 87.81 328 CYS A C 1
ATOM 2676 O O . CYS A 1 328 ? 15.089 -6.138 -26.495 1.00 87.81 328 CYS A O 1
ATOM 2678 N N . PRO A 1 329 ? 16.594 -7.671 -27.174 1.00 84.00 329 PRO A N 1
ATOM 2679 C CA . PRO A 1 329 ? 16.963 -7.007 -28.428 1.00 84.00 329 PRO A CA 1
ATOM 2680 C C . PRO A 1 329 ? 15.776 -6.593 -29.306 1.00 84.00 329 PRO A C 1
ATOM 2682 O O . PRO A 1 329 ? 15.850 -5.571 -29.984 1.00 84.00 329 PRO A O 1
ATOM 2685 N N . ASP A 1 330 ? 14.670 -7.339 -29.291 1.00 80.69 330 ASP A N 1
ATOM 2686 C CA . ASP A 1 330 ? 13.487 -7.057 -30.111 1.00 80.69 330 ASP A CA 1
ATOM 2687 C C . ASP A 1 330 ? 12.560 -5.967 -29.550 1.00 80.69 330 ASP A C 1
ATOM 2689 O O . ASP A 1 330 ? 11.735 -5.432 -30.291 1.00 80.69 330 ASP A O 1
ATOM 2693 N N . LEU A 1 331 ? 12.694 -5.593 -28.273 1.00 84.06 331 LEU A N 1
ATOM 2694 C CA . LEU A 1 331 ? 11.742 -4.720 -27.575 1.00 84.06 331 LEU A CA 1
ATOM 2695 C C . LEU A 1 331 ? 11.608 -3.329 -28.225 1.00 84.06 331 LEU A C 1
ATOM 2697 O O . LEU A 1 331 ? 10.504 -2.786 -28.314 1.00 84.06 331 LEU A O 1
ATOM 2701 N N . HIS A 1 332 ? 12.699 -2.789 -28.782 1.00 81.56 332 HIS A N 1
ATOM 2702 C CA . HIS A 1 332 ? 12.704 -1.502 -29.495 1.00 81.56 332 HIS A CA 1
ATOM 2703 C C . HIS A 1 332 ? 11.696 -1.421 -30.660 1.00 81.56 332 HIS A C 1
ATOM 2705 O O . HIS A 1 332 ? 11.303 -0.319 -31.046 1.00 81.56 332 HIS A O 1
ATOM 2711 N N . LYS A 1 333 ? 11.279 -2.564 -31.225 1.00 81.12 333 LYS A N 1
ATOM 2712 C CA . LYS A 1 333 ? 10.331 -2.649 -32.350 1.00 81.12 333 LYS A CA 1
ATOM 2713 C C . LYS A 1 333 ? 8.904 -2.264 -31.948 1.00 81.12 333 LYS A C 1
ATOM 2715 O O . LYS A 1 333 ? 8.117 -1.881 -32.809 1.00 81.12 333 LYS A O 1
ATOM 2720 N N . PHE A 1 334 ? 8.577 -2.354 -30.658 1.00 79.19 334 PHE A N 1
ATOM 2721 C CA . PHE A 1 334 ? 7.212 -2.203 -30.142 1.00 79.19 334 PHE A CA 1
ATOM 2722 C C . PHE A 1 334 ? 6.966 -0.854 -29.455 1.00 79.19 334 PHE A C 1
ATOM 2724 O O . PHE A 1 334 ? 5.860 -0.324 -29.535 1.00 79.19 334 PHE A O 1
ATOM 2731 N N . LEU A 1 335 ? 8.010 -0.260 -28.859 1.00 79.88 335 LEU A N 1
ATOM 2732 C CA . LEU A 1 335 ? 7.936 0.943 -28.014 1.00 79.88 335 LEU A CA 1
ATOM 2733 C C . LEU A 1 335 ? 7.095 2.089 -28.599 1.00 79.88 335 LEU A C 1
ATOM 2735 O O . LEU A 1 335 ? 6.252 2.655 -27.907 1.00 79.88 335 LEU A O 1
ATOM 2739 N N . ARG A 1 336 ? 7.284 2.409 -29.886 1.00 75.62 336 ARG A N 1
ATOM 2740 C CA . ARG A 1 336 ? 6.624 3.553 -30.546 1.00 75.62 336 ARG A CA 1
ATOM 2741 C C . ARG A 1 336 ? 5.103 3.428 -30.628 1.00 75.62 336 ARG A C 1
ATOM 2743 O O . ARG A 1 336 ? 4.421 4.433 -30.803 1.00 75.62 336 ARG A O 1
ATOM 2750 N N . ASN A 1 337 ? 4.584 2.210 -30.510 1.00 78.06 337 ASN A N 1
ATOM 2751 C CA . ASN A 1 337 ? 3.153 1.941 -30.538 1.00 78.06 337 ASN A CA 1
ATOM 2752 C C . ASN A 1 337 ? 2.523 2.068 -29.142 1.00 78.06 337 ASN A C 1
ATOM 2754 O O . ASN A 1 337 ? 1.300 2.120 -29.040 1.00 78.06 337 ASN A O 1
ATOM 2758 N N . TRP A 1 338 ? 3.325 2.120 -28.071 1.00 85.00 338 TRP A N 1
ATOM 2759 C CA . TRP A 1 338 ? 2.830 2.221 -26.702 1.00 85.00 338 TRP A CA 1
ATOM 2760 C C . TRP A 1 338 ? 2.594 3.671 -26.291 1.00 85.00 338 TRP A C 1
ATOM 2762 O O . TRP A 1 338 ? 3.508 4.497 -26.233 1.00 85.00 338 TRP A O 1
ATOM 2772 N N . ASN A 1 339 ? 1.326 3.956 -26.005 1.00 82.50 339 ASN A N 1
ATOM 2773 C CA . ASN A 1 339 ? 0.825 5.261 -25.583 1.00 82.50 339 ASN A CA 1
ATOM 2774 C C . ASN A 1 339 ? -0.336 5.155 -24.570 1.00 82.50 339 ASN A C 1
ATOM 2776 O O . ASN A 1 339 ? -1.076 6.114 -24.360 1.00 82.50 339 ASN A O 1
ATOM 2780 N N . LYS A 1 340 ? -0.507 3.979 -23.957 1.00 86.75 340 LYS A N 1
ATOM 2781 C CA . LYS A 1 340 ? -1.466 3.678 -22.891 1.00 86.75 340 LYS A CA 1
ATOM 2782 C C . LYS A 1 340 ? -0.765 2.817 -21.839 1.00 86.75 340 LYS A C 1
ATOM 2784 O O . LYS A 1 340 ? -0.164 1.801 -22.191 1.00 86.75 340 LYS A O 1
ATOM 2789 N N . ILE A 1 341 ? -0.851 3.202 -20.567 1.00 88.44 341 ILE A N 1
ATOM 2790 C CA . ILE A 1 341 ? -0.540 2.326 -19.431 1.00 88.44 341 ILE A CA 1
ATOM 2791 C C . ILE A 1 341 ? -1.839 1.920 -18.733 1.00 88.44 341 ILE A C 1
ATOM 2793 O O . ILE A 1 341 ? -2.706 2.752 -18.471 1.00 88.44 341 ILE A O 1
ATOM 2797 N N . SER A 1 342 ? -1.963 0.635 -18.434 1.00 88.50 342 SER A N 1
ATOM 2798 C CA . SER A 1 342 ? -3.002 0.076 -17.576 1.00 88.50 342 SER A CA 1
ATOM 2799 C C . SER A 1 342 ? -2.369 -0.394 -16.267 1.00 88.50 342 SER A C 1
ATOM 2801 O O . SER A 1 342 ? -1.289 -0.985 -16.299 1.00 88.50 342 SER A O 1
ATOM 2803 N N . VAL A 1 343 ? -3.022 -0.155 -15.133 1.00 87.44 343 VAL A N 1
ATOM 2804 C CA . VAL A 1 343 ? -2.611 -0.671 -13.816 1.00 87.44 343 VAL A CA 1
ATOM 2805 C C . VAL A 1 343 ? -3.676 -1.638 -13.326 1.00 87.44 343 VAL A C 1
ATOM 2807 O O . VAL A 1 343 ? -4.854 -1.290 -13.373 1.00 87.44 343 VAL A O 1
ATOM 2810 N N . GLY A 1 344 ? -3.270 -2.808 -12.832 1.00 75.31 344 GLY A N 1
ATOM 2811 C CA . GLY A 1 344 ? -4.183 -3.840 -12.343 1.00 75.31 344 GLY A CA 1
ATOM 2812 C C . GLY A 1 344 ? -4.776 -4.742 -13.433 1.00 75.31 344 GLY A C 1
ATOM 2813 O O . GLY A 1 344 ? -4.597 -4.540 -14.643 1.00 75.31 344 GLY A O 1
ATOM 2814 N N . GLU A 1 345 ? -5.470 -5.775 -12.964 1.00 68.00 345 GLU A N 1
ATOM 2815 C CA . GLU A 1 345 ? -5.855 -6.967 -13.726 1.00 68.00 345 GLU A CA 1
ATOM 2816 C C . GLU A 1 345 ? -7.073 -6.735 -14.636 1.00 68.00 345 GLU A C 1
ATOM 2818 O O . GLU A 1 345 ? -7.961 -5.929 -14.349 1.00 68.00 345 GLU A O 1
ATOM 2823 N N . THR A 1 346 ? -7.102 -7.423 -15.776 1.00 62.09 346 THR A N 1
ATOM 2824 C CA . THR A 1 346 ? -8.144 -7.266 -16.796 1.00 62.09 346 THR A CA 1
ATOM 2825 C C . THR A 1 346 ? -9.443 -7.954 -16.375 1.00 62.09 346 THR A C 1
ATOM 2827 O O . THR A 1 346 ? -9.416 -9.056 -15.841 1.00 62.09 346 THR A O 1
ATOM 2830 N N . LYS A 1 347 ? -10.602 -7.340 -16.665 1.00 53.38 347 LYS A N 1
ATOM 2831 C CA . LYS A 1 347 ? -11.917 -7.893 -16.283 1.00 53.38 347 LYS A CA 1
ATOM 2832 C C . LYS A 1 347 ? -12.229 -9.279 -16.860 1.00 53.38 347 LYS A C 1
ATOM 2834 O O . LYS A 1 347 ? -13.153 -9.903 -16.368 1.00 53.38 347 LYS A O 1
ATOM 2839 N N . ASP A 1 348 ? -11.488 -9.752 -17.858 1.00 46.22 348 ASP A N 1
ATOM 2840 C CA . ASP A 1 348 ? -11.653 -11.085 -18.450 1.00 46.22 348 ASP A CA 1
ATOM 2841 C C . ASP A 1 348 ? -10.955 -12.200 -17.646 1.00 46.22 348 ASP A C 1
ATOM 2843 O O . ASP A 1 348 ? -11.243 -13.378 -17.847 1.00 46.22 348 ASP A O 1
ATOM 2847 N N . ASP A 1 349 ? -10.089 -11.854 -16.686 1.00 47.00 349 ASP A N 1
ATOM 2848 C CA . ASP A 1 349 ? -9.389 -12.800 -15.804 1.00 47.00 349 ASP A CA 1
ATOM 2849 C C . ASP A 1 349 ? -10.278 -13.261 -14.605 1.00 47.00 349 ASP A C 1
ATOM 2851 O O . ASP A 1 349 ? -9.768 -13.672 -13.567 1.00 47.00 349 ASP A O 1
ATOM 2855 N N . ILE A 1 350 ? -11.615 -13.235 -14.776 1.00 40.84 350 ILE A N 1
ATOM 2856 C CA . ILE A 1 350 ? -12.762 -13.268 -13.816 1.00 40.84 350 ILE A CA 1
ATOM 2857 C C . ILE A 1 350 ? -12.655 -14.179 -12.566 1.00 40.84 350 ILE A C 1
ATOM 2859 O O . ILE A 1 350 ? -13.403 -14.010 -11.609 1.00 40.84 350 ILE A O 1
ATOM 2863 N N . THR A 1 351 ? -11.775 -15.176 -12.541 1.00 39.31 351 THR A N 1
ATOM 2864 C CA . THR A 1 351 ? -11.878 -16.336 -11.633 1.00 39.31 351 THR A CA 1
ATOM 2865 C C . THR A 1 351 ? -11.182 -16.215 -10.269 1.00 39.31 351 THR A C 1
ATOM 2867 O O . THR A 1 351 ? -11.105 -17.229 -9.578 1.00 39.31 351 THR A O 1
ATOM 2870 N N . LEU A 1 352 ? -10.665 -15.047 -9.857 1.00 41.44 352 LEU A N 1
ATOM 2871 C CA . LEU A 1 352 ? -10.132 -14.839 -8.496 1.00 41.44 352 LEU A CA 1
ATOM 2872 C C . LEU A 1 352 ? -10.178 -13.386 -7.995 1.00 41.44 352 LEU A C 1
ATOM 2874 O O . LEU A 1 352 ? -9.757 -12.467 -8.692 1.00 41.44 352 LEU A O 1
ATOM 2878 N N . LYS A 1 353 ? -10.546 -13.247 -6.714 1.00 55.00 353 LYS A N 1
ATOM 2879 C CA . LYS A 1 353 ? -9.701 -12.720 -5.617 1.00 55.00 353 LYS A CA 1
ATOM 2880 C C . LYS A 1 353 ? -8.504 -11.866 -6.071 1.00 55.00 353 LYS A C 1
ATOM 2882 O O . LYS A 1 353 ? -7.377 -12.350 -6.149 1.00 55.00 353 LYS A O 1
ATOM 2887 N N . SER A 1 354 ? -8.753 -10.601 -6.397 1.00 58.69 354 SER A N 1
ATOM 2888 C CA . SER A 1 354 ? -7.718 -9.675 -6.864 1.00 58.69 354 SER A CA 1
ATOM 2889 C C . SER A 1 354 ? -7.013 -8.978 -5.695 1.00 58.69 354 SER A C 1
ATOM 2891 O O . SER A 1 354 ? -7.642 -8.188 -4.985 1.00 58.69 354 SER A O 1
ATOM 2893 N N . ASP A 1 355 ? -5.706 -9.204 -5.538 1.00 73.44 355 ASP A N 1
ATOM 2894 C CA . ASP A 1 355 ? -4.874 -8.457 -4.587 1.00 73.44 355 ASP A CA 1
ATOM 2895 C C . ASP A 1 355 ? -4.897 -6.946 -4.889 1.00 73.44 355 ASP A C 1
ATOM 2897 O O . ASP A 1 355 ? -4.880 -6.518 -6.048 1.00 73.44 355 ASP A O 1
ATOM 2901 N N . GLU A 1 356 ? -4.919 -6.110 -3.850 1.00 79.81 356 GLU A N 1
ATOM 2902 C CA . GLU A 1 356 ? -5.045 -4.660 -4.030 1.00 79.81 356 GLU A CA 1
ATOM 2903 C C . GLU A 1 356 ? -3.670 -4.014 -4.223 1.00 79.81 356 GLU A C 1
ATOM 2905 O O . GLU A 1 356 ? -2.748 -4.232 -3.433 1.00 79.81 356 GLU A O 1
ATOM 2910 N N . ILE A 1 357 ? -3.534 -3.158 -5.238 1.00 86.25 357 ILE A N 1
ATOM 2911 C CA . ILE A 1 357 ? -2.271 -2.470 -5.525 1.00 86.25 357 ILE A CA 1
ATOM 2912 C C . ILE A 1 357 ? -2.373 -1.012 -5.070 1.00 86.25 357 ILE A C 1
ATOM 2914 O O . ILE A 1 357 ? -3.085 -0.209 -5.674 1.00 86.25 357 ILE A O 1
ATOM 2918 N N . ALA A 1 358 ? -1.616 -0.643 -4.039 1.00 88.38 358 ALA A N 1
ATOM 2919 C CA . ALA A 1 358 ? -1.401 0.747 -3.654 1.00 88.38 358 ALA A CA 1
ATOM 2920 C C . ALA A 1 358 ? -0.173 1.306 -4.396 1.00 88.38 358 ALA A C 1
ATOM 2922 O O . ALA A 1 358 ? 0.949 0.824 -4.228 1.00 88.38 358 ALA A O 1
ATOM 2923 N N . LEU A 1 359 ? -0.376 2.338 -5.217 1.00 89.56 359 LEU A N 1
ATOM 2924 C CA . LEU A 1 359 ? 0.667 2.993 -6.009 1.00 89.56 359 LEU A CA 1
ATOM 2925 C C . LEU A 1 359 ? 0.934 4.432 -5.580 1.00 89.56 359 LEU A C 1
ATOM 2927 O O . LEU A 1 359 ? 0.037 5.164 -5.159 1.00 89.56 359 LEU A O 1
ATOM 2931 N N . ARG A 1 360 ? 2.174 4.871 -5.812 1.00 89.62 360 ARG A N 1
ATOM 2932 C CA . ARG A 1 360 ? 2.586 6.269 -5.696 1.00 89.62 360 ARG A CA 1
ATOM 2933 C C . ARG A 1 360 ? 3.703 6.630 -6.681 1.00 89.62 360 ARG A C 1
ATOM 2935 O O . ARG A 1 360 ? 4.600 5.836 -6.946 1.00 89.62 360 ARG A O 1
ATOM 2942 N N . ASN A 1 361 ? 3.656 7.861 -7.197 1.00 87.75 361 ASN A N 1
ATOM 2943 C CA . ASN A 1 361 ? 4.634 8.452 -8.122 1.00 87.75 361 ASN A CA 1
ATOM 2944 C C . ASN A 1 361 ? 4.901 7.619 -9.401 1.00 87.75 361 ASN A C 1
ATOM 2946 O O . ASN A 1 361 ? 6.026 7.608 -9.909 1.00 87.75 361 ASN A O 1
ATOM 2950 N N . LEU A 1 362 ? 3.867 6.956 -9.942 1.00 89.19 362 LEU A N 1
ATOM 2951 C CA . LEU A 1 362 ? 3.944 6.218 -11.208 1.00 89.19 362 LEU A CA 1
ATOM 2952 C C . LEU A 1 362 ? 4.305 7.166 -12.360 1.00 89.19 362 LEU A C 1
ATOM 2954 O O . LEU A 1 362 ? 3.494 7.981 -12.795 1.00 89.19 362 LEU A O 1
ATOM 2958 N N . THR A 1 363 ? 5.532 7.044 -12.854 1.00 88.19 363 THR A N 1
ATOM 2959 C CA . THR A 1 363 ? 6.129 7.938 -13.847 1.00 88.19 363 THR A CA 1
ATOM 2960 C C . THR A 1 363 ? 6.743 7.121 -14.977 1.00 88.19 363 THR A C 1
ATOM 2962 O O . THR A 1 363 ? 7.513 6.192 -14.736 1.00 88.19 363 THR A O 1
ATOM 2965 N N . ILE A 1 364 ? 6.429 7.495 -16.220 1.00 88.44 364 ILE A N 1
ATOM 2966 C CA . ILE A 1 364 ? 7.032 6.929 -17.431 1.00 88.44 364 ILE A CA 1
ATOM 2967 C C . ILE A 1 364 ? 7.881 8.015 -18.092 1.00 88.44 364 ILE A C 1
ATOM 2969 O O . ILE A 1 364 ? 7.389 9.107 -18.372 1.00 88.44 364 ILE A O 1
ATOM 2973 N N . LEU A 1 365 ? 9.151 7.715 -18.361 1.00 88.06 365 LEU A N 1
ATOM 2974 C CA . LEU A 1 365 ? 10.102 8.634 -18.984 1.00 88.06 365 LEU A CA 1
ATOM 2975 C C . LEU A 1 365 ? 10.593 8.102 -20.329 1.00 88.06 365 LEU A C 1
ATOM 2977 O O . LEU A 1 365 ? 10.864 6.915 -20.474 1.00 88.06 365 LEU A O 1
ATOM 2981 N N . ASN A 1 366 ? 10.822 9.013 -21.277 1.00 87.81 366 ASN A N 1
ATOM 2982 C CA . ASN A 1 366 ? 11.443 8.750 -22.584 1.00 87.81 366 ASN A CA 1
ATOM 2983 C C . ASN A 1 366 ? 12.988 8.709 -22.533 1.00 87.81 366 ASN A C 1
ATOM 2985 O O . ASN A 1 366 ? 13.662 9.038 -23.508 1.00 87.81 366 ASN A O 1
ATOM 2989 N N . THR A 1 367 ? 13.554 8.341 -21.382 1.00 88.81 367 THR A N 1
ATOM 2990 C CA . THR A 1 367 ? 14.998 8.214 -21.142 1.00 88.81 367 THR A CA 1
ATOM 2991 C C . THR A 1 367 ? 15.268 6.991 -20.272 1.00 88.81 367 THR A C 1
ATOM 2993 O O . THR A 1 367 ? 14.396 6.595 -19.497 1.00 88.81 367 THR A O 1
ATOM 2996 N N . ASN A 1 368 ? 16.463 6.410 -20.357 1.00 91.25 368 ASN A N 1
ATOM 2997 C CA . ASN A 1 368 ? 16.959 5.487 -19.342 1.00 91.25 368 ASN A CA 1
ATOM 2998 C C . ASN A 1 368 ? 17.591 6.306 -18.204 1.00 91.25 368 ASN A C 1
ATOM 3000 O O . ASN A 1 368 ? 18.605 6.972 -18.413 1.00 91.25 368 ASN A O 1
ATOM 3004 N N . LEU A 1 369 ? 16.989 6.297 -17.009 1.00 92.19 369 LEU A N 1
ATOM 3005 C CA . LEU A 1 369 ? 17.610 6.923 -15.839 1.00 92.19 369 LEU A CA 1
ATOM 3006 C C . LEU A 1 369 ? 18.916 6.204 -15.493 1.00 92.19 369 LEU A C 1
ATOM 3008 O O . LEU A 1 369 ? 19.008 4.978 -15.583 1.00 92.19 369 LEU A O 1
ATOM 3012 N N . SER A 1 370 ? 19.924 6.979 -15.096 1.00 91.69 370 SER A N 1
ATOM 3013 C CA . SER A 1 370 ? 21.173 6.427 -14.582 1.00 91.69 370 SER A CA 1
ATOM 3014 C C . SER A 1 370 ? 20.992 5.941 -13.142 1.00 91.69 370 SER A C 1
ATOM 3016 O O . SER A 1 370 ? 20.025 6.294 -12.459 1.00 91.69 370 SER A O 1
ATOM 3018 N N . TYR A 1 371 ? 21.933 5.128 -12.667 1.00 92.00 371 TYR A N 1
ATOM 3019 C CA . TYR A 1 371 ? 21.840 4.540 -11.336 1.00 92.00 371 TYR A CA 1
ATOM 3020 C C . TYR A 1 371 ? 21.858 5.604 -10.223 1.00 92.00 371 TYR A C 1
ATOM 3022 O O . TYR A 1 371 ? 21.132 5.490 -9.240 1.00 92.00 371 TYR A O 1
ATOM 3030 N N . GLU A 1 372 ? 22.604 6.690 -10.432 1.00 90.75 372 GLU A N 1
ATOM 3031 C CA . GLU A 1 372 ? 22.656 7.865 -9.561 1.00 90.75 372 GLU A CA 1
ATOM 3032 C C . GLU A 1 372 ? 21.269 8.494 -9.357 1.00 90.75 372 GLU A C 1
ATOM 3034 O O . GLU A 1 372 ? 20.876 8.779 -8.227 1.00 90.75 372 GLU A O 1
ATOM 3039 N N . TRP A 1 373 ? 20.500 8.661 -10.439 1.00 90.75 373 TRP A N 1
ATOM 3040 C CA . TRP A 1 373 ? 19.144 9.213 -10.380 1.00 90.75 373 TRP A CA 1
ATOM 3041 C C . TRP A 1 373 ? 18.161 8.281 -9.672 1.00 90.75 373 TRP A C 1
ATOM 3043 O O . TRP A 1 373 ? 17.311 8.752 -8.920 1.00 90.75 373 TRP A O 1
ATOM 3053 N N . ILE A 1 374 ? 18.290 6.969 -9.872 1.00 93.69 374 ILE A N 1
ATOM 3054 C CA . ILE A 1 374 ? 17.440 5.957 -9.226 1.00 93.69 374 ILE A CA 1
ATOM 3055 C C . ILE A 1 374 ? 17.732 5.875 -7.720 1.00 93.69 374 ILE A C 1
ATOM 3057 O O . ILE A 1 374 ? 16.808 5.782 -6.911 1.00 93.69 374 ILE A O 1
ATOM 3061 N N . ASN A 1 375 ? 19.002 5.977 -7.323 1.00 93.06 375 ASN A N 1
ATOM 3062 C CA . ASN A 1 375 ? 19.390 6.008 -5.915 1.00 93.06 375 ASN A CA 1
ATOM 3063 C C . ASN A 1 375 ? 18.989 7.336 -5.237 1.00 93.06 375 ASN A C 1
ATOM 3065 O O . ASN A 1 375 ? 18.549 7.330 -4.087 1.00 93.06 375 ASN A O 1
ATOM 3069 N N . LEU A 1 376 ? 19.052 8.467 -5.954 1.00 91.69 376 LEU A N 1
ATOM 3070 C CA . LEU A 1 376 ? 18.532 9.757 -5.483 1.00 91.69 376 LEU A CA 1
ATOM 3071 C C . LEU A 1 376 ? 17.006 9.721 -5.278 1.00 91.69 376 LEU A C 1
ATOM 3073 O O . LEU A 1 376 ? 16.534 10.099 -4.209 1.00 91.69 376 LEU A O 1
ATOM 3077 N N . LEU A 1 377 ? 16.250 9.211 -6.259 1.00 91.19 377 LEU A N 1
ATOM 3078 C CA . LEU A 1 377 ? 14.796 8.999 -6.176 1.00 91.19 377 LEU A CA 1
ATOM 3079 C C . LEU A 1 377 ? 14.394 8.179 -4.945 1.00 91.19 377 LEU A C 1
ATOM 3081 O O . LEU A 1 377 ? 13.470 8.554 -4.224 1.00 91.19 377 LEU A O 1
ATOM 3085 N N . TYR A 1 378 ? 15.131 7.103 -4.666 1.00 93.25 378 TYR A N 1
ATOM 3086 C CA . TYR A 1 378 ? 14.908 6.281 -3.482 1.00 93.25 378 TYR A CA 1
ATOM 3087 C C . TYR A 1 378 ? 15.150 7.046 -2.173 1.00 93.25 378 TYR A C 1
ATOM 3089 O O . TYR A 1 378 ? 14.321 7.000 -1.267 1.00 93.25 378 TYR A O 1
ATOM 3097 N N . ASN A 1 379 ? 16.264 7.779 -2.070 1.00 92.50 379 ASN A N 1
ATOM 3098 C CA . ASN A 1 379 ? 16.653 8.480 -0.841 1.00 92.50 379 ASN A CA 1
ATOM 3099 C C . ASN A 1 379 ? 15.869 9.785 -0.583 1.00 92.50 379 ASN A C 1
ATOM 3101 O O . ASN A 1 379 ? 15.851 10.254 0.556 1.00 92.50 379 ASN A O 1
ATOM 3105 N N . LEU A 1 380 ? 15.193 10.343 -1.597 1.00 90.00 380 LEU A N 1
ATOM 3106 C CA . LEU A 1 380 ? 14.133 11.350 -1.426 1.00 90.00 380 LEU A CA 1
ATOM 3107 C C . LEU A 1 380 ? 12.894 10.757 -0.723 1.00 90.00 380 LEU A C 1
ATOM 3109 O O . LEU A 1 380 ? 12.182 11.467 -0.013 1.00 90.00 380 LEU A O 1
ATOM 3113 N N . GLY A 1 381 ? 12.677 9.446 -0.865 1.00 88.75 381 GLY A N 1
ATOM 3114 C CA . GLY A 1 381 ? 11.688 8.675 -0.120 1.00 88.75 381 GLY A CA 1
ATOM 3115 C C . GLY A 1 381 ? 10.235 8.906 -0.543 1.00 88.75 381 GLY A C 1
ATOM 3116 O O . GLY A 1 381 ? 9.907 9.749 -1.377 1.00 88.75 381 GLY A O 1
ATOM 3117 N N . LEU A 1 382 ? 9.335 8.140 0.078 1.00 87.88 382 LEU A N 1
ATOM 3118 C CA . LEU A 1 382 ? 7.900 8.155 -0.221 1.00 87.88 382 LEU A CA 1
ATOM 3119 C C . LEU A 1 382 ? 7.250 9.532 -0.087 1.00 87.88 382 LEU A C 1
ATOM 3121 O O . LEU A 1 382 ? 6.431 9.900 -0.925 1.00 87.88 382 LEU A O 1
ATOM 3125 N N . GLY A 1 383 ? 7.598 10.301 0.947 1.00 82.62 383 GLY A N 1
ATOM 3126 C CA . GLY A 1 383 ? 7.012 11.624 1.178 1.00 82.62 383 GLY A CA 1
ATOM 3127 C C . GLY A 1 383 ? 7.227 12.594 0.010 1.00 82.62 383 GLY A C 1
ATOM 3128 O O . GLY A 1 383 ? 6.402 13.482 -0.205 1.00 82.62 383 GLY A O 1
ATOM 3129 N N . PHE A 1 384 ? 8.278 12.399 -0.793 1.00 85.31 384 PHE A N 1
ATOM 3130 C CA . PHE A 1 384 ? 8.586 13.275 -1.914 1.00 85.31 384 PHE A CA 1
ATOM 3131 C C . PHE A 1 384 ? 7.562 13.171 -3.056 1.00 85.31 384 PHE A C 1
ATOM 3133 O O . PHE A 1 384 ? 7.045 12.096 -3.369 1.00 85.31 384 PHE A O 1
ATOM 3140 N N . SER A 1 385 ? 7.278 14.304 -3.702 1.00 76.50 385 SER A N 1
ATOM 3141 C CA . SER A 1 385 ? 6.391 14.412 -4.862 1.00 76.50 385 SER A CA 1
ATOM 3142 C C . SER A 1 385 ? 7.165 15.026 -6.023 1.00 76.50 385 SER A C 1
ATOM 3144 O O . SER A 1 385 ? 7.518 16.200 -5.983 1.00 76.50 385 SER A O 1
ATOM 3146 N N . TRP A 1 386 ? 7.425 14.226 -7.054 1.00 69.88 386 TRP A N 1
ATOM 3147 C CA . TRP A 1 386 ? 8.231 14.607 -8.212 1.00 69.88 386 TRP A CA 1
ATOM 3148 C C . TRP A 1 386 ? 7.327 15.072 -9.366 1.00 69.88 386 TRP A C 1
ATOM 3150 O O . TRP A 1 386 ? 6.543 14.271 -9.873 1.00 69.88 386 TRP A O 1
ATOM 3160 N N . ASP A 1 387 ? 7.472 16.316 -9.840 1.00 69.56 387 ASP A N 1
ATOM 3161 C CA . ASP A 1 387 ? 7.041 16.691 -11.199 1.00 69.56 387 ASP A CA 1
ATOM 3162 C C . ASP A 1 387 ? 8.266 16.693 -12.127 1.00 69.56 387 ASP A C 1
ATOM 3164 O O . ASP A 1 387 ? 9.317 17.251 -11.817 1.00 69.56 387 ASP A O 1
ATOM 3168 N N . THR A 1 388 ? 8.146 16.018 -13.267 1.00 65.44 388 THR A N 1
ATOM 3169 C CA . THR A 1 388 ? 9.224 15.846 -14.249 1.00 65.44 388 THR A CA 1
ATOM 3170 C C . THR A 1 388 ? 9.466 17.088 -15.103 1.00 65.44 388 THR A C 1
ATOM 3172 O O . THR A 1 388 ? 10.483 17.151 -15.794 1.00 65.44 388 THR A O 1
ATOM 3175 N N . LYS A 1 389 ? 8.543 18.058 -15.087 1.00 65.62 389 LYS A N 1
ATOM 3176 C CA . LYS A 1 389 ? 8.570 19.241 -15.962 1.00 65.62 389 LYS A CA 1
ATOM 3177 C C . LYS A 1 389 ? 9.613 20.283 -15.556 1.00 65.62 389 LYS A C 1
ATOM 3179 O O . LYS A 1 389 ? 10.130 20.975 -16.428 1.00 65.62 389 LYS A O 1
ATOM 3184 N N . ASP A 1 390 ? 9.959 20.345 -14.272 1.00 58.72 390 ASP A N 1
ATOM 3185 C CA . ASP A 1 390 ? 10.752 21.438 -13.692 1.00 58.72 390 ASP A CA 1
ATOM 3186 C C . ASP A 1 390 ? 12.251 21.105 -13.550 1.00 58.72 390 ASP A C 1
ATOM 3188 O O . ASP A 1 390 ? 12.971 21.756 -12.794 1.00 58.72 390 ASP A O 1
ATOM 3192 N N . LEU A 1 391 ? 12.756 20.083 -14.254 1.00 66.50 391 LEU A N 1
ATOM 3193 C CA . LEU A 1 391 ? 14.154 19.639 -14.168 1.00 66.50 391 LEU A CA 1
ATOM 3194 C C . LEU A 1 391 ? 15.126 20.626 -14.842 1.00 66.50 391 LEU A C 1
ATOM 3196 O O . LEU A 1 391 ? 15.361 20.586 -16.050 1.00 66.50 391 LEU A O 1
ATOM 3200 N N . THR A 1 392 ? 15.751 21.471 -14.023 1.00 71.75 392 THR A N 1
ATOM 3201 C CA . THR A 1 392 ? 16.859 22.367 -14.374 1.00 71.75 392 THR A CA 1
ATOM 3202 C C . THR A 1 392 ? 18.078 22.051 -13.501 1.00 71.75 392 THR A C 1
ATOM 3204 O O . THR A 1 392 ? 18.007 21.256 -12.558 1.00 71.75 392 THR A O 1
ATOM 3207 N N . SER A 1 393 ? 19.223 22.684 -13.768 1.00 69.75 393 SER A N 1
ATOM 3208 C CA . SER A 1 393 ? 20.390 22.588 -12.880 1.00 69.75 393 SER A CA 1
ATOM 3209 C C . SER A 1 393 ? 20.104 23.111 -11.467 1.00 69.75 393 SER A C 1
ATOM 3211 O O . SER A 1 393 ? 20.611 22.558 -10.496 1.00 69.75 393 SER A O 1
ATOM 3213 N N . GLU A 1 394 ? 19.270 24.144 -11.338 1.00 71.00 394 GLU A N 1
ATOM 3214 C CA . GLU A 1 394 ? 18.935 24.779 -10.059 1.00 71.00 394 GLU A CA 1
ATOM 3215 C C . GLU A 1 394 ? 17.979 23.908 -9.238 1.00 71.00 394 GLU A C 1
ATOM 3217 O O . GLU A 1 394 ? 18.229 23.659 -8.056 1.00 71.00 394 GLU A O 1
ATOM 3222 N N . THR A 1 395 ? 16.938 23.345 -9.862 1.00 74.44 395 THR A N 1
ATOM 3223 C CA . THR A 1 395 ? 16.045 22.411 -9.162 1.00 74.44 395 THR A CA 1
ATOM 3224 C C . THR A 1 395 ? 16.746 21.096 -8.823 1.00 74.44 395 THR A C 1
ATOM 3226 O O . THR A 1 395 ? 16.477 20.533 -7.767 1.00 74.44 395 THR A O 1
ATOM 3229 N N . THR A 1 396 ? 17.734 20.655 -9.612 1.00 75.62 396 THR A N 1
ATOM 3230 C CA . THR A 1 396 ? 18.580 19.497 -9.262 1.00 75.62 396 THR A CA 1
ATOM 3231 C C . THR A 1 396 ? 19.361 19.721 -7.957 1.00 75.62 396 THR A C 1
ATOM 3233 O O . THR A 1 396 ? 19.433 18.815 -7.127 1.00 75.62 396 THR A O 1
ATOM 3236 N N . PHE A 1 397 ? 19.890 20.928 -7.710 1.00 77.44 397 PHE A N 1
ATOM 3237 C CA . PHE A 1 397 ? 20.472 21.261 -6.401 1.00 77.44 397 PHE A CA 1
ATOM 3238 C C . PHE A 1 397 ? 19.408 21.364 -5.296 1.00 77.44 397 PHE A C 1
ATOM 3240 O O . PHE A 1 397 ? 19.668 20.954 -4.163 1.00 77.44 397 PHE A O 1
ATOM 3247 N N . SER A 1 398 ? 18.198 21.838 -5.613 1.00 79.75 398 SER A N 1
ATOM 3248 C CA . SER A 1 398 ? 17.080 21.855 -4.659 1.00 79.75 398 SER A CA 1
ATOM 3249 C C . SER A 1 398 ? 16.687 20.444 -4.193 1.00 79.75 398 SER A C 1
ATOM 3251 O O . SER A 1 398 ? 16.533 20.246 -2.988 1.00 79.75 398 SER A O 1
ATOM 3253 N N . LEU A 1 399 ? 16.650 19.444 -5.085 1.00 82.31 399 LEU A N 1
ATOM 3254 C CA . LEU A 1 399 ? 16.410 18.037 -4.721 1.00 82.31 399 LEU A CA 1
ATOM 3255 C C . LEU A 1 399 ? 17.430 17.527 -3.688 1.00 82.31 399 LEU A C 1
ATOM 3257 O O . LEU A 1 399 ? 17.053 16.904 -2.700 1.00 82.31 399 LEU A O 1
ATOM 3261 N N . LEU A 1 400 ? 18.720 17.841 -3.856 1.00 82.62 400 LEU A N 1
ATOM 3262 C CA . LEU A 1 400 ? 19.750 17.453 -2.881 1.00 82.62 400 LEU A CA 1
ATOM 3263 C C . LEU A 1 400 ? 19.545 18.115 -1.510 1.00 82.62 400 LEU A C 1
ATOM 3265 O O . LEU A 1 400 ? 19.857 17.503 -0.492 1.00 82.62 400 LEU A O 1
ATOM 3269 N N . SER A 1 401 ? 18.986 19.331 -1.464 1.00 82.62 401 SER A N 1
ATOM 3270 C CA . SER A 1 401 ? 18.656 20.018 -0.203 1.00 82.62 401 SER A CA 1
ATOM 3271 C C . SER A 1 401 ? 17.409 19.469 0.508 1.00 82.62 401 SER A C 1
ATOM 3273 O O . SER A 1 401 ? 17.187 19.784 1.674 1.00 82.62 401 SER A O 1
ATOM 3275 N N . GLN A 1 402 ? 16.608 18.648 -0.179 1.00 85.19 402 GLN A N 1
ATOM 3276 C CA . GLN A 1 402 ? 15.400 18.005 0.354 1.00 85.19 402 GLN A CA 1
ATOM 3277 C C . GLN A 1 402 ? 15.673 16.605 0.932 1.00 85.19 402 GLN A C 1
ATOM 3279 O O . GLN A 1 402 ? 14.790 16.012 1.552 1.00 85.19 402 GLN A O 1
ATOM 3284 N N . LEU A 1 403 ? 16.890 16.076 0.765 1.00 86.56 403 LEU A N 1
ATOM 3285 C CA . LEU A 1 403 ? 17.313 14.819 1.378 1.00 86.56 403 LEU A CA 1
ATOM 3286 C C . LEU A 1 403 ? 17.456 14.951 2.901 1.00 86.56 403 LEU A C 1
ATOM 3288 O O . LEU A 1 403 ? 17.979 15.937 3.419 1.00 86.56 403 LEU A O 1
ATOM 3292 N N . SER A 1 404 ? 17.091 13.891 3.626 1.00 86.25 404 SER A N 1
ATOM 3293 C CA . SER A 1 404 ? 17.519 13.731 5.021 1.00 86.25 404 SER A CA 1
ATOM 3294 C C . SER A 1 404 ? 19.046 13.580 5.104 1.00 86.25 404 SER A C 1
ATOM 3296 O O . SER A 1 404 ? 19.680 13.137 4.145 1.00 86.25 404 SER A O 1
ATOM 3298 N N . TYR A 1 405 ? 19.653 13.863 6.263 1.00 86.44 405 TYR A N 1
ATOM 3299 C CA . TYR A 1 405 ? 21.099 13.657 6.462 1.00 86.44 405 TYR A CA 1
ATOM 3300 C C . TYR A 1 405 ? 21.554 12.227 6.115 1.00 86.44 405 TYR A C 1
ATOM 3302 O O . TYR A 1 405 ? 22.616 12.047 5.519 1.00 86.44 405 TYR A O 1
ATOM 3310 N N . GLN A 1 406 ? 20.731 11.217 6.426 1.00 87.62 406 GLN A N 1
ATOM 3311 C CA . GLN A 1 406 ? 20.999 9.828 6.051 1.00 87.62 406 GLN A CA 1
ATOM 3312 C C . GLN A 1 406 ? 20.879 9.614 4.536 1.00 87.62 406 GLN A C 1
ATOM 3314 O O . GLN A 1 406 ? 21.743 8.971 3.949 1.00 87.62 406 GLN A O 1
ATOM 3319 N N . GLY A 1 407 ? 19.850 10.177 3.893 1.00 88.25 407 GLY A N 1
ATOM 3320 C CA . GLY A 1 407 ? 19.671 10.099 2.442 1.00 88.25 407 GLY A CA 1
ATOM 3321 C C . GLY A 1 407 ? 20.823 10.752 1.674 1.00 88.25 407 GLY A C 1
ATOM 3322 O O . GLY A 1 407 ? 21.354 10.159 0.739 1.00 88.25 407 GLY A O 1
ATOM 3323 N N . LEU A 1 408 ? 21.283 11.924 2.120 1.00 89.50 408 LEU A N 1
ATOM 3324 C CA . LEU A 1 408 ? 22.441 12.620 1.557 1.00 89.50 408 LEU A CA 1
ATOM 3325 C C . LEU A 1 408 ? 23.737 11.811 1.724 1.00 89.50 408 LEU A C 1
ATOM 3327 O O . LEU A 1 408 ? 24.526 11.717 0.782 1.00 89.50 408 LEU A O 1
ATOM 3331 N N . PHE A 1 409 ? 23.948 11.187 2.888 1.00 90.69 409 PHE A N 1
ATOM 3332 C CA . PHE A 1 409 ? 25.088 10.297 3.119 1.00 90.69 409 PHE A CA 1
ATOM 3333 C C . PHE A 1 409 ? 25.039 9.059 2.210 1.00 90.69 409 PHE A C 1
ATOM 3335 O O . PHE A 1 409 ? 26.021 8.774 1.525 1.00 90.69 409 PHE A O 1
ATOM 3342 N N . ASN A 1 410 ? 23.892 8.374 2.140 1.00 89.69 410 ASN A N 1
ATOM 3343 C CA . ASN A 1 410 ? 23.678 7.208 1.276 1.00 89.69 410 ASN A CA 1
ATOM 3344 C C . ASN A 1 410 ? 24.000 7.536 -0.190 1.00 89.69 410 ASN A C 1
ATOM 3346 O O . ASN A 1 410 ? 24.816 6.856 -0.810 1.00 89.69 410 ASN A O 1
ATOM 3350 N N . VAL A 1 411 ? 23.406 8.615 -0.715 1.00 90.25 411 VAL A N 1
ATOM 3351 C CA . VAL A 1 411 ? 23.611 9.102 -2.088 1.00 90.25 411 VAL A CA 1
ATOM 3352 C C . VAL A 1 411 ? 25.084 9.432 -2.342 1.00 90.25 411 VAL A C 1
ATOM 3354 O O . VAL A 1 411 ? 25.634 9.027 -3.363 1.00 90.25 411 VAL A O 1
ATOM 3357 N N . THR A 1 412 ? 25.757 10.101 -1.401 1.00 88.69 412 THR A N 1
ATOM 3358 C CA . THR A 1 412 ? 27.184 10.449 -1.531 1.00 88.69 412 THR A CA 1
ATOM 3359 C C . THR A 1 412 ? 28.062 9.197 -1.620 1.00 88.69 412 THR A C 1
ATOM 3361 O O . THR A 1 412 ? 28.837 9.064 -2.568 1.00 88.69 412 THR A O 1
ATOM 3364 N N . VAL A 1 413 ? 27.892 8.245 -0.693 1.00 89.88 413 VAL A N 1
ATOM 3365 C CA . VAL A 1 413 ? 28.633 6.970 -0.690 1.00 89.88 413 VAL A CA 1
ATOM 3366 C C . VAL A 1 413 ? 28.378 6.188 -1.979 1.00 89.88 413 VAL A C 1
ATOM 3368 O O . VAL A 1 413 ? 29.325 5.721 -2.611 1.00 89.88 413 VAL A O 1
ATOM 3371 N N . LYS A 1 414 ? 27.121 6.102 -2.430 1.00 89.44 414 LYS A N 1
ATOM 3372 C CA . LYS A 1 414 ? 26.759 5.407 -3.673 1.00 89.44 414 LYS A CA 1
ATOM 3373 C C . LYS A 1 414 ? 27.365 6.067 -4.906 1.00 89.44 414 LYS A C 1
ATOM 3375 O O . LYS A 1 414 ? 27.862 5.366 -5.786 1.00 89.44 414 LYS A O 1
ATOM 3380 N N . PHE A 1 415 ? 27.400 7.395 -4.967 1.00 89.12 415 PHE A N 1
ATOM 3381 C CA . PHE A 1 415 ? 28.029 8.108 -6.079 1.00 89.12 415 PHE A CA 1
ATOM 3382 C C . PHE A 1 415 ? 29.545 7.866 -6.115 1.00 89.12 415 PHE A C 1
ATOM 3384 O O . PHE A 1 415 ? 30.116 7.778 -7.202 1.00 89.12 415 PHE A O 1
ATOM 3391 N N . ASP A 1 416 ? 30.209 7.721 -4.966 1.00 88.38 416 ASP A N 1
ATOM 3392 C CA . ASP A 1 416 ? 31.633 7.373 -4.915 1.00 88.38 416 ASP A CA 1
ATOM 3393 C C . ASP A 1 416 ? 31.897 5.891 -5.252 1.00 88.38 416 ASP A C 1
ATOM 3395 O O . ASP A 1 416 ? 32.782 5.628 -6.071 1.00 88.38 416 ASP A O 1
ATOM 3399 N N . GLU A 1 417 ? 31.070 4.939 -4.788 1.00 88.00 417 GLU A N 1
ATOM 3400 C CA . GLU A 1 417 ? 31.111 3.530 -5.240 1.00 88.00 417 GLU A CA 1
ATOM 3401 C C . GLU A 1 417 ? 31.067 3.420 -6.778 1.00 88.00 417 GLU A C 1
ATOM 3403 O O . GLU A 1 417 ? 31.791 2.622 -7.381 1.00 88.00 417 GLU A O 1
ATOM 3408 N N . ILE A 1 418 ? 30.207 4.211 -7.431 1.00 84.44 418 ILE A N 1
ATOM 3409 C CA . ILE A 1 418 ? 30.042 4.212 -8.892 1.00 84.44 418 ILE A CA 1
ATOM 3410 C C . ILE A 1 418 ? 31.275 4.814 -9.582 1.00 84.44 418 ILE A C 1
ATOM 3412 O O . ILE A 1 418 ? 31.789 4.237 -10.545 1.00 84.44 418 ILE A O 1
ATOM 3416 N N . LYS A 1 419 ? 31.809 5.935 -9.074 1.00 86.56 419 LYS A N 1
ATOM 3417 C CA . LYS A 1 419 ? 33.049 6.545 -9.594 1.00 86.56 419 LYS A CA 1
ATOM 3418 C C . LYS A 1 419 ? 34.230 5.577 -9.509 1.00 86.56 419 LYS A C 1
ATOM 3420 O O . LYS A 1 419 ? 35.042 5.541 -10.433 1.00 86.56 419 LYS A O 1
ATOM 3425 N N . GLU A 1 420 ? 34.348 4.799 -8.434 1.00 85.00 420 GLU A N 1
ATOM 3426 C CA . GLU A 1 420 ? 35.416 3.804 -8.284 1.00 85.00 420 GLU A CA 1
ATOM 3427 C C . GLU A 1 420 ? 35.250 2.616 -9.234 1.00 85.00 420 GLU A C 1
ATOM 3429 O O . GLU A 1 420 ? 36.209 2.269 -9.928 1.00 85.00 420 GLU A O 1
ATOM 3434 N N . LYS A 1 421 ? 34.036 2.061 -9.366 1.00 80.44 421 LYS A N 1
ATOM 3435 C CA . LYS A 1 421 ? 33.729 1.013 -10.360 1.00 80.44 421 LYS A CA 1
ATOM 3436 C C . LYS A 1 421 ? 34.091 1.463 -11.782 1.00 80.44 421 LYS A C 1
ATOM 3438 O O . LYS A 1 421 ? 34.783 0.738 -12.494 1.00 80.44 421 LYS A O 1
ATOM 3443 N N . ASN A 1 422 ? 33.728 2.689 -12.165 1.00 75.56 422 ASN A N 1
ATOM 3444 C CA . ASN A 1 422 ? 34.032 3.238 -13.490 1.00 75.56 422 ASN A CA 1
ATOM 3445 C C . ASN A 1 422 ? 35.545 3.452 -13.716 1.00 75.56 422 ASN A C 1
ATOM 3447 O O . ASN A 1 422 ? 36.055 3.150 -14.796 1.00 75.56 422 ASN A O 1
ATOM 3451 N N . LYS A 1 423 ? 36.298 3.899 -12.698 1.00 75.12 423 LYS A N 1
ATOM 3452 C CA . LYS A 1 423 ? 37.775 3.975 -12.758 1.00 75.12 423 LYS A CA 1
ATOM 3453 C C . LYS A 1 423 ? 38.412 2.589 -12.912 1.00 75.12 423 LYS A C 1
ATOM 3455 O O . LYS A 1 423 ? 39.315 2.419 -13.729 1.00 75.12 423 LYS A O 1
ATOM 3460 N N . ALA A 1 424 ? 37.934 1.596 -12.161 1.00 65.44 424 ALA A N 1
ATOM 3461 C CA . ALA A 1 424 ? 38.426 0.222 -12.240 1.00 65.44 424 ALA A CA 1
ATOM 3462 C C . ALA A 1 424 ? 38.150 -0.410 -13.616 1.00 65.44 424 ALA A C 1
ATOM 3464 O O . ALA A 1 424 ? 39.021 -1.087 -14.164 1.00 65.44 424 ALA A O 1
ATOM 3465 N N . HIS A 1 425 ? 36.982 -0.146 -14.211 1.00 57.72 425 HIS A N 1
ATOM 3466 C CA . HIS A 1 425 ? 36.637 -0.654 -15.540 1.00 57.72 425 HIS A CA 1
ATOM 3467 C C . HIS A 1 425 ? 37.503 -0.017 -16.643 1.00 57.72 425 HIS A C 1
ATOM 3469 O O . HIS A 1 425 ? 38.082 -0.725 -17.464 1.00 57.72 425 HIS A O 1
ATOM 3475 N N . ASN A 1 426 ? 37.718 1.302 -16.586 1.00 52.25 426 ASN A N 1
ATOM 3476 C CA . ASN A 1 426 ? 38.600 2.000 -17.528 1.00 52.25 426 ASN A CA 1
ATOM 3477 C C . ASN A 1 426 ? 40.064 1.517 -17.461 1.00 52.25 426 ASN A C 1
ATOM 3479 O O . ASN A 1 426 ? 40.723 1.445 -18.496 1.00 52.25 426 ASN A O 1
ATOM 3483 N N . ASN A 1 427 ? 40.563 1.130 -16.281 1.00 52.56 427 ASN A N 1
ATOM 3484 C CA . ASN A 1 427 ? 41.913 0.572 -16.127 1.00 52.56 427 ASN A CA 1
ATOM 3485 C C . ASN A 1 427 ? 42.025 -0.912 -16.542 1.00 52.56 427 ASN A C 1
ATOM 3487 O O . ASN A 1 427 ? 43.106 -1.358 -16.937 1.00 52.56 427 ASN A O 1
ATOM 3491 N N . SER A 1 428 ? 40.940 -1.692 -16.455 1.00 45.88 428 SER A N 1
ATOM 3492 C CA . SER A 1 428 ? 40.954 -3.143 -16.730 1.00 45.88 428 SER A CA 1
ATOM 3493 C C . SER A 1 428 ? 40.812 -3.517 -18.210 1.00 45.88 428 SER A C 1
ATOM 3495 O O . SER A 1 428 ? 41.164 -4.637 -18.573 1.00 45.88 428 SER A O 1
ATOM 3497 N N . ASN A 1 429 ? 40.488 -2.564 -19.094 1.00 39.53 429 ASN A N 1
ATOM 3498 C CA . ASN A 1 429 ? 40.598 -2.707 -20.560 1.00 39.53 429 ASN A CA 1
ATOM 3499 C C . ASN A 1 429 ? 42.044 -2.920 -21.086 1.00 39.53 429 ASN A C 1
ATOM 3501 O O . ASN A 1 429 ? 42.289 -2.859 -22.289 1.00 39.53 429 ASN A O 1
ATOM 3505 N N . SER A 1 430 ? 43.008 -3.176 -20.198 1.00 38.28 430 SER A N 1
ATOM 3506 C CA . SER A 1 430 ? 44.399 -3.522 -20.504 1.00 38.28 430 SER A CA 1
ATOM 3507 C C . SER A 1 430 ? 44.671 -5.034 -20.581 1.00 38.28 430 SER A C 1
ATOM 3509 O O . SER A 1 430 ? 45.701 -5.417 -21.133 1.00 38.28 430 SER A O 1
ATOM 3511 N N . HIS A 1 431 ? 43.772 -5.903 -20.089 1.00 31.81 431 HIS A N 1
ATOM 3512 C CA . HIS A 1 431 ? 43.951 -7.362 -20.147 1.00 31.81 431 HIS A CA 1
ATOM 3513 C C . HIS A 1 431 ? 42.697 -8.118 -20.609 1.00 31.81 431 HIS A C 1
ATOM 3515 O O . HIS A 1 431 ? 41.605 -7.965 -20.070 1.00 31.81 431 HIS A O 1
ATOM 3521 N N . ILE A 1 432 ? 42.891 -8.975 -21.615 1.00 36.22 432 ILE A N 1
ATOM 3522 C CA . ILE A 1 432 ? 41.861 -9.767 -22.296 1.00 36.22 432 ILE A CA 1
ATOM 3523 C C . ILE A 1 432 ? 41.905 -11.226 -21.800 1.00 36.22 432 ILE A C 1
ATOM 3525 O O . ILE A 1 432 ? 42.988 -11.778 -21.625 1.00 36.22 432 ILE A O 1
ATOM 3529 N N . PHE A 1 433 ? 40.723 -11.846 -21.668 1.00 32.91 433 PHE A N 1
ATOM 3530 C CA . PHE A 1 433 ? 40.443 -13.229 -21.231 1.00 32.91 433 PHE A CA 1
ATOM 3531 C C . PHE A 1 433 ? 40.818 -13.614 -19.783 1.00 32.91 433 PHE A C 1
ATOM 3533 O O . PHE A 1 433 ? 41.973 -13.602 -19.375 1.00 32.91 433 PHE A O 1
ATOM 3540 N N . GLY A 1 434 ? 39.816 -14.101 -19.042 1.00 25.72 434 GLY A N 1
ATOM 3541 C CA . GLY A 1 434 ? 39.974 -14.769 -17.746 1.00 25.72 434 GLY A CA 1
ATOM 3542 C C . GLY A 1 434 ? 38.628 -14.927 -17.033 1.00 25.72 434 GLY A C 1
ATOM 3543 O O . GLY A 1 434 ? 37.913 -13.946 -16.856 1.00 25.72 434 GLY A O 1
ATOM 3544 N N . ALA A 1 435 ? 38.254 -16.150 -16.652 1.00 31.61 435 ALA A N 1
ATOM 3545 C CA . ALA A 1 435 ? 37.003 -16.411 -15.935 1.00 31.61 435 ALA A CA 1
ATOM 3546 C C . ALA A 1 435 ? 37.179 -16.267 -14.413 1.00 31.61 435 ALA A C 1
ATOM 3548 O O . ALA A 1 435 ? 38.225 -16.622 -13.872 1.00 31.61 435 ALA A O 1
ATOM 3549 N N . GLY A 1 436 ? 36.133 -15.821 -13.711 1.00 24.91 436 GLY A N 1
ATOM 3550 C CA . GLY A 1 436 ? 36.123 -15.783 -12.249 1.00 24.91 436 GLY A CA 1
ATOM 3551 C C . GLY A 1 436 ? 34.792 -15.317 -11.664 1.00 24.91 436 GLY A C 1
ATOM 3552 O O . GLY A 1 436 ? 34.454 -14.141 -11.744 1.00 24.91 436 GLY A O 1
ATOM 3553 N N . HIS A 1 437 ? 34.050 -16.227 -11.027 1.00 40.44 437 HIS A N 1
ATOM 3554 C CA . HIS A 1 437 ? 32.945 -15.842 -10.147 1.00 40.44 437 HIS A CA 1
ATOM 3555 C C . HIS A 1 437 ? 33.503 -15.136 -8.904 1.00 40.44 437 HIS A C 1
ATOM 3557 O O . HIS A 1 437 ? 34.210 -15.755 -8.111 1.00 40.44 437 HIS A O 1
ATOM 3563 N N . SER A 1 438 ? 33.121 -13.879 -8.679 1.00 27.28 438 SER A N 1
ATOM 3564 C CA . SER A 1 438 ? 33.325 -13.191 -7.401 1.00 27.28 438 SER A CA 1
ATOM 3565 C C . SER A 1 438 ? 31.976 -12.870 -6.759 1.00 27.28 438 SER A C 1
ATOM 3567 O O . SER A 1 438 ? 31.359 -11.844 -7.043 1.00 27.28 438 SER A O 1
ATOM 3569 N N . SER A 1 439 ? 31.502 -13.757 -5.883 1.00 32.88 439 SER A N 1
ATOM 3570 C CA . SER A 1 439 ? 30.292 -13.539 -5.088 1.00 32.88 439 SER A CA 1
ATOM 3571 C C . SER A 1 439 ? 30.540 -12.454 -4.033 1.00 32.88 439 SER A C 1
ATOM 3573 O O . SER A 1 439 ? 31.065 -12.744 -2.955 1.00 32.88 439 SER A O 1
ATOM 3575 N N . SER A 1 440 ? 30.172 -11.204 -4.323 1.00 30.47 440 SER A N 1
ATOM 3576 C CA . SER A 1 440 ? 30.361 -10.059 -3.424 1.00 30.47 440 SER A CA 1
ATOM 3577 C C . SER A 1 440 ? 29.365 -10.051 -2.254 1.00 30.47 440 SER A C 1
ATOM 3579 O O . SER A 1 440 ? 28.531 -9.155 -2.127 1.00 30.47 440 SER A O 1
ATOM 3581 N N . ARG A 1 441 ? 29.469 -11.041 -1.358 1.00 33.91 441 ARG A N 1
ATOM 3582 C CA . ARG A 1 441 ? 28.891 -10.969 -0.009 1.00 33.91 441 ARG A CA 1
ATOM 3583 C C . ARG A 1 441 ? 29.630 -9.894 0.796 1.00 33.91 441 ARG A C 1
ATOM 3585 O O . ARG A 1 441 ? 30.587 -10.198 1.493 1.00 33.91 441 ARG A O 1
ATOM 3592 N N . ASN A 1 442 ? 29.154 -8.655 0.711 1.00 27.50 442 ASN A N 1
ATOM 3593 C CA . ASN A 1 442 ? 29.467 -7.583 1.655 1.00 27.50 442 ASN A CA 1
ATOM 3594 C C . ASN A 1 442 ? 28.163 -6.894 2.070 1.00 27.50 442 ASN A C 1
ATOM 3596 O O . ASN A 1 442 ? 27.841 -5.789 1.642 1.00 27.50 442 ASN A O 1
ATOM 3600 N N . SER A 1 443 ? 27.393 -7.581 2.913 1.00 30.06 443 SER A N 1
ATOM 3601 C CA . SER A 1 443 ? 26.277 -6.986 3.642 1.00 30.06 443 SER A CA 1
ATOM 3602 C C . SER A 1 443 ? 26.830 -6.016 4.690 1.00 30.06 443 SER A C 1
ATOM 3604 O O . SER A 1 443 ? 27.160 -6.428 5.805 1.00 30.06 443 SER A O 1
ATOM 3606 N N . LEU A 1 444 ? 26.958 -4.737 4.331 1.00 30.86 444 LEU A N 1
ATOM 3607 C CA . LEU A 1 444 ? 27.224 -3.679 5.303 1.00 30.86 444 LEU A CA 1
ATOM 3608 C C . LEU A 1 444 ? 26.047 -3.627 6.285 1.00 30.86 444 LEU A C 1
ATOM 3610 O O . LEU A 1 444 ? 24.912 -3.350 5.901 1.00 30.86 444 LEU A O 1
ATOM 3614 N N . ALA A 1 445 ? 26.317 -3.978 7.542 1.00 31.16 445 ALA A N 1
ATOM 3615 C CA . ALA A 1 445 ? 25.290 -4.085 8.567 1.00 31.16 445 ALA A CA 1
ATOM 3616 C C . ALA A 1 445 ? 24.656 -2.716 8.855 1.00 31.16 445 ALA A C 1
ATOM 3618 O O . ALA A 1 445 ? 25.352 -1.703 8.946 1.00 31.16 445 ALA A O 1
ATOM 3619 N N . ALA A 1 446 ? 23.336 -2.699 9.045 1.00 29.69 446 ALA A N 1
ATOM 3620 C CA . ALA A 1 446 ? 22.629 -1.499 9.469 1.00 29.69 446 ALA A CA 1
ATOM 3621 C C . ALA A 1 446 ? 23.121 -1.067 10.861 1.00 29.69 446 ALA A C 1
ATOM 3623 O O . ALA A 1 446 ? 22.980 -1.807 11.838 1.00 29.69 446 ALA A O 1
ATOM 3624 N N . PHE A 1 447 ? 23.688 0.137 10.962 1.00 27.80 447 PHE A N 1
ATOM 3625 C CA . PHE A 1 447 ? 24.073 0.725 12.244 1.00 27.80 447 PHE A CA 1
ATOM 3626 C C . PHE A 1 447 ? 22.820 1.173 13.008 1.00 27.80 447 PHE A C 1
ATOM 3628 O O . PHE A 1 447 ? 22.333 2.287 12.849 1.00 27.80 447 PHE A O 1
ATOM 3635 N N . GLY A 1 448 ? 22.290 0.261 13.825 1.00 29.66 448 GLY A N 1
ATOM 3636 C CA . GLY A 1 448 ? 21.054 0.442 14.589 1.00 29.66 448 GLY A CA 1
ATOM 3637 C C . GLY A 1 448 ? 20.900 -0.585 15.713 1.00 29.66 448 GLY A C 1
ATOM 3638 O O . GLY A 1 448 ? 19.823 -1.142 15.894 1.00 29.66 448 GLY A O 1
ATOM 3639 N N . GLY A 1 449 ? 21.985 -0.887 16.436 1.00 26.22 449 GLY A N 1
ATOM 3640 C CA . GLY A 1 449 ? 22.007 -1.883 17.513 1.00 26.22 449 GLY A CA 1
ATOM 3641 C C . GLY A 1 449 ? 22.773 -1.393 18.743 1.00 26.22 449 GLY A C 1
ATOM 3642 O O . GLY A 1 449 ? 23.894 -0.902 18.628 1.00 26.22 449 GLY A O 1
ATOM 3643 N N . ASN A 1 450 ? 22.167 -1.526 19.925 1.00 26.61 450 ASN A N 1
ATOM 3644 C CA . ASN A 1 450 ? 22.736 -1.040 21.185 1.00 26.61 450 ASN A CA 1
ATOM 3645 C C . ASN A 1 450 ? 23.990 -1.827 21.608 1.00 26.61 450 ASN A C 1
ATOM 3647 O O . ASN A 1 450 ? 23.926 -3.032 21.854 1.00 26.61 450 ASN A O 1
ATOM 3651 N N . LEU A 1 451 ? 25.109 -1.123 21.803 1.00 26.22 451 LEU A N 1
ATOM 3652 C CA . LEU A 1 451 ? 26.335 -1.677 22.384 1.00 26.22 451 LEU A CA 1
ATOM 3653 C C . LEU A 1 451 ? 26.175 -1.933 23.894 1.00 26.22 451 LEU A C 1
ATOM 3655 O O . LEU A 1 451 ? 26.560 -1.110 24.725 1.00 26.22 451 LEU A O 1
ATOM 3659 N N . ARG A 1 452 ? 25.655 -3.109 24.266 1.00 26.09 452 ARG A N 1
ATOM 3660 C CA . ARG A 1 452 ? 25.875 -3.671 25.608 1.00 26.09 452 ARG A CA 1
ATOM 3661 C C . ARG A 1 452 ? 27.161 -4.494 25.620 1.00 26.09 452 ARG A C 1
ATOM 3663 O O . ARG A 1 452 ? 27.255 -5.531 24.971 1.00 26.09 452 ARG A O 1
ATOM 3670 N N . TYR A 1 453 ? 28.145 -4.024 26.382 1.00 25.84 453 TYR A N 1
ATOM 3671 C CA . TYR A 1 453 ? 29.370 -4.768 26.669 1.00 25.84 453 TYR A CA 1
ATOM 3672 C C . TYR A 1 453 ? 29.059 -6.060 27.432 1.00 25.84 453 TYR A C 1
ATOM 3674 O O . TYR A 1 453 ? 28.396 -6.017 28.464 1.00 25.84 453 TYR A O 1
ATOM 3682 N N . HIS A 1 454 ? 29.658 -7.172 27.006 1.00 25.80 454 HIS A N 1
ATOM 3683 C CA . HIS A 1 454 ? 29.935 -8.307 27.883 1.00 25.80 454 HIS A CA 1
ATOM 3684 C C . HIS A 1 454 ? 31.380 -8.773 27.690 1.00 25.80 454 HIS A C 1
ATOM 3686 O O . HIS A 1 454 ? 31.791 -9.151 26.595 1.00 25.80 454 HIS A O 1
ATOM 3692 N N . HIS A 1 455 ? 32.158 -8.751 28.773 1.00 23.89 455 HIS A N 1
ATOM 3693 C CA . HIS A 1 455 ? 33.397 -9.519 28.859 1.00 23.89 455 HIS A CA 1
ATOM 3694 C C . HIS A 1 455 ? 33.074 -11.014 28.914 1.00 23.89 455 HIS A C 1
ATOM 3696 O O . HIS A 1 455 ? 32.181 -11.408 29.657 1.00 23.89 455 HIS A O 1
ATOM 3702 N N . HIS A 1 456 ? 33.903 -11.839 28.274 1.00 25.80 456 HIS A N 1
ATOM 3703 C CA . HIS A 1 456 ? 34.343 -13.101 28.870 1.00 25.80 456 HIS A CA 1
ATOM 3704 C C . HIS A 1 456 ? 35.788 -13.422 28.456 1.00 25.80 456 HIS A C 1
ATOM 3706 O O . HIS A 1 456 ? 36.303 -12.899 27.469 1.00 25.80 456 HIS A O 1
ATOM 3712 N N . HIS A 1 457 ? 36.463 -14.217 29.285 1.00 24.03 457 HIS A N 1
ATOM 3713 C CA . HIS A 1 457 ? 37.909 -14.444 29.262 1.00 24.03 457 HIS A CA 1
ATOM 3714 C C . HIS A 1 457 ? 38.312 -15.804 28.652 1.00 24.03 457 HIS A C 1
ATOM 3716 O O . HIS A 1 457 ? 37.524 -16.743 28.640 1.00 24.03 457 HIS A O 1
ATOM 3722 N N . HIS A 1 458 ? 39.616 -15.897 28.347 1.00 25.34 458 HIS A N 1
ATOM 3723 C CA . HIS A 1 458 ? 40.491 -17.087 28.375 1.00 25.34 458 HIS A CA 1
ATOM 3724 C C . HIS A 1 458 ? 40.657 -18.023 27.153 1.00 25.34 458 HIS A C 1
ATOM 3726 O O . HIS A 1 458 ? 39.782 -18.809 26.831 1.00 25.34 458 HIS A O 1
ATOM 3732 N N . ASN A 1 459 ? 41.913 -18.024 26.655 1.00 23.91 459 ASN A N 1
ATOM 3733 C CA . ASN A 1 459 ? 42.864 -19.160 26.538 1.00 23.91 459 ASN A CA 1
ATOM 3734 C C . ASN A 1 459 ? 42.487 -20.402 25.675 1.00 23.91 459 ASN A C 1
ATOM 3736 O O . ASN A 1 459 ? 41.346 -20.816 25.628 1.00 23.91 459 ASN A O 1
ATOM 3740 N N . HIS A 1 460 ? 43.407 -21.134 25.019 1.00 26.83 460 HIS A N 1
ATOM 3741 C CA . HIS A 1 460 ? 44.881 -21.192 25.089 1.00 26.83 460 HIS A CA 1
ATOM 3742 C C . HIS A 1 460 ? 45.472 -21.887 23.831 1.00 26.83 460 HIS A C 1
ATOM 3744 O O . HIS A 1 460 ? 44.908 -22.876 23.380 1.00 26.83 460 HIS A O 1
ATOM 3750 N N . ASN A 1 461 ? 46.701 -21.514 23.426 1.00 26.12 461 ASN A N 1
ATOM 3751 C CA . ASN A 1 461 ? 47.655 -22.321 22.616 1.00 26.12 461 ASN A CA 1
ATOM 3752 C C . ASN A 1 461 ? 47.273 -22.592 21.127 1.00 26.12 461 ASN A C 1
ATOM 3754 O O . ASN A 1 461 ? 46.116 -22.509 20.753 1.00 26.12 461 ASN A O 1
ATOM 3758 N N . HIS A 1 462 ? 48.196 -22.862 20.187 1.00 28.41 462 HIS A N 1
ATOM 3759 C CA . HIS A 1 462 ? 49.597 -23.307 20.290 1.00 28.41 462 HIS A CA 1
ATOM 3760 C C . HIS A 1 462 ? 50.612 -22.533 19.405 1.00 28.41 462 HIS A C 1
ATOM 3762 O O . HIS A 1 462 ? 50.292 -21.988 18.357 1.00 28.41 462 HIS A O 1
ATOM 3768 N N . ARG A 1 463 ? 51.879 -22.585 19.857 1.00 25.89 463 ARG A N 1
ATOM 3769 C CA . ARG A 1 463 ? 53.171 -22.657 19.116 1.00 25.89 463 ARG A CA 1
ATOM 3770 C C . ARG A 1 463 ? 53.095 -22.959 17.594 1.00 25.89 463 ARG A C 1
ATOM 3772 O O . ARG A 1 463 ? 52.282 -23.780 17.209 1.00 25.89 463 ARG A O 1
ATOM 3779 N N . SER A 1 464 ? 54.042 -22.602 16.705 1.00 26.73 464 SER A N 1
ATOM 3780 C CA . SER A 1 464 ? 55.276 -21.757 16.673 1.00 26.73 464 SER A CA 1
ATOM 3781 C C . SER A 1 464 ? 55.917 -21.922 15.247 1.00 26.73 464 SER A C 1
ATOM 3783 O O . SER A 1 464 ? 55.263 -22.526 14.408 1.00 26.73 464 SER A O 1
ATOM 3785 N N . ARG A 1 465 ? 57.133 -21.512 14.816 1.00 27.92 465 ARG A N 1
ATOM 3786 C CA . ARG A 1 465 ? 58.355 -20.911 15.412 1.00 27.92 465 ARG A CA 1
ATOM 3787 C C . ARG A 1 465 ? 59.276 -20.350 14.294 1.00 27.92 465 ARG A C 1
ATOM 3789 O O . ARG A 1 465 ? 59.657 -21.133 13.429 1.00 27.92 465 ARG A O 1
ATOM 3796 N N . LYS A 1 466 ? 59.743 -19.090 14.360 1.00 27.83 466 LYS A N 1
ATOM 3797 C CA . LYS A 1 466 ? 61.092 -18.631 13.913 1.00 27.83 466 LYS A CA 1
ATOM 3798 C C . LYS A 1 466 ? 61.298 -17.136 14.201 1.00 27.83 466 LYS A C 1
ATOM 3800 O O . LYS A 1 466 ? 60.332 -16.390 14.286 1.00 27.83 466 LYS A O 1
ATOM 3805 N N . ALA A 1 467 ? 62.552 -16.729 14.378 1.00 27.56 467 ALA A N 1
ATOM 3806 C CA . ALA A 1 467 ? 62.961 -15.359 14.684 1.00 27.56 467 ALA A CA 1
ATOM 3807 C C . ALA A 1 467 ? 64.155 -14.958 13.808 1.00 27.56 467 ALA A C 1
ATOM 3809 O O . ALA A 1 467 ? 64.844 -15.833 13.287 1.00 27.56 467 ALA A O 1
ATOM 3810 N N . ASN A 1 468 ? 64.434 -13.657 13.732 1.00 27.48 468 ASN A N 1
ATOM 3811 C CA . ASN A 1 468 ? 65.781 -13.132 13.526 1.00 27.48 468 ASN A CA 1
ATOM 3812 C C . ASN A 1 468 ? 65.958 -11.842 14.346 1.00 27.48 468 ASN A C 1
ATOM 3814 O O . ASN A 1 468 ? 64.984 -11.184 14.708 1.00 27.48 468 ASN A O 1
ATOM 3818 N N . SER A 1 469 ? 67.206 -11.550 14.699 1.00 26.92 469 SER A N 1
ATOM 3819 C CA . SER A 1 469 ? 67.652 -10.450 15.567 1.00 26.92 469 SER A CA 1
ATOM 3820 C C . SER A 1 469 ? 68.274 -9.308 14.716 1.00 26.92 469 SER A C 1
ATOM 3822 O O . SER A 1 469 ? 68.177 -9.375 13.495 1.00 26.92 469 SER A O 1
ATOM 3824 N N . LEU A 1 470 ? 68.884 -8.215 15.208 1.00 28.78 470 LEU A N 1
ATOM 3825 C CA . LEU A 1 470 ? 69.459 -7.862 16.522 1.00 28.78 470 LEU A CA 1
ATOM 3826 C C . LEU A 1 470 ? 69.690 -6.322 16.593 1.00 28.78 470 LEU A C 1
ATOM 3828 O O . LEU A 1 470 ? 69.958 -5.722 15.562 1.00 28.78 470 LEU A O 1
ATOM 3832 N N . ALA A 1 471 ? 69.702 -5.734 17.803 1.00 27.77 471 ALA A N 1
ATOM 3833 C CA . ALA A 1 471 ? 70.185 -4.378 18.184 1.00 27.77 471 ALA A CA 1
ATOM 3834 C C . ALA A 1 471 ? 69.498 -3.132 17.546 1.00 27.77 471 ALA A C 1
ATOM 3836 O O . ALA A 1 471 ? 69.294 -3.076 16.345 1.00 27.77 471 ALA A O 1
ATOM 3837 N N . ARG A 1 472 ? 69.061 -2.068 18.249 1.00 27.27 472 ARG A N 1
ATOM 3838 C CA . ARG A 1 472 ? 69.402 -1.380 19.531 1.00 27.27 472 ARG A CA 1
ATOM 3839 C C . ARG A 1 472 ? 70.392 -0.206 19.399 1.00 27.27 472 ARG A C 1
ATOM 3841 O O . ARG A 1 472 ? 71.601 -0.423 19.428 1.00 27.27 472 ARG A O 1
ATOM 3848 N N . LYS A 1 473 ? 69.867 1.028 19.489 1.00 29.34 473 LYS A N 1
ATOM 3849 C CA . LYS A 1 473 ? 70.416 2.127 20.322 1.00 29.34 473 LYS A CA 1
ATOM 3850 C C . LYS A 1 473 ? 69.411 3.275 20.492 1.00 29.34 473 LYS A C 1
ATOM 3852 O O . LYS A 1 473 ? 68.724 3.631 19.543 1.00 29.34 473 LYS A O 1
ATOM 3857 N N . GLU A 1 474 ? 69.338 3.843 21.695 1.00 30.05 474 GLU A N 1
ATOM 3858 C CA . GLU A 1 474 ? 68.488 4.999 22.017 1.00 30.05 474 GLU A CA 1
ATOM 3859 C C . GLU A 1 474 ? 69.185 6.342 21.734 1.00 30.05 474 GLU A C 1
ATOM 3861 O O . GLU A 1 474 ? 70.415 6.421 21.796 1.00 30.05 474 GLU A O 1
ATOM 3866 N N . LYS A 1 475 ? 68.392 7.413 21.545 1.00 29.02 475 LYS A N 1
ATOM 3867 C CA . LYS A 1 475 ? 68.679 8.772 22.057 1.00 29.02 475 LYS A CA 1
ATOM 3868 C C . LYS A 1 475 ? 67.479 9.723 21.884 1.00 29.02 475 LYS A C 1
ATOM 3870 O O . LYS A 1 475 ? 67.176 10.139 20.774 1.00 29.02 475 LYS A O 1
ATOM 3875 N N . MET A 1 476 ? 66.864 10.131 22.995 1.00 30.25 476 MET A N 1
ATOM 3876 C CA . MET A 1 476 ? 66.283 11.481 23.128 1.00 30.25 476 MET A CA 1
ATOM 3877 C C . MET A 1 476 ? 67.385 12.435 23.635 1.00 30.25 476 MET A C 1
ATOM 3879 O O . MET A 1 476 ? 68.364 11.958 24.222 1.00 30.25 476 MET A O 1
ATOM 3883 N N . PRO A 1 477 ? 67.261 13.761 23.430 1.00 39.97 477 PRO A N 1
ATOM 3884 C CA . PRO A 1 477 ? 66.708 14.576 24.520 1.00 39.97 477 PRO A CA 1
ATOM 3885 C C . PRO A 1 477 ? 65.872 15.812 24.108 1.00 39.97 477 PRO A C 1
ATOM 3887 O O . PRO A 1 477 ? 66.220 16.537 23.187 1.00 39.97 477 PRO A O 1
ATOM 3890 N N . ARG A 1 478 ? 64.873 16.095 24.957 1.00 29.70 478 ARG A N 1
ATOM 3891 C CA . ARG A 1 478 ? 64.392 17.418 25.422 1.00 29.70 478 ARG A CA 1
ATOM 3892 C C . ARG A 1 478 ? 63.846 18.459 24.425 1.00 29.70 478 ARG A C 1
ATOM 3894 O O . ARG A 1 478 ? 64.566 19.098 23.670 1.00 29.70 478 ARG A O 1
ATOM 3901 N N . ILE A 1 479 ? 62.555 18.714 24.632 1.00 35.47 479 ILE A N 1
ATOM 3902 C CA . ILE A 1 479 ? 61.825 19.968 24.400 1.00 35.47 479 ILE A CA 1
ATOM 3903 C C . ILE A 1 479 ? 62.440 21.113 25.243 1.00 35.47 479 ILE A C 1
ATOM 3905 O O . ILE A 1 479 ? 62.837 20.841 26.384 1.00 35.47 479 ILE A O 1
ATOM 3909 N N . PRO A 1 480 ? 62.496 22.356 24.727 1.00 45.22 480 PRO A N 1
ATOM 3910 C CA . PRO A 1 480 ? 62.421 23.591 25.509 1.00 45.22 480 PRO A CA 1
ATOM 3911 C C . PRO A 1 480 ? 60.959 24.024 25.738 1.00 45.22 480 PRO A C 1
ATOM 3913 O O . PRO A 1 480 ? 60.216 24.134 24.736 1.00 45.22 480 PRO A O 1
#

Organism: Candida tropicalis (strain ATCC MYA-3404 / T1) (NCBI:txid294747)